Protein AF-A0A4V4LMC8-F1 (afdb_monomer_lite)

Organism: Aureobasidium pullulans (NCBI:txid5580)

InterPro domains:
  IPR003660 HAMP domain [PF00672] (297-346)
  IPR003660 HAMP domain [PF00672] (480-530)
  IPR003660 HAMP domain [PF18947] (374-438)
  IPR003660 HAMP domain [PS50885] (203-258)
  IPR003660 HAMP domain [PS50885] (298-350)
  IPR003660 HAMP domain [PS50885] (390-442)
  IPR003660 HAMP domain [PS50885] (482-534)
  IPR003660 HAMP domain [SM00304] (203-258)
  IPR003660 HAMP domain [SM00304] (298-350)
  IPR003660 HAMP domain [SM00304] (390-442)
  IPR003660 HAMP domain [SM00304] (482-534)

Sequence (591 aa):
MAEADSFHALAGIISNLAKQYTPTDDDFGSRVATNSIDLNRIPLPGPDSDAKQKLEREVAALASRVQYLENRVASSASTVFPITPNEPLQSAFSPESSPTAARVLASRPRSASLVNSLLAKSESPKGTAVPRQLTEEELGVLRDHVDRQSEQIKAQKEYIDSINDTLQQQRQATEQALGGIESSMDDVETLKRELSKNQQINATYQKVLREIGSIVTAVANGDLSKKVLISAKERDPEIATFKRTINKMVDQLQDFASQVTHLAREVGTEGRLGGQAVLPGVSGIWAELTQNVNIMAENLTNQVREIAVVTTAVAQGDLSRKIQRPARGEILQLQQTINGMVDQLRTFATEVTRVSRDVGTEGVLGGQAQIEGVQGMWNDLTVNVNAMANNLTTQVRDIAEVTTAVARGDLTQKVKAECKGEILELKSTINSMVDQLRQFAHEVTKIAREVGTEGRLGGQATVHGVEGTWKDLTENVNGMANNLTTQVREIAHVTKAVARGDLSKKVGAEVKGEILELKVTINTMVDRLSTFAFEVSKVAREVGTEGVLGGQAEVENVEGKWKDLTDNVNTMANNLTNQVRNISDVTQAIA

Secondary structure (DSSP, 8-state):
-HHHHHHHHHHHHHHHHHTT----S---------S---TT--PPSS---HHHHHHHHHHHHHHHHHHHHHHHHHHHT--PPPP----------------------------------------------------TTHHHHHHHHHHHHHHHHHHHHHHHHHHHHHHHHHHHHHHHHHHHHHHHHHHHHHHHHHHHHHHHHHHHHHHHHHHHHHHHHHHHTT-TT------TT---HHHHHHHHHHHHHHHHHHHHHHHHHHHHHHHHTS--TT-----TT--THHHHHHHHHHHHHHHHHHHHHHHHHHHHHHHTT-TT----S---THHHHHHHHHHHHHHHHHHHHHHHHHHHHHHHTS--TT-----TT--THHHHHHHHHHHHHHHHHHHHHHHHHHHHHHHTT-TT----S---THHHHHHHHHHHHHHHHHHHHHHHHHHHHHHHTS--TT-----SS--THHHHHHHHHHHHHHHHHHHHHHHHHHHHHHTTT-TT--------THHHHHHHHHHHHHHHHHHHHHHHHHHHHHHHTS--TT-----TT--THHHHHHHHHHHHHHHHHHHHHHHHHHHHTT-

Radius of gyration: 82.88 Å; chains: 1; bounding box: 179×67×278 Å

Foldseek 3Di:
DVVLVVLQVLLVVLCVVLVVDDDDDDDDDDDDDDDDDPLPFDDDDDDDDPSRVSSRVSVSSNVVVVVVVVVVVVVVVDDDDDDDDDDDDDDDDDDDDDDDDDDDDDDDDDDDDDDDDDDDDDDDDDDDDDDDDDDDPVVVVVVVVVVVVVVVVVVVVVVVVVVVVVVVVVVVVVVVVVVVVVVVVVVVVVVVVVVVVVVVVVVVVVVLCVQVVVVVVCVVVVNLVDARDQDPPPPDPVSNVVSVVVRVVSVLVVLLVVQLVVLCCCVVPVVNQDDARDDPPDDDPSVVVSVVSRVVSNVSSVLVVQVVVLVVCVVVVNLVDADDDDDDDPSVVVSVVSNVVSVQSVLLVVQLVVLCCCVVPVVVQPRARDGPPDDDPSVVVSVVSRVVSNLSSLLVVLVVVLVVCVVVVNLVRARDRDDDDPSVVVSVVSNVVSVLVVLLVVLLVVLCCCVVPVVVQPRARDRPPDDDPSVVVRVVSRVVSNLSSLLVVLVVVLVVCVVVVNLVGARDDDDDDPSVVVSVVSNVVSVQVVLLVVQLVVLCCCQVPVVNQQRARDRPPDDDPSVVVRVVSNVVSNVSSVVVVVVVVVVVVVD

pLDDT: mean 76.11, std 19.65, range [24.67, 97.25]

Structure (mmCIF, N/CA/C/O backbone):
data_AF-A0A4V4LMC8-F1
#
_entry.id   AF-A0A4V4LMC8-F1
#
loop_
_atom_site.group_PDB
_atom_site.id
_atom_site.type_symbol
_atom_site.label_atom_id
_atom_site.label_alt_id
_atom_site.label_comp_id
_atom_site.label_asym_id
_atom_site.label_entity_id
_atom_site.label_seq_id
_atom_site.pdbx_PDB_ins_code
_atom_site.Cartn_x
_atom_site.Cartn_y
_atom_site.Cartn_z
_atom_site.occupancy
_atom_site.B_iso_or_equiv
_atom_site.auth_seq_id
_atom_site.auth_comp_id
_atom_site.auth_asym_id
_atom_site.auth_atom_id
_atom_site.pdbx_PDB_model_num
ATOM 1 N N . MET A 1 1 ? -13.352 30.713 44.145 1.00 49.97 1 MET A N 1
ATOM 2 C CA . MET A 1 1 ? -13.924 29.360 43.963 1.00 49.97 1 MET A CA 1
ATOM 3 C C . MET A 1 1 ? -14.413 28.819 45.297 1.00 49.97 1 MET A C 1
ATOM 5 O O . MET A 1 1 ? -15.602 28.962 45.510 1.00 49.97 1 MET A O 1
ATOM 9 N N . ALA A 1 2 ? -13.545 28.394 46.227 1.00 54.78 2 ALA A N 1
ATOM 10 C CA . ALA A 1 2 ? -13.928 27.749 47.500 1.00 54.78 2 ALA A CA 1
ATOM 11 C C . ALA A 1 2 ? -15.160 28.319 48.255 1.00 54.78 2 ALA A C 1
ATOM 13 O O . ALA A 1 2 ? -15.993 27.547 48.727 1.00 54.78 2 ALA A O 1
ATOM 14 N N . GLU A 1 3 ? -15.324 29.644 48.354 1.00 57.03 3 GLU A N 1
ATOM 15 C CA . GLU A 1 3 ? -16.514 30.259 48.975 1.00 57.03 3 GLU A CA 1
ATOM 16 C C . GLU A 1 3 ? -17.811 29.988 48.193 1.00 57.03 3 GLU A C 1
ATOM 18 O O . GLU A 1 3 ? -18.838 29.684 48.791 1.00 57.03 3 GLU A O 1
ATOM 23 N N . ALA A 1 4 ? -17.774 30.039 46.858 1.00 59.25 4 ALA A N 1
ATOM 24 C CA . ALA A 1 4 ? -18.932 29.769 46.004 1.00 59.25 4 ALA A CA 1
ATOM 25 C C . ALA A 1 4 ? -19.380 28.304 46.107 1.00 59.25 4 ALA A C 1
ATOM 27 O O . ALA A 1 4 ? -20.578 28.042 46.206 1.00 59.25 4 ALA A O 1
ATOM 28 N N . ASP A 1 5 ? -18.425 27.372 46.161 1.00 61.69 5 ASP A N 1
ATOM 29 C CA . ASP A 1 5 ? -18.686 25.945 46.386 1.00 61.69 5 ASP A CA 1
ATOM 30 C C . ASP A 1 5 ? -19.285 25.712 47.788 1.00 61.69 5 ASP A C 1
ATOM 32 O O . ASP A 1 5 ? -20.248 24.959 47.947 1.00 61.69 5 ASP A O 1
ATOM 36 N N . SER A 1 6 ? -18.791 26.439 48.799 1.00 66.62 6 SER A N 1
ATOM 37 C CA . SER A 1 6 ? -19.316 26.404 50.174 1.00 66.62 6 SER A CA 1
ATOM 38 C C . SER A 1 6 ? -20.749 26.943 50.267 1.00 66.62 6 SER A C 1
ATOM 40 O O . SER A 1 6 ? -21.606 26.310 50.887 1.00 66.62 6 SER A O 1
ATOM 42 N N . PHE A 1 7 ? -21.052 28.069 49.610 1.00 67.88 7 PHE A N 1
ATOM 43 C CA . PHE A 1 7 ? -22.419 28.592 49.527 1.00 67.88 7 PHE A CA 1
ATOM 44 C C . PHE A 1 7 ? -23.350 27.631 48.774 1.00 67.88 7 PHE A C 1
ATOM 46 O O . PHE A 1 7 ? -24.498 27.458 49.181 1.00 67.88 7 PHE A O 1
ATOM 53 N N . HIS A 1 8 ? -22.862 26.950 47.730 1.00 65.56 8 HIS A N 1
ATOM 54 C CA . HIS A 1 8 ? -23.643 25.941 47.012 1.00 65.56 8 HIS A CA 1
ATOM 55 C C . HIS A 1 8 ? -23.938 24.695 47.865 1.00 65.56 8 HIS A C 1
ATOM 57 O O . HIS A 1 8 ? -25.062 24.190 47.828 1.00 65.56 8 HIS A O 1
ATOM 63 N N . ALA A 1 9 ? -22.977 24.230 48.671 1.00 67.25 9 ALA A N 1
ATOM 64 C CA . ALA A 1 9 ? -23.180 23.133 49.618 1.00 67.25 9 ALA A CA 1
ATOM 65 C C . ALA A 1 9 ? -24.191 23.502 50.722 1.00 67.25 9 ALA A C 1
ATOM 67 O O . ALA A 1 9 ? -25.122 22.740 50.990 1.00 67.25 9 ALA A O 1
ATOM 68 N N . LEU A 1 10 ? -24.067 24.699 51.310 1.00 66.00 10 LEU A N 1
ATOM 69 C CA . LEU A 1 10 ? -25.015 25.215 52.305 1.00 66.00 10 LEU A CA 1
ATOM 70 C C . LEU A 1 10 ? -26.427 25.379 51.727 1.00 66.00 10 LEU A C 1
ATOM 72 O O . LEU A 1 10 ? -27.394 24.969 52.367 1.00 66.00 10 LEU A O 1
ATOM 76 N N . ALA A 1 11 ? -26.556 25.894 50.500 1.00 65.06 11 ALA A N 1
ATOM 77 C CA . ALA A 1 11 ? -27.842 25.989 49.812 1.00 65.06 11 ALA A CA 1
ATOM 78 C C . ALA A 1 11 ? -28.464 24.600 49.575 1.00 65.06 11 ALA A C 1
ATOM 80 O O . ALA A 1 11 ? -29.662 24.431 49.772 1.00 65.06 11 ALA A O 1
ATOM 81 N N . GLY A 1 12 ? -27.664 23.581 49.238 1.00 65.25 12 GLY A N 1
ATOM 82 C CA . GLY A 1 12 ? -28.140 22.198 49.109 1.00 65.25 12 GLY A CA 1
ATOM 83 C C . GLY A 1 12 ? -28.695 21.612 50.416 1.00 65.25 12 GLY A C 1
ATOM 84 O O . GLY A 1 12 ? -29.731 20.943 50.401 1.00 65.25 12 GLY A O 1
ATOM 85 N N . ILE A 1 13 ? -28.047 21.901 51.550 1.00 67.38 13 ILE A N 1
ATOM 86 C CA . ILE A 1 13 ? -28.494 21.476 52.888 1.00 67.38 13 ILE A CA 1
ATOM 87 C C . ILE A 1 13 ? -29.783 22.208 53.290 1.00 67.38 13 ILE A C 1
ATOM 89 O O . ILE A 1 13 ? -30.754 21.568 53.691 1.00 67.38 13 ILE A O 1
ATOM 93 N N . ILE A 1 14 ? -29.822 23.536 53.140 1.00 66.00 14 ILE A N 1
ATOM 94 C CA . ILE A 1 14 ? -30.985 24.364 53.503 1.00 66.00 14 ILE A CA 1
ATOM 95 C C . ILE A 1 14 ? -32.185 24.053 52.602 1.00 66.00 14 ILE A C 1
ATOM 97 O O . ILE A 1 14 ? -33.304 23.936 53.098 1.00 66.00 14 ILE A O 1
ATOM 101 N N . SER A 1 15 ? -31.962 23.782 51.316 1.00 64.81 15 SER A N 1
ATOM 102 C CA . SER A 1 15 ? -33.023 23.351 50.405 1.00 64.81 15 SER A CA 1
ATOM 103 C C . SER A 1 15 ? -33.659 22.025 50.838 1.00 64.81 15 SER A C 1
ATOM 105 O O . SER A 1 15 ? -34.870 21.858 50.738 1.00 64.81 15 SER A O 1
ATOM 107 N N . ASN A 1 16 ? -32.898 21.087 51.415 1.00 64.25 16 ASN A N 1
ATOM 108 C CA . ASN A 1 16 ? -33.480 19.864 51.988 1.00 64.25 16 ASN A CA 1
ATOM 109 C C . ASN A 1 16 ? -34.334 20.120 53.247 1.00 64.25 16 ASN A C 1
ATOM 111 O O . ASN A 1 16 ? -35.251 19.344 53.506 1.00 64.25 16 ASN A O 1
ATOM 115 N N . LEU A 1 17 ? -34.090 21.206 53.988 1.00 59.25 17 LEU A N 1
ATOM 116 C CA . LEU A 1 17 ? -34.950 21.659 55.092 1.00 59.25 17 LEU A CA 1
ATOM 117 C C . LEU A 1 17 ? -36.200 22.409 54.585 1.00 59.25 17 LEU A C 1
ATOM 119 O O . LEU A 1 17 ? -37.263 22.303 55.194 1.00 59.25 17 LEU A O 1
ATOM 123 N N . ALA A 1 18 ? -36.105 23.114 53.453 1.00 57.31 18 ALA A N 1
ATOM 124 C CA . ALA A 1 18 ? -37.227 23.819 52.824 1.00 57.31 18 ALA A CA 1
ATOM 125 C C . ALA A 1 18 ? -38.173 22.898 52.015 1.00 57.31 18 ALA A C 1
ATOM 127 O O . ALA A 1 18 ? -39.382 23.125 51.990 1.00 57.31 18 ALA A O 1
ATOM 128 N N . LYS A 1 19 ? -37.654 21.822 51.401 1.00 52.88 19 LYS A N 1
ATOM 129 C CA . LYS A 1 19 ? -38.335 20.938 50.420 1.00 52.88 19 LYS A CA 1
ATOM 130 C C . LYS A 1 19 ? -39.650 20.269 50.838 1.00 52.88 19 LYS A C 1
ATOM 132 O O . LYS A 1 19 ? -40.288 19.649 49.993 1.00 52.88 19 LYS A O 1
ATOM 137 N N . GLN A 1 20 ? -40.088 20.381 52.092 1.00 49.03 20 GLN A N 1
ATOM 138 C CA . GLN A 1 20 ? -41.426 19.933 52.507 1.00 49.03 20 GLN A CA 1
ATOM 139 C C . GLN A 1 20 ? -42.536 20.974 52.271 1.00 49.03 20 GLN A C 1
ATOM 141 O O . GLN A 1 20 ? -43.675 20.754 52.687 1.00 49.03 20 GLN A O 1
ATOM 146 N N . TYR A 1 21 ? -42.245 22.094 51.599 1.00 44.28 21 TYR A N 1
ATOM 147 C CA . TYR A 1 21 ? -43.279 22.956 51.029 1.00 44.28 21 TYR A CA 1
ATOM 148 C C . TYR A 1 21 ? -42.798 23.690 49.771 1.00 44.28 21 TYR A C 1
ATOM 150 O O . TYR A 1 21 ? -41.798 24.401 49.803 1.00 44.28 21 TYR A O 1
ATOM 158 N N . THR A 1 22 ? -43.560 23.576 48.685 1.00 39.78 22 THR A N 1
ATOM 159 C CA . THR A 1 22 ? -43.494 24.482 47.530 1.00 39.78 22 THR A CA 1
ATOM 160 C C . THR A 1 22 ? -44.864 25.142 47.379 1.00 39.78 22 THR A C 1
ATOM 162 O O . THR A 1 22 ? -45.837 24.410 47.184 1.00 39.78 22 THR A O 1
ATOM 165 N N . PRO A 1 23 ? -44.981 26.478 47.475 1.00 41.09 23 PRO A N 1
ATOM 166 C CA . PRO A 1 23 ? -46.241 27.158 47.216 1.00 41.09 23 PRO A CA 1
ATOM 167 C C . PRO A 1 23 ? -46.523 27.165 45.709 1.00 41.09 23 PRO A C 1
ATOM 169 O O . PRO A 1 23 ? -45.831 27.834 44.946 1.00 41.09 23 PRO A O 1
ATOM 172 N N . THR A 1 24 ? -47.536 26.410 45.290 1.00 35.31 24 THR A N 1
ATOM 173 C CA . THR A 1 24 ? -48.287 26.697 44.060 1.00 35.31 24 THR A CA 1
ATOM 174 C C . THR A 1 24 ? -49.310 27.803 44.338 1.00 35.31 24 THR A C 1
ATOM 176 O O . THR A 1 24 ? -49.665 28.022 45.497 1.00 35.31 24 THR A O 1
ATOM 179 N N . ASP A 1 25 ? -49.745 28.502 43.292 1.00 31.77 25 ASP A N 1
ATOM 180 C CA . ASP A 1 25 ? -50.443 29.791 43.387 1.00 31.77 25 ASP A CA 1
ATOM 181 C C . ASP A 1 25 ? -51.816 29.781 44.095 1.00 31.77 25 ASP A C 1
ATOM 183 O O . ASP A 1 25 ? -52.474 28.750 44.224 1.00 31.77 25 ASP A O 1
ATOM 187 N N . ASP A 1 26 ? -52.231 30.988 44.500 1.00 38.28 26 ASP A N 1
ATOM 188 C CA . ASP A 1 26 ? -53.604 31.425 44.793 1.00 38.28 26 ASP A CA 1
ATOM 189 C C . ASP A 1 26 ? -54.481 30.562 45.726 1.00 38.28 26 ASP A C 1
ATOM 191 O O . ASP A 1 26 ? -55.504 30.035 45.296 1.00 38.28 26 ASP A O 1
ATOM 195 N N . ASP A 1 27 ? -54.182 30.571 47.038 1.00 30.80 27 ASP A N 1
ATOM 196 C CA . ASP A 1 27 ? -55.203 30.974 48.037 1.00 30.80 27 ASP A CA 1
ATOM 197 C C . ASP A 1 27 ? -54.618 31.336 49.430 1.00 30.80 27 ASP A C 1
ATOM 199 O O . ASP A 1 27 ? -54.411 30.460 50.270 1.00 30.80 27 ASP A O 1
ATOM 203 N N . PHE A 1 28 ? -54.362 32.629 49.711 1.00 29.34 28 PHE A N 1
ATOM 204 C CA . PHE A 1 28 ? -54.563 33.211 51.061 1.00 29.34 28 PHE A CA 1
ATOM 205 C C . PHE A 1 28 ? -54.549 34.755 51.068 1.00 29.34 28 PHE A C 1
ATOM 207 O O . PHE A 1 28 ? -53.523 35.412 51.266 1.00 29.34 28 PHE A O 1
ATOM 214 N N . GLY A 1 29 ? -55.718 35.369 50.880 1.00 28.84 29 GLY A N 1
ATOM 215 C CA . GLY A 1 29 ? -55.865 36.826 50.883 1.00 28.84 29 GLY A CA 1
ATOM 216 C C . GLY A 1 29 ? -55.853 37.469 52.280 1.00 28.84 29 GLY A C 1
ATOM 217 O O . GLY A 1 29 ? -56.832 37.386 53.011 1.00 28.84 29 GLY A O 1
ATOM 218 N N . SER A 1 30 ? -54.814 38.253 52.587 1.00 34.59 30 SER A N 1
ATOM 219 C CA . SER A 1 30 ? -54.786 39.340 53.593 1.00 34.59 30 SER A CA 1
ATOM 220 C C . SER A 1 30 ? -55.291 39.080 55.034 1.00 34.59 30 SER A C 1
ATOM 222 O O . SER A 1 30 ? -56.482 39.198 55.323 1.00 34.59 30 SER A O 1
ATOM 224 N N . ARG A 1 31 ? -54.359 38.959 55.999 1.00 31.61 31 ARG A N 1
ATOM 225 C CA . ARG A 1 31 ? -54.457 39.584 57.345 1.00 31.61 31 ARG A CA 1
ATOM 226 C C . ARG A 1 31 ? -53.144 39.487 58.139 1.00 31.61 31 ARG A C 1
ATOM 228 O O . ARG A 1 31 ? -52.288 38.675 57.824 1.00 31.61 31 ARG A O 1
ATOM 235 N N . VAL A 1 32 ? -53.047 40.316 59.185 1.00 35.44 32 VAL A N 1
ATOM 236 C CA . VAL A 1 32 ? -51.938 40.432 60.162 1.00 35.44 32 VAL A CA 1
ATOM 237 C C . VAL A 1 32 ? -50.610 40.957 59.593 1.00 35.44 32 VAL A C 1
ATOM 239 O O . VAL A 1 32 ? -49.673 40.213 59.327 1.00 35.44 32 VAL A O 1
ATOM 242 N N . ALA A 1 33 ? -50.498 42.286 59.531 1.00 36.84 33 ALA A N 1
ATOM 243 C CA . ALA A 1 33 ? -49.216 42.988 59.519 1.00 36.84 33 ALA A CA 1
ATOM 244 C C . ALA A 1 33 ? -48.972 43.622 60.903 1.00 36.84 33 ALA A C 1
ATOM 246 O O . ALA A 1 33 ? -49.443 44.726 61.165 1.00 36.84 33 ALA A O 1
ATOM 247 N N . THR A 1 34 ? -48.263 42.920 61.796 1.00 33.88 34 THR A N 1
ATOM 248 C CA . THR A 1 34 ? -47.840 43.432 63.121 1.00 33.88 34 THR A CA 1
ATOM 249 C C . THR A 1 34 ? -46.520 42.798 63.585 1.00 33.88 34 THR A C 1
ATOM 251 O O . THR A 1 34 ? -46.511 42.036 64.549 1.00 33.88 34 THR A O 1
ATOM 254 N N . ASN A 1 35 ? -45.428 43.065 62.858 1.00 36.09 35 ASN A N 1
ATOM 255 C CA . ASN A 1 35 ? -44.038 43.211 63.340 1.00 36.09 35 ASN A CA 1
ATOM 256 C C . ASN A 1 35 ? -43.103 43.255 62.119 1.00 36.09 35 ASN A C 1
ATOM 258 O O . ASN A 1 35 ? -43.015 42.292 61.363 1.00 36.09 35 ASN A O 1
ATOM 262 N N . SER A 1 36 ? -42.450 44.395 61.895 1.00 39.84 36 SER A N 1
ATOM 263 C CA . SER A 1 36 ? -41.846 44.719 60.598 1.00 39.84 36 SER A CA 1
ATOM 264 C C . SER A 1 36 ? -40.456 44.110 60.392 1.00 39.84 36 SER A C 1
ATOM 266 O O . SER A 1 36 ? -39.469 44.639 60.900 1.00 39.84 36 SER A O 1
ATOM 268 N N . ILE A 1 37 ? -40.372 43.064 59.566 1.00 42.50 37 ILE A N 1
ATOM 269 C CA . ILE A 1 37 ? -39.158 42.685 58.827 1.00 42.50 37 ILE A CA 1
ATOM 270 C C . ILE A 1 37 ? -39.583 42.334 57.394 1.00 42.50 37 ILE A C 1
ATOM 272 O O . ILE A 1 37 ? -40.332 41.379 57.192 1.00 42.50 37 ILE A O 1
ATOM 276 N N . ASP A 1 38 ? -39.098 43.078 56.396 1.00 46.97 38 ASP A N 1
ATOM 277 C CA . ASP A 1 38 ? -39.317 42.769 54.975 1.00 46.97 38 ASP A CA 1
ATOM 278 C C . ASP A 1 38 ? -38.445 41.577 54.539 1.00 46.97 38 ASP A C 1
ATOM 280 O O . ASP A 1 38 ? -37.387 41.725 53.929 1.00 46.97 38 ASP A O 1
ATOM 284 N N . LEU A 1 39 ? -38.897 40.361 54.860 1.00 49.50 39 LEU A N 1
ATOM 285 C CA . LEU A 1 39 ? -38.154 39.105 54.660 1.00 49.50 39 LEU A CA 1
ATOM 286 C C . LEU A 1 39 ? -37.883 38.722 53.189 1.00 49.50 39 LEU A C 1
ATOM 288 O O . LEU A 1 39 ? -37.204 37.729 52.936 1.00 49.50 39 LEU A O 1
ATOM 292 N N . ASN A 1 40 ? -38.357 39.501 52.211 1.00 54.19 40 ASN A N 1
ATOM 293 C CA . ASN A 1 40 ? -38.188 39.205 50.782 1.00 54.19 40 ASN A CA 1
ATOM 294 C C . ASN A 1 40 ? -36.730 39.267 50.284 1.00 54.19 40 ASN A C 1
ATOM 296 O O . ASN A 1 40 ? -36.450 38.736 49.209 1.00 54.19 40 ASN A O 1
ATOM 300 N N . ARG A 1 41 ? -35.800 39.879 51.037 1.00 55.62 41 ARG A N 1
ATOM 301 C CA . ARG A 1 41 ? -34.344 39.683 50.882 1.00 55.62 41 ARG A CA 1
ATOM 302 C C . ARG A 1 41 ? -33.649 39.791 52.238 1.00 55.62 41 ARG A C 1
ATOM 304 O O . ARG A 1 41 ? -33.683 40.849 52.855 1.00 55.62 41 ARG A O 1
ATOM 311 N N . ILE A 1 42 ? -32.954 38.733 52.651 1.00 64.69 42 ILE A N 1
ATOM 312 C CA . ILE A 1 42 ? -31.983 38.775 53.754 1.00 64.69 42 ILE A CA 1
ATOM 313 C C . ILE A 1 42 ? -30.594 38.917 53.109 1.00 64.69 42 ILE A C 1
ATOM 315 O O . ILE A 1 42 ? -30.095 37.925 52.579 1.00 64.69 42 ILE A O 1
ATOM 319 N N . PRO A 1 43 ? -29.986 40.119 53.075 1.00 64.12 43 PRO A N 1
ATOM 320 C CA . PRO A 1 43 ? -28.721 40.330 52.378 1.00 64.12 43 PRO A CA 1
ATOM 321 C C . PRO A 1 43 ? -27.550 39.744 53.173 1.00 64.12 43 PRO A C 1
ATOM 323 O O . PRO A 1 43 ? -27.297 40.141 54.312 1.00 64.12 43 PRO A O 1
ATOM 326 N N . LEU A 1 44 ? -26.798 38.833 52.560 1.00 68.81 44 LEU A N 1
ATOM 327 C CA . LEU A 1 44 ? -25.566 38.298 53.134 1.00 68.81 44 LEU A CA 1
ATOM 328 C C . LEU A 1 44 ? -24.371 39.223 52.813 1.00 68.81 44 LEU A C 1
ATOM 330 O O . LEU A 1 44 ? -24.277 39.755 51.701 1.00 68.81 44 LEU A O 1
ATOM 334 N N . PRO A 1 45 ? -23.424 39.425 53.748 1.00 64.25 45 PRO A N 1
ATOM 335 C CA . PRO A 1 45 ? -22.209 40.187 53.476 1.00 64.25 45 PRO A CA 1
ATOM 336 C C . PRO A 1 45 ? -21.268 39.403 52.547 1.00 64.25 45 PRO A C 1
ATOM 338 O O . PRO A 1 45 ? -21.065 38.204 52.723 1.00 64.25 45 PRO A O 1
ATOM 341 N N . GLY A 1 46 ? -20.675 40.092 51.570 1.00 66.75 46 GLY A N 1
ATOM 342 C CA . GLY A 1 46 ? -19.762 39.510 50.577 1.00 66.75 46 GLY A CA 1
ATOM 343 C C . GLY A 1 46 ? -20.132 39.889 49.135 1.00 66.75 46 GLY A C 1
ATOM 344 O O . GLY A 1 46 ? -21.233 40.402 48.908 1.00 66.75 46 GLY A O 1
ATOM 345 N N . PRO A 1 47 ? -19.230 39.663 48.161 1.00 64.19 47 PRO A N 1
ATOM 346 C CA . PRO A 1 47 ? -19.455 40.012 46.758 1.00 64.19 47 PRO A CA 1
ATOM 347 C C . PRO A 1 47 ? -20.624 39.226 46.148 1.00 64.19 47 PRO A C 1
ATOM 349 O O . PRO A 1 47 ? -20.853 38.058 46.475 1.00 64.19 47 PRO A O 1
ATOM 352 N N . ASP A 1 48 ? -21.364 39.866 45.244 1.00 65.56 48 ASP A N 1
ATOM 353 C CA . ASP A 1 48 ? -22.546 39.260 44.636 1.00 65.56 48 ASP A CA 1
ATOM 354 C C . ASP A 1 48 ? -22.179 38.164 43.630 1.00 65.56 48 ASP A C 1
ATOM 356 O O . ASP A 1 48 ? -21.376 38.354 42.717 1.00 65.56 48 ASP A O 1
ATOM 360 N N . SER A 1 49 ? -22.787 36.992 43.813 1.00 75.38 49 SER A N 1
ATOM 361 C CA . SER A 1 49 ? -22.615 35.814 42.964 1.00 75.38 49 SER A CA 1
ATOM 362 C C . SER A 1 49 ? -23.898 34.983 42.937 1.00 75.38 49 SER A C 1
ATOM 364 O O . SER A 1 49 ? -24.687 35.009 43.885 1.00 75.38 49 SER A O 1
ATOM 366 N N . ASP A 1 50 ? -24.099 34.194 41.881 1.00 73.06 50 ASP A N 1
ATOM 367 C CA . ASP A 1 50 ? -25.297 33.354 41.734 1.00 73.06 50 ASP A CA 1
ATOM 368 C C . ASP A 1 50 ? -25.453 32.324 42.864 1.00 73.06 50 ASP A C 1
ATOM 370 O O . ASP A 1 50 ? -26.574 31.973 43.231 1.00 73.06 50 ASP A O 1
ATOM 374 N N . ALA A 1 51 ? -24.343 31.852 43.443 1.00 70.94 51 ALA A N 1
ATOM 375 C CA . ALA A 1 51 ? -24.352 30.948 44.593 1.00 70.94 51 ALA A CA 1
ATOM 376 C C . ALA A 1 51 ? -24.905 31.643 45.852 1.00 70.94 51 ALA A C 1
ATOM 378 O O . ALA A 1 51 ? -25.794 31.104 46.513 1.00 70.94 51 ALA A O 1
ATOM 379 N N . LYS A 1 52 ? -24.449 32.876 46.126 1.00 75.25 52 LYS A N 1
ATOM 380 C CA . LYS A 1 52 ? -24.973 33.735 47.199 1.00 75.25 52 LYS A CA 1
ATOM 381 C C . LYS A 1 52 ? -26.464 34.025 46.989 1.00 75.25 52 LYS A C 1
ATOM 383 O O . LYS A 1 52 ? -27.259 33.769 47.886 1.00 75.25 52 LYS A O 1
ATOM 388 N N . GLN A 1 53 ? -26.868 34.455 45.790 1.00 74.38 53 GLN A N 1
ATOM 389 C CA . GLN A 1 53 ? -28.277 34.754 45.498 1.00 74.38 53 GLN A CA 1
ATOM 390 C C . GLN A 1 53 ? -29.207 33.536 45.601 1.00 74.38 53 GLN A C 1
ATOM 392 O O . GLN A 1 53 ? -30.391 33.703 45.889 1.00 74.38 53 GLN A O 1
ATOM 397 N N . LYS A 1 54 ? -28.719 32.318 45.330 1.00 74.25 54 LYS A N 1
ATOM 398 C CA . LYS A 1 54 ? -29.485 31.082 45.566 1.00 74.25 54 LYS A CA 1
ATOM 399 C C . LYS A 1 54 ? -29.645 30.829 47.064 1.00 74.25 54 LYS A C 1
ATOM 401 O O . LYS A 1 54 ? -30.762 30.605 47.517 1.00 74.25 54 LYS A O 1
ATOM 406 N N . LEU A 1 55 ? -28.559 30.938 47.832 1.00 74.69 55 LEU A N 1
ATOM 407 C CA . LEU A 1 55 ? -28.582 30.766 49.285 1.00 74.69 55 LEU A CA 1
ATOM 408 C C . LEU A 1 55 ? -29.536 31.756 49.977 1.00 74.69 55 LEU A C 1
ATOM 410 O O . LEU A 1 55 ? -30.331 31.340 50.812 1.00 74.69 55 LEU A O 1
ATOM 414 N N . GLU A 1 56 ? -29.524 33.035 49.591 1.00 79.38 56 GLU A N 1
ATOM 415 C CA . GLU A 1 56 ? -30.427 34.061 50.142 1.00 79.38 56 GLU A CA 1
ATOM 416 C C . GLU A 1 56 ? -31.916 33.723 49.925 1.00 79.38 56 GLU A C 1
ATOM 418 O O . GLU A 1 56 ? -32.734 33.950 50.817 1.00 79.38 56 GLU A O 1
ATOM 423 N N . ARG A 1 57 ? -32.273 33.124 48.777 1.00 73.94 57 ARG A N 1
ATOM 424 C CA . ARG A 1 57 ? -33.650 32.680 48.480 1.00 73.94 57 ARG A CA 1
ATOM 425 C C . ARG A 1 57 ? -34.060 31.474 49.325 1.00 73.94 57 ARG A C 1
ATOM 427 O O . ARG A 1 57 ? -35.147 31.483 49.895 1.00 73.94 57 ARG A O 1
ATOM 434 N N . GLU A 1 58 ? -33.198 30.462 49.439 1.00 77.62 58 GLU A N 1
ATOM 435 C CA . GLU A 1 58 ? -33.470 29.265 50.254 1.00 77.62 58 GLU A CA 1
ATOM 436 C C . GLU A 1 58 ? -33.566 29.615 51.755 1.00 77.62 58 GLU A C 1
ATOM 438 O O . GLU A 1 58 ? -34.417 29.082 52.466 1.00 77.62 58 GLU A O 1
ATOM 443 N N . VAL A 1 59 ? -32.757 30.568 52.241 1.00 74.50 59 VAL A N 1
ATOM 444 C CA . VAL A 1 59 ? -32.829 31.081 53.624 1.00 74.50 59 VAL A CA 1
ATOM 445 C C . VAL A 1 59 ? -34.127 31.863 53.869 1.00 74.50 59 VAL A C 1
ATOM 447 O O . VAL A 1 59 ? -34.770 31.651 54.898 1.00 74.50 59 VAL A O 1
ATOM 450 N N . ALA A 1 60 ? -34.561 32.713 52.932 1.00 73.12 60 ALA A N 1
ATOM 451 C CA . ALA A 1 60 ? -35.846 33.412 53.033 1.00 73.12 60 ALA A CA 1
ATOM 452 C C . ALA A 1 60 ? -37.045 32.438 53.009 1.00 73.12 60 ALA A C 1
ATOM 454 O O . ALA A 1 60 ? -37.993 32.595 53.784 1.00 73.12 60 ALA A O 1
ATOM 455 N N . ALA A 1 61 ? -36.983 31.388 52.181 1.00 71.69 61 ALA A N 1
ATOM 456 C CA . ALA A 1 61 ? -37.983 30.320 52.155 1.00 71.69 61 ALA A CA 1
ATOM 457 C C . ALA A 1 61 ? -38.035 29.533 53.480 1.00 71.69 61 ALA A C 1
ATOM 459 O O . ALA A 1 61 ? -39.119 29.256 53.995 1.00 71.69 61 ALA A O 1
ATOM 460 N N . LEU A 1 62 ? -36.881 29.220 54.080 1.00 74.19 62 LEU A N 1
ATOM 461 C CA . LEU A 1 62 ? -36.829 28.573 55.392 1.00 74.19 62 LEU A CA 1
ATOM 462 C C . LEU A 1 62 ? -37.419 29.472 56.495 1.00 74.19 62 LEU A C 1
ATOM 464 O O . LEU A 1 62 ? -38.198 28.991 57.318 1.00 74.19 62 LEU A O 1
ATOM 468 N N . ALA A 1 63 ? -37.103 30.771 56.491 1.00 70.88 63 ALA A N 1
ATOM 469 C CA . ALA A 1 63 ? -37.626 31.728 57.469 1.00 70.88 63 ALA A CA 1
ATOM 470 C C . ALA A 1 63 ? -39.163 31.827 57.424 1.00 70.88 63 ALA A C 1
ATOM 472 O O . ALA A 1 63 ? -39.816 31.735 58.466 1.00 70.88 63 ALA A O 1
ATOM 473 N N . SER A 1 64 ? -39.757 31.922 56.227 1.00 71.25 64 SER A N 1
ATOM 474 C CA . SER A 1 64 ? -41.221 31.951 56.079 1.00 71.25 64 SER A CA 1
ATOM 475 C C . SER A 1 64 ? -41.883 30.651 56.561 1.00 71.25 64 SER A C 1
ATOM 477 O O . SER A 1 64 ? -42.956 30.686 57.169 1.00 71.25 64 SER A O 1
ATOM 479 N N . ARG A 1 65 ? -41.219 29.498 56.383 1.00 71.81 65 ARG A N 1
ATOM 480 C CA . ARG A 1 65 ? -41.699 28.205 56.890 1.00 71.81 65 ARG A CA 1
ATOM 481 C C . ARG A 1 65 ? -41.653 28.106 58.416 1.00 71.81 65 ARG A C 1
ATOM 483 O O . ARG A 1 65 ? -42.590 27.551 58.991 1.00 71.81 65 ARG A O 1
ATOM 490 N N . VAL A 1 66 ? -40.620 28.638 59.073 1.00 72.31 66 VAL A N 1
ATOM 491 C CA . VAL A 1 66 ? -40.557 28.695 60.547 1.00 72.31 66 VAL A CA 1
ATOM 492 C C . VAL A 1 66 ? -41.717 29.533 61.085 1.00 72.31 66 VAL A C 1
ATOM 494 O O . VAL A 1 66 ? -42.500 29.033 61.889 1.00 72.31 66 VAL A O 1
ATOM 497 N N . GLN A 1 67 ? -41.917 30.740 60.551 1.00 68.19 67 GLN A N 1
ATOM 498 C CA . GLN A 1 67 ? -42.981 31.639 61.004 1.00 68.19 67 GLN A CA 1
ATOM 499 C C . GLN A 1 67 ? -44.396 31.084 60.723 1.00 68.19 67 GLN A C 1
ATOM 501 O O . GLN A 1 67 ? -45.313 31.269 61.525 1.00 68.19 67 GLN A O 1
ATOM 506 N N . TYR A 1 68 ? -44.584 30.329 59.631 1.00 68.56 68 TYR A N 1
ATOM 507 C CA . TYR A 1 68 ? -45.810 29.551 59.397 1.00 68.56 68 TYR A CA 1
ATOM 508 C C . TYR A 1 68 ? -46.045 28.497 60.492 1.00 68.56 68 TYR A C 1
ATOM 510 O O . TYR A 1 68 ? -47.168 28.357 60.977 1.00 68.56 68 TYR A O 1
ATOM 518 N N . LEU A 1 69 ? -45.009 27.750 60.893 1.00 67.06 69 LEU A N 1
ATOM 519 C CA . LEU A 1 69 ? -45.131 26.720 61.929 1.00 67.06 69 LEU A CA 1
ATOM 520 C C . LEU A 1 69 ? -45.408 27.330 63.309 1.00 67.06 69 LEU A C 1
ATOM 522 O O . LEU A 1 69 ? -46.269 26.814 64.020 1.00 67.06 69 LEU A O 1
ATOM 526 N N . GLU A 1 70 ? -44.764 28.444 63.656 1.00 66.75 70 GLU A N 1
ATOM 527 C CA . GLU A 1 70 ? -45.026 29.196 64.892 1.00 66.75 70 GLU A CA 1
ATOM 528 C C . GLU A 1 70 ? -46.472 29.707 64.946 1.00 66.75 70 GLU A C 1
ATOM 530 O O . GLU A 1 70 ? -47.181 29.448 65.919 1.00 66.75 70 GLU A O 1
ATOM 535 N N . ASN A 1 71 ? -46.963 30.328 63.866 1.00 60.81 71 ASN A N 1
ATOM 536 C CA . ASN A 1 71 ? -48.363 30.752 63.763 1.00 60.81 71 ASN A CA 1
ATOM 537 C C . ASN A 1 71 ? -49.338 29.562 63.833 1.00 60.81 71 ASN A C 1
ATOM 539 O O . ASN A 1 71 ? -50.397 29.662 64.459 1.00 60.81 71 ASN A O 1
ATOM 543 N N . ARG A 1 72 ? -48.980 28.405 63.257 1.00 61.22 72 ARG A N 1
ATOM 544 C CA . ARG A 1 72 ? -49.802 27.189 63.343 1.00 61.22 72 ARG A CA 1
ATOM 545 C C . ARG A 1 72 ? -49.847 26.626 64.767 1.00 61.22 72 ARG A C 1
ATOM 547 O O . ARG A 1 72 ? -50.914 26.202 65.202 1.00 61.22 72 ARG A O 1
ATOM 554 N N . VAL A 1 73 ? -48.743 26.682 65.515 1.00 54.59 73 VAL A N 1
ATOM 555 C CA . VAL A 1 73 ? -48.712 26.332 66.947 1.00 54.59 73 VAL A CA 1
ATOM 556 C C . VAL A 1 73 ? -49.553 27.319 67.762 1.00 54.59 73 VAL A C 1
ATOM 558 O O . VAL A 1 73 ? -50.421 26.879 68.515 1.00 54.59 73 VAL A O 1
ATOM 561 N N . ALA A 1 74 ? -49.397 28.629 67.550 1.00 51.97 74 ALA A N 1
ATOM 562 C CA . ALA A 1 74 ? -50.176 29.659 68.242 1.00 51.97 74 ALA A CA 1
ATOM 563 C C . ALA A 1 74 ? -51.695 29.501 68.025 1.00 51.97 74 ALA A C 1
ATOM 565 O O . ALA A 1 74 ? -52.466 29.602 68.976 1.00 51.97 74 ALA A O 1
ATOM 566 N N . SER A 1 75 ? -52.127 29.170 66.803 1.00 48.88 75 SER A N 1
ATOM 567 C CA . SER A 1 75 ? -53.542 28.894 66.500 1.00 48.88 75 SER A CA 1
ATOM 568 C C . SER A 1 75 ? -54.065 27.558 67.058 1.00 48.88 75 SER A C 1
ATOM 570 O O . SER A 1 75 ? -55.266 27.410 67.267 1.00 48.88 75 SER A O 1
ATOM 572 N N . SER A 1 76 ? -53.186 26.590 67.350 1.00 40.22 76 SER A N 1
ATOM 573 C CA . SER A 1 76 ? -53.580 25.279 67.897 1.00 40.22 76 SER A CA 1
ATOM 574 C C . SER A 1 76 ? -53.907 25.295 69.397 1.00 40.22 76 SER A C 1
ATOM 576 O O . SER A 1 76 ? -54.487 24.340 69.908 1.00 40.22 76 SER A O 1
ATOM 578 N N . ALA A 1 77 ? -53.587 26.386 70.101 1.00 39.28 77 ALA A N 1
ATOM 579 C CA . ALA A 1 77 ? -53.821 26.535 71.538 1.00 39.28 77 ALA A CA 1
ATOM 580 C C . ALA A 1 77 ? -55.282 26.866 71.922 1.00 39.28 77 ALA A C 1
ATOM 582 O O . ALA A 1 77 ? -55.570 27.060 73.102 1.00 39.28 77 ALA A O 1
ATOM 583 N N . SER A 1 78 ? -56.208 26.950 70.958 1.00 45.06 78 SER A N 1
ATOM 584 C CA . SER A 1 78 ? -57.587 27.397 71.199 1.00 45.06 78 SER A CA 1
ATOM 585 C C . SER A 1 78 ? -58.648 26.582 70.446 1.00 45.06 78 SER A C 1
ATOM 587 O O . SER A 1 78 ? -59.421 27.137 69.665 1.00 45.06 78 SER A O 1
ATOM 589 N N . THR A 1 79 ? -58.738 25.278 70.726 1.00 35.78 79 THR A N 1
ATOM 590 C CA . THR A 1 79 ? -59.906 24.467 70.334 1.00 35.78 79 THR A CA 1
ATOM 591 C C . THR A 1 79 ? -60.316 23.505 71.450 1.00 35.78 79 THR A C 1
ATOM 593 O O . THR A 1 79 ? -59.487 22.790 72.007 1.00 35.78 79 THR A O 1
ATOM 596 N N . VAL A 1 80 ? -61.610 23.481 71.776 1.00 39.06 80 VAL A N 1
ATOM 597 C CA . VAL A 1 80 ? -62.204 22.579 72.778 1.00 39.06 80 VAL A CA 1
ATOM 598 C C . VAL A 1 80 ? -62.323 21.162 72.204 1.00 39.06 80 VAL A C 1
ATO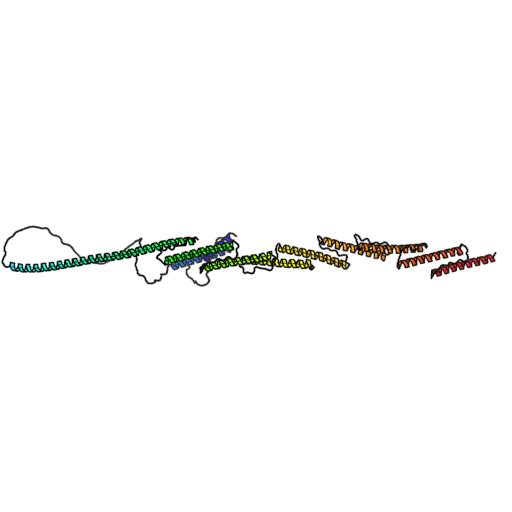M 600 O O . VAL A 1 80 ? -62.801 20.993 71.083 1.00 39.06 80 VAL A O 1
ATOM 603 N N . PHE A 1 81 ? -61.933 20.140 72.973 1.00 34.25 81 PHE A N 1
ATOM 604 C CA . PHE A 1 81 ? -62.145 18.740 72.590 1.00 34.25 81 PHE A CA 1
ATOM 605 C C . PHE A 1 81 ? -63.647 18.389 72.571 1.00 34.25 81 PHE A C 1
ATOM 607 O O . PHE A 1 81 ? -64.343 18.672 73.550 1.00 34.25 81 PHE A O 1
ATOM 614 N N . PRO A 1 82 ? -64.165 17.744 71.507 1.00 36.38 82 PRO A N 1
ATOM 615 C CA . PRO A 1 82 ? -65.531 17.237 71.493 1.00 36.38 82 PRO A CA 1
ATOM 616 C C . PRO A 1 82 ? -65.679 16.024 72.423 1.00 36.38 82 PRO A C 1
ATOM 618 O O . PRO A 1 82 ? -64.801 15.167 72.508 1.00 36.38 82 PRO A O 1
ATOM 621 N N . ILE A 1 83 ? -66.818 15.955 73.110 1.00 37.22 83 ILE A N 1
ATOM 622 C CA . ILE A 1 83 ? -67.155 14.896 74.067 1.00 37.22 83 ILE A CA 1
ATOM 623 C C . ILE A 1 83 ? -67.549 13.618 73.312 1.00 37.22 83 ILE A C 1
ATOM 625 O O . ILE A 1 83 ? -68.370 13.671 72.397 1.00 37.22 83 ILE A O 1
ATOM 629 N N . THR A 1 84 ? -67.046 12.464 73.753 1.00 35.75 84 THR A N 1
ATOM 630 C CA . THR A 1 84 ? -67.582 11.138 73.396 1.00 35.75 84 THR A CA 1
ATOM 631 C C . THR A 1 84 ? -68.274 10.494 74.608 1.00 35.75 84 THR A C 1
ATOM 633 O O . THR A 1 84 ? -67.817 10.701 75.732 1.00 35.75 84 THR A O 1
ATOM 636 N N . PRO A 1 85 ? -69.383 9.753 74.423 1.00 38.12 85 PRO A N 1
ATOM 637 C CA . PRO A 1 85 ? -70.241 9.319 75.528 1.00 38.12 85 PRO A CA 1
ATOM 638 C C . PRO A 1 85 ? -69.799 8.002 76.193 1.00 38.12 85 PRO A C 1
ATOM 640 O O . PRO A 1 85 ? -69.182 7.156 75.553 1.00 38.12 85 PRO A O 1
ATOM 643 N N . ASN A 1 86 ? -70.260 7.817 77.438 1.00 35.00 86 ASN A N 1
ATOM 644 C CA . ASN A 1 86 ? -70.147 6.634 78.310 1.00 35.00 86 ASN A CA 1
ATOM 645 C C . ASN A 1 86 ? -68.770 6.355 78.949 1.00 35.00 86 ASN A C 1
ATOM 647 O O . ASN A 1 86 ? -68.011 5.543 78.440 1.00 35.00 86 ASN A O 1
ATOM 651 N N . GLU A 1 87 ? -68.536 6.911 80.145 1.00 31.73 87 GLU A N 1
ATOM 652 C CA . GLU A 1 87 ? -68.340 6.130 81.389 1.00 31.73 87 GLU A CA 1
ATOM 653 C C . GLU A 1 87 ? -68.500 7.039 82.642 1.00 31.73 87 GLU A C 1
ATOM 655 O O . GLU A 1 87 ? -68.562 8.265 82.490 1.00 31.73 87 GLU A O 1
ATOM 660 N N . PRO A 1 88 ? -68.701 6.489 83.864 1.00 39.31 88 PRO A N 1
ATOM 661 C CA . PRO A 1 88 ? -69.114 7.262 85.044 1.00 39.31 88 PRO A CA 1
ATOM 662 C C . PRO A 1 88 ? -67.964 7.942 85.820 1.00 39.31 88 PRO A C 1
ATOM 664 O O . PRO A 1 88 ? -66.781 7.764 85.550 1.00 39.31 88 PRO A O 1
ATOM 667 N N . LEU A 1 89 ? -68.342 8.769 86.801 1.00 32.69 89 LEU A N 1
ATOM 668 C CA . LEU A 1 89 ? -67.473 9.729 87.493 1.00 32.69 89 LEU A CA 1
ATOM 669 C C . LEU A 1 89 ? -66.734 9.169 88.730 1.00 32.69 89 LEU A C 1
ATOM 671 O O . LEU A 1 89 ? -67.290 8.371 89.476 1.00 32.69 89 LEU A O 1
ATOM 675 N N . GLN A 1 90 ? -65.586 9.807 89.019 1.00 33.19 90 GLN A N 1
ATOM 676 C CA . GLN A 1 90 ? -64.848 9.930 90.300 1.00 33.19 90 GLN A CA 1
ATOM 677 C C . GLN A 1 90 ? -63.599 9.056 90.548 1.00 33.19 90 GLN A C 1
ATOM 679 O O . GLN A 1 90 ? -63.671 7.931 91.025 1.00 33.19 90 GLN A O 1
ATOM 684 N N . SER A 1 91 ? -62.431 9.701 90.428 1.00 32.97 91 SER A N 1
ATOM 685 C CA . SER A 1 91 ? -61.414 9.803 91.495 1.00 32.97 91 SER A CA 1
ATOM 686 C C . SER A 1 91 ? -60.518 11.011 91.148 1.00 32.97 91 SER A C 1
ATOM 688 O O . SER A 1 91 ? -60.033 11.100 90.028 1.00 32.97 91 SER A O 1
ATOM 690 N N . ALA A 1 92 ? -60.416 12.093 91.923 1.00 38.41 92 ALA A N 1
ATOM 691 C CA . ALA A 1 92 ? -59.919 12.184 93.296 1.00 38.41 92 ALA A CA 1
ATOM 692 C C . ALA A 1 92 ? -58.442 11.762 93.458 1.00 38.41 92 ALA A C 1
ATOM 694 O O . ALA A 1 92 ? -58.156 10.823 94.181 1.00 38.41 92 ALA A O 1
ATOM 695 N N . PHE A 1 93 ? -57.504 12.502 92.845 1.00 29.25 93 PHE A N 1
ATOM 696 C CA . PHE A 1 93 ? -56.192 12.820 93.446 1.00 29.25 93 PHE A CA 1
ATOM 697 C C . PHE A 1 93 ? -55.512 13.994 92.717 1.00 29.25 93 PHE A C 1
ATOM 699 O O . PHE A 1 93 ? -55.197 13.917 91.533 1.00 29.25 93 PHE A O 1
ATOM 706 N N . SER A 1 94 ? -55.251 15.088 93.434 1.00 32.94 94 SER A N 1
ATOM 707 C CA . SER A 1 94 ? -54.357 16.180 93.015 1.00 32.94 94 SER A CA 1
ATOM 708 C C . SER A 1 94 ? -53.864 16.903 94.274 1.00 32.94 94 SER A C 1
ATOM 710 O O . SER A 1 94 ? -54.699 17.445 94.997 1.00 32.94 94 SER A O 1
ATOM 712 N N . PRO A 1 95 ? -52.558 16.874 94.599 1.00 37.34 95 PRO A N 1
ATOM 713 C CA . PRO A 1 95 ? -52.022 17.578 95.760 1.00 37.34 95 PRO A CA 1
ATOM 714 C C . PRO A 1 95 ? -51.811 19.070 95.460 1.00 37.34 95 PRO A C 1
ATOM 716 O O . PRO A 1 95 ? -51.366 19.442 94.375 1.00 37.34 95 PRO A O 1
ATOM 719 N N . GLU A 1 96 ? -52.113 19.923 96.435 1.00 28.05 96 GLU A N 1
ATOM 720 C CA . GLU A 1 96 ? -51.915 21.373 96.351 1.00 28.05 96 GLU A CA 1
ATOM 721 C C . GLU A 1 96 ? -50.455 21.787 96.600 1.00 28.05 96 GLU A C 1
ATOM 723 O O . GLU A 1 96 ? -49.754 21.172 97.405 1.00 28.05 96 GLU A O 1
ATOM 728 N N . SER A 1 97 ? -50.056 22.945 96.061 1.00 29.16 97 SER A N 1
ATOM 729 C CA . SER A 1 97 ? -49.161 23.861 96.786 1.00 29.16 97 SER A CA 1
ATOM 730 C C . SER A 1 97 ? -49.399 25.327 96.387 1.00 29.16 97 SER A C 1
ATOM 732 O O . SER A 1 97 ? -48.869 25.823 95.395 1.00 29.16 97 SER A O 1
ATOM 734 N N . SER A 1 98 ? -50.213 26.004 97.196 1.00 28.72 98 SER A N 1
ATOM 735 C CA . SER A 1 98 ? -50.435 27.464 97.271 1.00 28.72 98 SER A CA 1
ATOM 7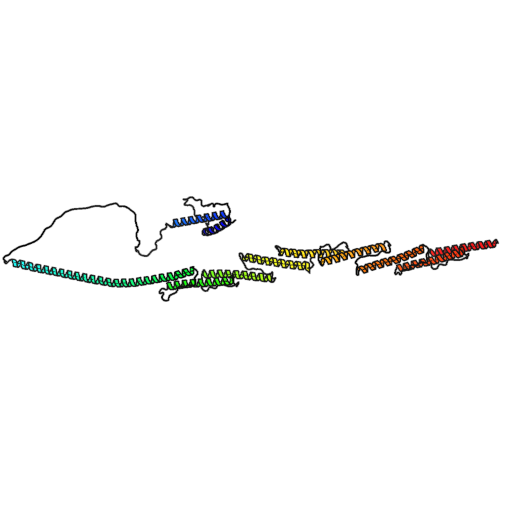36 C C . SER A 1 98 ? -49.140 28.221 97.702 1.00 28.72 98 SER A C 1
ATOM 738 O O . SER A 1 98 ? -48.149 27.535 97.967 1.00 28.72 98 SER A O 1
ATOM 740 N N . PRO A 1 99 ? -49.082 29.575 97.875 1.00 46.62 99 PRO A N 1
ATOM 741 C CA . PRO A 1 99 ? -50.183 30.562 97.882 1.00 46.62 99 PRO A CA 1
ATOM 742 C C . PRO A 1 99 ? -49.905 31.962 97.259 1.00 46.62 99 PRO A C 1
ATOM 744 O O . PRO A 1 99 ? -48.761 32.361 97.062 1.00 46.62 99 PRO A O 1
ATOM 747 N N . THR A 1 100 ? -50.943 32.815 97.164 1.00 27.80 100 THR A N 1
ATOM 748 C CA . THR A 1 100 ? -50.884 34.173 97.775 1.00 27.80 100 THR A CA 1
ATOM 749 C C . THR A 1 100 ? -52.249 34.869 97.979 1.00 27.80 100 THR A C 1
ATOM 751 O O . THR A 1 100 ? -53.037 35.015 97.060 1.00 27.80 100 THR A O 1
ATOM 754 N N . ALA A 1 101 ? -52.449 35.371 99.206 1.00 28.05 101 ALA A N 1
ATOM 755 C CA . ALA A 1 101 ? -53.097 36.640 99.592 1.00 28.05 101 ALA A CA 1
ATOM 756 C C . ALA A 1 101 ? -54.561 37.032 99.199 1.00 28.05 101 ALA A C 1
ATOM 758 O O . ALA A 1 101 ? -54.853 37.457 98.090 1.00 28.05 101 ALA A O 1
ATOM 759 N N . ALA A 1 102 ? -55.371 37.196 100.264 1.00 28.20 102 ALA A N 1
ATOM 760 C CA . ALA A 1 102 ? -56.110 38.432 100.625 1.00 28.20 102 ALA A CA 1
ATOM 761 C C . ALA A 1 102 ? -57.604 38.684 100.235 1.00 28.20 102 ALA A C 1
ATOM 763 O O . ALA A 1 102 ? -57.919 39.386 99.284 1.00 28.20 102 ALA A O 1
ATOM 764 N N . ARG A 1 103 ? -58.471 38.402 101.233 1.00 27.44 103 ARG A N 1
ATOM 765 C CA . ARG A 1 103 ? -59.255 39.412 102.013 1.00 27.44 103 ARG A CA 1
ATOM 766 C C . ARG A 1 103 ? -60.720 39.773 101.630 1.00 27.44 103 ARG A C 1
ATOM 768 O O . ARG A 1 103 ? -60.978 40.807 101.036 1.00 27.44 103 ARG A O 1
ATOM 775 N N . VAL A 1 104 ? -61.655 39.015 102.231 1.00 32.19 104 VAL A N 1
ATOM 776 C CA . VAL A 1 104 ? -62.762 39.450 103.146 1.00 32.19 104 VAL A CA 1
ATOM 777 C C . VAL A 1 104 ? -63.671 40.645 102.769 1.00 32.19 104 VAL A C 1
ATOM 779 O O . VAL A 1 104 ? -63.182 41.768 102.743 1.00 32.19 104 VAL A O 1
ATOM 782 N N . LEU A 1 105 ? -65.012 40.436 102.774 1.00 28.23 105 LEU A N 1
ATOM 783 C CA . LEU A 1 105 ? -66.001 41.206 103.589 1.00 28.23 105 LEU A CA 1
ATOM 784 C C . LEU A 1 105 ? -67.478 40.694 103.522 1.00 28.23 105 LEU A C 1
ATOM 786 O O . LEU A 1 105 ? -68.054 40.648 102.448 1.00 28.23 105 LEU A O 1
ATOM 790 N N . ALA A 1 106 ? -68.073 40.416 104.705 1.00 30.42 106 ALA A N 1
ATOM 791 C CA . ALA A 1 106 ? -69.403 40.855 105.228 1.00 30.42 106 ALA A CA 1
ATOM 792 C C . ALA A 1 106 ? -70.761 40.637 104.468 1.00 30.42 106 ALA A C 1
ATOM 794 O O . ALA A 1 106 ? -70.814 40.714 103.254 1.00 30.42 106 ALA A O 1
ATOM 795 N N . SER A 1 107 ? -71.950 40.495 105.113 1.00 30.44 107 SER A N 1
ATOM 796 C CA . SER A 1 107 ? -72.318 40.232 106.536 1.00 30.44 107 SER A CA 1
ATOM 797 C C . SER A 1 107 ? -73.847 40.063 106.820 1.00 30.44 107 SER A C 1
ATOM 799 O O . SER A 1 107 ? -74.612 40.921 106.392 1.00 30.44 107 SER A O 1
ATOM 801 N N . ARG A 1 108 ? -74.222 39.143 107.749 1.00 31.81 108 ARG A N 1
ATOM 802 C CA . ARG A 1 108 ? -75.333 39.225 108.772 1.00 31.81 108 ARG A CA 1
ATOM 803 C C . ARG A 1 108 ? -76.819 39.338 108.276 1.00 31.81 108 ARG A C 1
ATOM 805 O O . ARG A 1 108 ? -76.968 39.356 107.062 1.00 31.81 108 ARG A O 1
ATOM 812 N N . PRO A 1 109 ? -77.917 39.353 109.117 1.00 42.97 109 PRO A N 1
ATOM 813 C CA . PRO A 1 109 ? -78.059 39.827 110.531 1.00 42.97 109 PRO A CA 1
ATOM 814 C C . PRO A 1 109 ? -79.025 39.108 111.551 1.00 42.97 109 PRO A C 1
ATOM 816 O O . PRO A 1 109 ? -79.936 38.405 111.149 1.00 42.97 109 PRO A O 1
ATOM 819 N N . ARG A 1 110 ? -78.903 39.483 112.860 1.00 31.52 110 ARG A N 1
ATOM 820 C CA . ARG A 1 110 ? -79.938 39.533 113.968 1.00 31.52 110 ARG A CA 1
ATOM 821 C C . ARG A 1 110 ? -80.601 38.200 114.452 1.00 31.52 110 ARG A C 1
ATOM 823 O O . ARG A 1 110 ? -80.604 37.247 113.697 1.00 31.52 110 ARG A O 1
ATOM 830 N N . SER A 1 111 ? -81.183 38.008 115.662 1.00 31.92 111 SER A N 1
ATOM 831 C CA . SER A 1 111 ? -81.283 38.671 117.015 1.00 31.92 111 SER A CA 1
ATOM 832 C C . SER A 1 111 ? -82.182 37.789 117.950 1.00 31.92 111 SER A C 1
ATOM 834 O O . SER A 1 111 ? -82.989 37.070 117.376 1.00 31.92 111 SER A O 1
ATOM 836 N N . ALA A 1 112 ? -82.269 37.794 119.302 1.00 30.84 112 ALA A N 1
ATOM 837 C CA . ALA A 1 112 ? -81.537 38.319 120.490 1.00 30.84 112 ALA A CA 1
ATOM 838 C C . ALA A 1 112 ? -82.181 37.709 121.805 1.00 30.84 112 ALA A C 1
ATOM 840 O O . ALA A 1 112 ? -82.764 36.637 121.701 1.00 30.84 112 ALA A O 1
ATOM 841 N N . SER A 1 113 ? -82.160 38.393 122.980 1.00 29.44 113 SER A N 1
ATOM 842 C CA . SER A 1 113 ? -82.805 38.049 124.303 1.00 29.44 113 SER A CA 1
ATOM 843 C C . SER A 1 113 ? -82.023 37.066 125.230 1.00 29.44 113 SER A C 1
ATOM 845 O O . SER A 1 113 ? -81.710 35.971 124.786 1.00 29.44 113 SER A O 1
ATOM 847 N N . LEU A 1 114 ? -81.459 37.434 126.408 1.00 29.23 114 LEU A N 1
ATOM 848 C CA . LEU A 1 114 ? -82.000 37.746 127.776 1.00 29.23 114 LEU A CA 1
ATOM 849 C C . LEU A 1 114 ? -82.452 36.508 128.616 1.00 29.23 114 LEU A C 1
ATOM 851 O O . LEU A 1 114 ? -83.136 35.659 128.064 1.00 29.23 114 LEU A O 1
ATOM 855 N N . VAL A 1 115 ? -82.223 36.366 129.945 1.00 27.75 115 VAL A N 1
ATOM 856 C CA . VAL A 1 115 ? -81.187 36.900 130.881 1.00 27.75 115 VAL A CA 1
ATOM 857 C C . VAL A 1 115 ? -81.174 36.119 132.238 1.00 27.75 115 VAL A C 1
ATOM 859 O O . VAL A 1 115 ? -82.207 35.614 132.649 1.00 27.75 115 VAL A O 1
ATOM 862 N N . ASN A 1 116 ? -80.014 36.061 132.919 1.00 30.42 116 ASN A N 1
ATOM 863 C CA . ASN A 1 116 ? -79.701 35.758 134.347 1.00 30.42 116 ASN A CA 1
ATOM 864 C C . ASN A 1 116 ? -80.419 34.675 135.218 1.00 30.42 116 ASN A C 1
ATOM 866 O O . ASN A 1 116 ? -81.587 34.788 135.560 1.00 30.42 116 ASN A O 1
ATOM 870 N N . SER A 1 117 ? -79.573 33.802 135.802 1.00 28.98 117 SER A N 1
ATOM 871 C CA . SER A 1 117 ? -79.466 33.388 137.233 1.00 28.98 117 SER A CA 1
ATOM 872 C C . SER A 1 117 ? -80.650 32.832 138.055 1.00 28.98 117 SER A C 1
ATOM 874 O O . SER A 1 117 ? -81.644 33.521 138.259 1.00 28.98 117 SER A O 1
ATOM 876 N N . LEU A 1 118 ? -80.383 31.753 138.813 1.00 30.64 118 LEU A N 1
ATOM 877 C CA . LEU A 1 118 ? -80.270 31.819 140.291 1.00 30.64 118 LEU A CA 1
ATOM 878 C C . LEU A 1 118 ? -79.523 30.593 140.877 1.00 30.64 118 LEU A C 1
ATOM 880 O O . LEU A 1 118 ? -79.015 29.775 140.113 1.00 30.64 118 LEU A O 1
ATOM 884 N N . LEU A 1 119 ? -79.351 30.523 142.208 1.00 29.17 119 LEU A N 1
ATOM 885 C CA . LEU A 1 119 ? -78.302 29.725 142.867 1.00 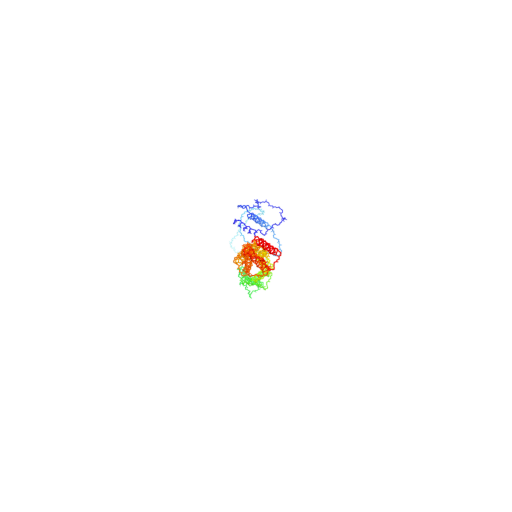29.17 119 LEU A CA 1
ATOM 886 C C . LEU A 1 119 ? -78.782 28.866 144.067 1.00 29.17 119 LEU A C 1
ATOM 888 O O . LEU A 1 119 ? -79.530 29.354 144.907 1.00 29.17 119 LEU A O 1
ATOM 892 N N . ALA A 1 120 ? -78.153 27.687 144.210 1.00 30.72 120 ALA A N 1
ATOM 893 C CA . ALA A 1 120 ? -77.772 27.001 145.464 1.00 30.72 120 ALA A CA 1
ATOM 894 C C . ALA A 1 120 ? -78.809 26.283 146.374 1.00 30.72 120 ALA A C 1
ATOM 896 O O . ALA A 1 120 ? -80.006 26.550 146.345 1.00 30.72 120 ALA A O 1
ATOM 897 N N . LYS A 1 121 ? -78.217 25.480 147.293 1.00 28.06 121 LYS A N 1
ATOM 898 C CA . LYS A 1 121 ? -78.616 25.188 148.699 1.00 28.06 121 LYS A CA 1
ATOM 899 C C . LYS A 1 121 ? -79.363 23.855 148.976 1.00 28.06 121 LYS A C 1
ATOM 901 O O . LYS A 1 121 ? -80.318 23.558 148.277 1.00 28.06 121 LYS A O 1
ATOM 906 N N . SER A 1 122 ? -79.052 23.046 150.010 1.00 29.12 122 SER A N 1
ATOM 907 C CA . SER A 1 122 ? -77.808 22.804 150.799 1.00 29.12 122 SER A CA 1
ATOM 908 C C . SER A 1 122 ? -77.907 21.494 151.629 1.00 29.12 122 SER A C 1
ATOM 910 O O . SER A 1 122 ? -78.901 20.784 151.562 1.00 29.12 122 SER A O 1
ATOM 912 N N . GLU A 1 123 ? -76.857 21.232 152.416 1.00 25.05 123 GLU A N 1
ATOM 913 C CA . GLU A 1 123 ? -76.558 20.174 153.405 1.00 25.05 123 GLU A CA 1
ATOM 914 C C . GLU A 1 123 ? -77.678 19.639 154.345 1.00 25.05 123 GLU A C 1
ATOM 916 O O . GLU A 1 123 ? -78.730 20.242 154.539 1.00 25.05 123 GLU A O 1
ATOM 921 N N . SER A 1 124 ? -77.386 18.487 154.974 1.00 31.47 124 SER A N 1
ATOM 922 C CA . SER A 1 124 ? -78.161 17.749 156.010 1.00 31.47 124 SER A CA 1
ATOM 923 C C . SER A 1 124 ? -77.793 18.205 157.459 1.00 31.47 124 SER A C 1
ATOM 925 O O . SER A 1 124 ? -77.089 19.207 157.565 1.00 31.47 124 SER A O 1
ATOM 927 N N . PRO A 1 125 ? -78.074 17.488 158.594 1.00 52.69 125 PRO A N 1
ATOM 928 C CA . PRO A 1 125 ? -79.049 16.413 158.941 1.00 52.69 125 PRO A CA 1
ATOM 929 C C . PRO A 1 125 ? -79.742 16.566 160.357 1.00 52.69 125 PRO A C 1
ATOM 931 O O . PRO A 1 125 ? -79.456 17.510 161.084 1.00 52.69 125 PRO A O 1
ATOM 934 N N . LYS A 1 126 ? -80.507 15.529 160.801 1.00 27.61 126 LYS A N 1
ATOM 935 C CA . LYS A 1 126 ? -80.793 15.037 162.204 1.00 27.61 126 LYS A CA 1
ATOM 936 C C . LYS A 1 126 ? -82.144 15.326 162.933 1.00 27.61 126 LYS A C 1
ATOM 938 O O . LYS A 1 126 ? -82.471 16.470 163.208 1.00 27.61 126 LYS A O 1
ATOM 943 N N . GLY A 1 127 ? -82.748 14.235 163.462 1.00 26.62 127 GLY A N 1
ATOM 944 C CA . GLY A 1 127 ? -83.561 14.133 164.713 1.00 26.62 127 GLY A CA 1
ATOM 945 C C . GLY A 1 127 ? -85.090 14.385 164.642 1.00 26.62 127 GLY A C 1
ATOM 946 O O . GLY A 1 127 ? -85.519 15.109 163.757 1.00 26.62 127 GLY A O 1
ATOM 947 N N . THR A 1 128 ? -85.982 13.886 165.535 1.00 27.77 128 THR A N 1
ATOM 948 C CA . THR A 1 128 ? -86.006 12.696 166.453 1.00 27.77 128 THR A CA 1
ATOM 949 C C . THR A 1 128 ? -87.418 12.497 167.099 1.00 27.77 128 THR A C 1
ATOM 951 O O . THR A 1 128 ? -88.064 13.501 167.358 1.00 27.77 128 THR A O 1
ATOM 954 N N . ALA A 1 129 ? -87.817 11.252 167.466 1.00 24.67 129 ALA A N 1
ATOM 955 C CA . ALA A 1 129 ? -88.975 10.814 168.326 1.00 24.67 129 ALA A CA 1
ATOM 956 C C . ALA A 1 129 ? -90.443 11.050 167.819 1.00 24.67 129 ALA A C 1
ATOM 958 O O . ALA A 1 129 ? -90.773 12.161 167.441 1.00 24.67 129 ALA A O 1
ATOM 959 N N . VAL A 1 130 ? -91.378 10.075 167.673 1.00 28.48 130 VAL A N 1
ATOM 960 C CA . VAL A 1 130 ? -92.005 9.072 168.607 1.00 28.48 130 VAL A CA 1
ATOM 961 C C . VAL A 1 130 ? -92.840 9.739 169.736 1.00 28.48 130 VAL A C 1
ATOM 963 O O . VAL A 1 130 ? -92.254 10.634 170.343 1.00 28.48 130 VAL A O 1
ATOM 966 N N . PRO A 1 131 ? -94.101 9.338 170.122 1.00 44.25 131 PRO A N 1
ATOM 967 C CA . PRO A 1 131 ? -94.936 8.139 169.789 1.00 44.25 131 PRO A CA 1
ATOM 968 C C . PRO A 1 131 ? -96.471 8.351 169.488 1.00 44.25 131 PRO A C 1
ATOM 970 O O . PRO A 1 131 ? -96.991 9.437 169.704 1.00 44.25 131 PRO A O 1
ATOM 973 N N . ARG A 1 132 ? -97.209 7.234 169.225 1.00 28.06 132 ARG A N 1
ATOM 974 C CA . ARG A 1 132 ? -98.680 6.985 169.462 1.00 28.06 132 ARG A CA 1
ATOM 975 C C . ARG A 1 132 ? -99.709 7.745 168.574 1.00 28.06 132 ARG A C 1
ATOM 977 O O . ARG A 1 132 ? -99.427 8.850 168.149 1.00 28.06 132 ARG A O 1
ATOM 984 N N . GLN A 1 133 ? -100.923 7.240 168.272 1.00 30.20 133 GLN A N 1
ATOM 985 C CA . GLN A 1 133 ? -101.604 5.936 168.497 1.00 30.20 133 GLN A CA 1
ATOM 986 C C . GLN A 1 133 ? -102.694 5.726 167.404 1.00 30.20 133 GLN A C 1
ATOM 988 O O . GLN A 1 133 ? -103.249 6.721 166.953 1.00 30.20 133 GLN A O 1
ATOM 993 N N . LEU A 1 134 ? -103.011 4.484 166.997 1.00 41.47 134 LEU A N 1
ATOM 994 C CA . LEU A 1 134 ? -103.958 4.194 165.892 1.00 41.47 134 LEU A CA 1
ATOM 995 C C . LEU A 1 134 ? -105.446 4.279 166.290 1.00 41.47 134 LEU A C 1
ATOM 997 O O . LEU A 1 134 ? -105.788 3.947 167.428 1.00 41.47 134 LEU A O 1
ATOM 1001 N N . THR A 1 135 ? -106.319 4.587 165.319 1.00 52.47 135 THR A N 1
ATOM 1002 C CA . THR A 1 135 ? -107.797 4.455 165.406 1.00 52.47 135 THR A CA 1
ATOM 1003 C C . THR A 1 135 ? -108.440 4.087 164.052 1.00 52.47 135 THR A C 1
ATOM 1005 O O . THR A 1 135 ? -107.821 4.217 163.002 1.00 52.47 135 THR A O 1
ATOM 1008 N N . GLU A 1 136 ? -109.685 3.594 164.073 1.00 50.62 136 GLU A N 1
ATOM 1009 C CA . GLU A 1 136 ? -110.292 2.715 163.045 1.00 50.62 136 GLU A CA 1
ATOM 1010 C C . GLU A 1 136 ? -110.434 3.223 161.591 1.00 50.62 136 GLU A C 1
ATOM 1012 O O . GLU A 1 136 ? -110.729 2.416 160.710 1.00 50.62 136 GLU A O 1
ATOM 1017 N N . GLU A 1 137 ? -110.182 4.497 161.282 1.00 53.19 137 GLU A N 1
ATOM 1018 C CA . GLU A 1 137 ? -110.282 5.015 159.902 1.00 53.19 137 GLU A CA 1
ATOM 1019 C C . GLU A 1 137 ? -109.080 4.621 159.009 1.00 53.19 137 GLU A C 1
ATOM 1021 O O . GLU A 1 137 ? -109.189 4.578 157.781 1.00 53.19 137 GLU A O 1
ATOM 1026 N N . GLU A 1 138 ? -107.936 4.256 159.602 1.00 47.72 138 GLU A N 1
ATOM 1027 C CA . GLU A 1 138 ? -106.682 3.981 158.875 1.00 47.72 138 GLU A CA 1
ATOM 1028 C C . GLU A 1 138 ? -106.734 2.713 157.991 1.00 47.72 138 GLU A C 1
ATOM 1030 O O . GLU A 1 138 ? -105.990 2.595 157.013 1.00 47.72 138 GLU A O 1
ATOM 1035 N N . LEU A 1 139 ? -107.647 1.774 158.276 1.00 50.19 139 LEU A N 1
ATOM 1036 C CA . LEU A 1 139 ? -107.799 0.522 157.517 1.00 50.19 139 LEU A CA 1
ATOM 1037 C C . LEU A 1 139 ? -108.387 0.714 156.108 1.00 50.19 139 LEU A C 1
ATOM 1039 O O . LEU A 1 139 ? -108.132 -0.113 155.231 1.00 50.19 139 LEU A O 1
ATOM 1043 N N . GLY A 1 140 ? -109.130 1.799 155.863 1.00 56.97 140 GLY A N 1
ATOM 1044 C CA . GLY A 1 140 ? -109.608 2.139 154.519 1.00 56.97 140 GLY A CA 1
ATOM 1045 C C . GLY A 1 140 ? -108.464 2.597 153.610 1.00 56.97 140 GLY A C 1
ATOM 1046 O O . GLY A 1 140 ? -108.285 2.079 152.507 1.00 56.97 140 GLY A O 1
ATOM 1047 N N . VAL A 1 141 ? -107.636 3.516 154.117 1.00 57.44 141 VAL A N 1
ATOM 1048 C CA . VAL A 1 141 ? -106.492 4.095 153.391 1.00 57.44 141 VAL A CA 1
ATOM 1049 C C . VAL A 1 141 ? -105.427 3.037 153.087 1.00 57.44 141 VAL A C 1
ATOM 1051 O O . VAL A 1 141 ? -104.844 3.045 152.006 1.00 57.44 141 VAL A O 1
ATOM 1054 N N . LEU A 1 142 ? -105.206 2.083 153.998 1.00 52.94 142 LEU A N 1
ATOM 1055 C CA . LEU A 1 142 ? -104.270 0.973 153.784 1.00 52.94 142 LEU A CA 1
ATOM 1056 C C . LEU A 1 142 ? -104.650 0.083 152.592 1.00 52.94 142 LEU A C 1
ATOM 1058 O O . LEU A 1 142 ? -103.766 -0.331 151.843 1.00 52.94 142 LEU A O 1
ATOM 1062 N N . ARG A 1 143 ? -105.944 -0.182 152.370 1.00 60.38 143 ARG A N 1
ATOM 1063 C CA . ARG A 1 143 ? -106.394 -0.975 151.215 1.00 60.38 143 ARG A CA 1
ATOM 1064 C C . ARG A 1 143 ? -106.192 -0.219 149.902 1.00 60.38 143 ARG A C 1
ATOM 1066 O O . ARG A 1 143 ? -105.577 -0.742 148.979 1.00 60.38 143 ARG A O 1
ATOM 1073 N N . ASP A 1 144 ? -106.595 1.048 149.890 1.00 59.34 144 ASP A N 1
ATOM 1074 C CA . ASP A 1 144 ? -106.426 1.975 148.766 1.00 59.34 144 ASP A CA 1
ATOM 1075 C C . ASP A 1 144 ? -104.930 2.249 148.447 1.00 59.34 144 ASP A C 1
ATOM 1077 O O . ASP A 1 144 ? -104.569 2.636 147.334 1.00 59.34 144 ASP A O 1
ATOM 1081 N N . HIS A 1 145 ? -104.020 2.018 149.403 1.00 65.25 145 HIS A N 1
ATOM 1082 C CA . HIS A 1 145 ? -102.569 2.037 149.184 1.00 65.25 145 HIS A CA 1
ATOM 1083 C C . HIS A 1 145 ? -102.041 0.725 148.576 1.00 65.25 145 HIS A C 1
ATOM 1085 O O . HIS A 1 145 ? -101.254 0.770 147.631 1.00 65.25 145 HIS A O 1
ATOM 1091 N N . VAL A 1 146 ? -102.488 -0.435 149.073 1.00 68.94 146 VAL A N 1
ATOM 1092 C CA . VAL A 1 146 ? -102.082 -1.758 148.557 1.00 68.94 146 VAL A CA 1
ATOM 1093 C C . VAL A 1 146 ? -102.509 -1.951 147.100 1.00 68.94 146 VAL A C 1
ATOM 1095 O O . VAL A 1 146 ? -101.706 -2.420 146.292 1.00 68.94 146 VAL A O 1
ATOM 1098 N N . ASP A 1 147 ? -103.720 -1.526 146.733 1.00 66.50 147 ASP A N 1
ATOM 1099 C CA . ASP A 1 147 ? -104.196 -1.629 145.349 1.00 66.50 147 ASP A CA 1
ATOM 1100 C C . ASP A 1 147 ? -103.361 -0.733 144.400 1.00 66.50 147 ASP A C 1
ATOM 1102 O O . ASP A 1 147 ? -102.951 -1.183 143.328 1.00 66.50 147 ASP A O 1
ATOM 1106 N N . ARG A 1 148 ? -102.945 0.472 144.832 1.00 67.44 148 ARG A N 1
ATOM 1107 C CA . ARG A 1 148 ? -101.989 1.310 144.069 1.00 67.44 148 ARG A CA 1
ATOM 1108 C C . ARG A 1 148 ? -100.583 0.710 143.979 1.00 67.44 148 ARG A C 1
ATOM 1110 O O . ARG A 1 148 ? -99.929 0.856 142.946 1.00 67.44 148 ARG A O 1
ATOM 1117 N N . GLN A 1 149 ? -100.098 0.030 145.021 1.00 66.19 149 GLN A N 1
ATOM 1118 C CA . GLN A 1 149 ? -98.820 -0.690 144.947 1.00 66.19 149 GLN A CA 1
ATOM 1119 C C . GLN A 1 149 ? -98.888 -1.870 143.965 1.00 66.19 149 GLN A C 1
ATOM 1121 O O . GLN A 1 149 ? -97.907 -2.130 143.268 1.00 66.19 149 GLN A O 1
ATOM 1126 N N . SER A 1 150 ? -100.038 -2.545 143.854 1.00 65.69 150 SER A N 1
ATOM 1127 C CA . SER A 1 150 ? -100.267 -3.596 142.854 1.00 65.69 150 SER A CA 1
ATOM 1128 C C . SER A 1 150 ? -100.096 -3.064 141.425 1.00 65.69 150 SER A C 1
ATOM 1130 O O . SER A 1 150 ? -99.335 -3.633 140.638 1.00 65.69 150 SER A O 1
ATOM 1132 N N . GLU A 1 151 ? -100.717 -1.923 141.109 1.00 69.75 151 GLU A N 1
ATOM 1133 C CA . GLU A 1 151 ? -100.576 -1.274 139.799 1.00 69.75 151 GLU A CA 1
ATOM 1134 C C . GLU A 1 151 ? -99.137 -0.808 139.526 1.00 69.75 151 GLU A C 1
ATOM 1136 O O . GLU A 1 151 ? -98.620 -1.030 138.429 1.00 69.75 151 GLU A O 1
ATOM 1141 N N . GLN A 1 152 ? -98.445 -0.240 140.523 1.00 68.44 152 GLN A N 1
ATOM 1142 C CA . GLN A 1 152 ? -97.035 0.148 140.382 1.00 68.44 152 GLN A CA 1
ATOM 1143 C C . GLN A 1 152 ? -96.115 -1.047 140.104 1.00 68.44 152 GLN A C 1
ATOM 1145 O O . GLN A 1 152 ? -95.256 -0.956 139.227 1.00 68.44 152 GLN A O 1
ATOM 1150 N N . ILE A 1 153 ? -96.299 -2.175 140.797 1.00 69.88 153 ILE A N 1
ATOM 1151 C CA . ILE A 1 153 ? -95.516 -3.400 140.563 1.00 69.88 153 ILE A CA 1
ATOM 1152 C C . ILE A 1 153 ? -95.804 -3.965 139.166 1.00 69.88 153 ILE A C 1
ATOM 1154 O O . ILE A 1 153 ? -94.884 -4.417 138.482 1.00 69.88 153 ILE A O 1
ATOM 1158 N N . LYS A 1 154 ? -97.058 -3.900 138.703 1.00 73.00 154 LYS A N 1
ATOM 1159 C CA . LYS A 1 154 ? -97.431 -4.346 137.357 1.00 73.00 154 LYS A CA 1
ATOM 1160 C C . LYS A 1 154 ? -96.777 -3.484 136.268 1.00 73.00 154 LYS A C 1
ATOM 1162 O O . LYS A 1 154 ? -96.144 -4.034 135.371 1.00 73.00 154 LYS A O 1
ATOM 1167 N N . ALA A 1 155 ? -96.834 -2.158 136.401 1.00 74.62 155 ALA A N 1
ATOM 1168 C CA . ALA A 1 155 ? -96.173 -1.226 135.486 1.00 74.62 155 ALA A CA 1
ATOM 1169 C C . ALA A 1 155 ? -94.637 -1.368 135.506 1.00 74.62 155 ALA A C 1
ATOM 1171 O O . ALA A 1 155 ? -93.994 -1.314 134.458 1.00 74.62 155 ALA A O 1
ATOM 1172 N N . GLN A 1 156 ? -94.032 -1.610 136.676 1.00 70.50 156 GLN A N 1
ATOM 1173 C CA . GLN A 1 156 ? -92.600 -1.915 136.779 1.00 70.50 156 GLN A CA 1
ATOM 1174 C C . GLN A 1 156 ? -92.234 -3.227 136.081 1.00 70.50 156 GLN A C 1
ATOM 1176 O O . GLN A 1 156 ? -91.180 -3.295 135.450 1.00 70.50 156 GLN A O 1
ATOM 1181 N N . LYS A 1 157 ? -93.093 -4.253 136.145 1.00 76.75 157 LYS A N 1
ATOM 1182 C CA . LYS A 1 157 ? -92.869 -5.498 135.407 1.00 76.75 157 LYS A CA 1
ATOM 1183 C C . LYS A 1 157 ? -92.940 -5.272 133.895 1.00 76.75 157 LYS A C 1
ATOM 1185 O O . LYS A 1 157 ? -92.012 -5.657 133.199 1.00 76.75 157 LYS A O 1
ATOM 1190 N N . GLU A 1 158 ? -93.980 -4.599 133.404 1.00 75.25 158 GLU A N 1
ATOM 1191 C CA . GLU A 1 158 ? -94.137 -4.281 131.975 1.00 75.25 158 GLU A CA 1
ATOM 1192 C C . GLU A 1 158 ? -92.955 -3.430 131.450 1.00 75.25 158 GLU A C 1
ATOM 1194 O O . GLU A 1 158 ? -92.472 -3.648 130.338 1.00 75.25 158 GLU A O 1
ATOM 1199 N N . TYR A 1 159 ? -92.393 -2.543 132.281 1.00 77.19 159 TYR A N 1
ATOM 1200 C CA . TYR A 1 159 ? -91.160 -1.809 131.972 1.00 77.19 159 TYR A CA 1
ATOM 1201 C C . TYR A 1 159 ? -89.911 -2.711 131.923 1.00 77.19 159 TYR A C 1
ATOM 1203 O O . TYR A 1 159 ? -89.117 -2.594 130.989 1.00 77.19 159 TYR A O 1
ATOM 1211 N N . ILE A 1 160 ? -89.740 -3.638 132.874 1.00 72.75 160 ILE A N 1
ATOM 1212 C CA . ILE A 1 160 ? -88.629 -4.611 132.882 1.00 72.75 160 ILE A CA 1
ATOM 1213 C C . ILE A 1 160 ? -88.711 -5.561 131.680 1.00 72.75 160 ILE A C 1
ATOM 1215 O O . ILE A 1 160 ? -87.692 -5.798 131.032 1.00 72.75 160 ILE A O 1
ATOM 1219 N N . ASP A 1 161 ? -89.906 -6.051 131.347 1.00 76.44 161 ASP A N 1
ATOM 1220 C CA . ASP A 1 161 ? -90.135 -6.889 130.169 1.00 76.44 161 ASP A CA 1
ATOM 1221 C C . ASP A 1 161 ? -89.773 -6.097 128.886 1.00 76.44 161 ASP A C 1
ATOM 1223 O O . ASP A 1 161 ? -89.019 -6.601 128.054 1.00 76.44 161 ASP A O 1
ATOM 1227 N N . SER A 1 162 ? -90.139 -4.807 128.786 1.00 78.75 162 SER A N 1
ATOM 1228 C CA . SER A 1 162 ? -89.735 -3.947 127.653 1.00 78.75 162 SER A CA 1
ATOM 1229 C C . SER A 1 162 ? -88.218 -3.700 127.556 1.00 78.75 162 SER A C 1
ATOM 1231 O O . SER A 1 162 ? -87.665 -3.627 126.455 1.00 78.75 162 SER A O 1
ATOM 1233 N N . ILE A 1 163 ? -87.513 -3.615 128.691 1.00 75.56 163 ILE A N 1
ATOM 1234 C CA . ILE A 1 163 ? -86.045 -3.506 128.736 1.00 75.56 163 ILE A CA 1
ATOM 1235 C C . ILE A 1 163 ? -85.394 -4.817 128.287 1.00 75.56 163 ILE A C 1
ATOM 1237 O O . ILE A 1 163 ? -84.383 -4.787 127.586 1.00 75.56 163 ILE A O 1
ATOM 1241 N N . ASN A 1 164 ? -85.970 -5.961 128.660 1.00 75.62 164 ASN A N 1
ATOM 1242 C CA . ASN A 1 164 ? -85.474 -7.277 128.275 1.00 75.62 164 ASN A CA 1
ATOM 1243 C C . ASN A 1 164 ? -85.648 -7.522 126.765 1.00 75.62 164 ASN A C 1
ATOM 1245 O O . ASN A 1 164 ? -84.700 -7.947 126.108 1.00 75.62 164 ASN A O 1
ATOM 1249 N N . ASP A 1 165 ? -86.800 -7.156 126.194 1.00 77.81 165 ASP A N 1
ATOM 1250 C CA . ASP A 1 165 ? -87.029 -7.182 124.741 1.00 77.81 165 ASP A CA 1
ATOM 1251 C C . ASP A 1 165 ? -86.078 -6.228 124.001 1.00 77.81 165 ASP A C 1
ATOM 1253 O O . ASP A 1 165 ? -85.471 -6.608 122.997 1.00 77.81 165 ASP A O 1
ATOM 1257 N N . THR A 1 166 ? -85.868 -5.015 124.528 1.00 75.06 166 THR A N 1
ATOM 1258 C CA . THR A 1 166 ? -84.900 -4.053 123.969 1.00 75.06 166 THR A CA 1
ATOM 1259 C C . THR A 1 166 ? -83.478 -4.625 123.983 1.00 75.06 166 THR A C 1
ATOM 1261 O O . THR A 1 166 ? -82.762 -4.523 122.987 1.00 75.06 166 THR A O 1
ATOM 1264 N N . LEU A 1 167 ? -83.070 -5.287 125.072 1.00 71.81 167 LEU A N 1
ATOM 1265 C CA . LEU A 1 167 ? -81.773 -5.963 125.178 1.00 71.81 167 LEU A CA 1
ATOM 1266 C C . LEU A 1 167 ? -81.650 -7.158 124.225 1.00 71.81 167 LEU A C 1
ATOM 1268 O O . LEU A 1 167 ? -80.586 -7.340 123.635 1.00 71.81 167 LEU A O 1
ATOM 1272 N N . GLN A 1 168 ? -82.709 -7.950 124.023 1.00 74.69 168 GLN A N 1
ATOM 1273 C CA . GLN A 1 168 ? -82.699 -9.044 123.045 1.00 74.69 168 GLN A CA 1
ATOM 1274 C C . GLN A 1 168 ? -82.581 -8.524 121.609 1.00 74.69 168 GLN A C 1
ATOM 1276 O O . GLN A 1 168 ? -81.757 -9.039 120.852 1.00 74.69 168 GLN A O 1
ATOM 1281 N N . GLN A 1 169 ? -83.308 -7.460 121.251 1.00 74.31 169 GLN A N 1
ATOM 1282 C CA . GLN A 1 169 ? -83.155 -6.797 119.951 1.00 74.31 169 GLN A CA 1
ATOM 1283 C C . GLN A 1 169 ? -81.737 -6.238 119.767 1.00 74.31 169 GLN A C 1
ATOM 1285 O O . GLN A 1 169 ? -81.134 -6.427 118.712 1.00 74.31 169 GLN A O 1
ATOM 1290 N N . GLN A 1 170 ? -81.154 -5.623 120.801 1.00 70.19 170 GLN A N 1
ATOM 1291 C CA . GLN A 1 170 ? -79.779 -5.115 120.752 1.00 70.19 170 GLN A CA 1
ATOM 1292 C C . GLN A 1 170 ? -78.740 -6.246 120.607 1.00 70.19 170 GLN A C 1
ATOM 1294 O O . GLN A 1 170 ? -77.708 -6.064 119.953 1.00 70.19 170 GLN A O 1
ATOM 1299 N N . ARG A 1 171 ? -79.024 -7.435 121.157 1.00 71.81 171 ARG A N 1
ATOM 1300 C CA . ARG A 1 171 ? -78.189 -8.637 121.009 1.00 71.81 171 ARG A CA 1
ATOM 1301 C C . ARG A 1 171 ? -78.279 -9.239 119.606 1.00 71.81 171 ARG A C 1
ATOM 1303 O O . ARG A 1 171 ? -77.250 -9.478 118.987 1.00 71.81 171 ARG A O 1
ATOM 1310 N N . GLN A 1 172 ? -79.484 -9.383 119.055 1.00 67.81 172 GLN A N 1
ATOM 1311 C CA . GLN A 1 172 ? -79.667 -9.860 117.678 1.00 67.81 172 GLN A CA 1
ATOM 1312 C C . GLN A 1 172 ? -79.087 -8.881 116.646 1.00 67.81 172 GLN A C 1
ATOM 1314 O O . GLN A 1 172 ? -78.454 -9.309 115.684 1.00 67.81 172 GLN A O 1
ATOM 1319 N N . ALA A 1 173 ? -79.215 -7.569 116.870 1.00 64.31 173 ALA A N 1
ATOM 1320 C CA . ALA A 1 173 ? -78.599 -6.551 116.018 1.00 64.31 173 ALA A CA 1
ATOM 1321 C C . ALA A 1 173 ? -77.058 -6.598 116.050 1.00 64.31 173 ALA A C 1
ATOM 1323 O O . ALA A 1 173 ? -76.414 -6.347 115.031 1.00 64.31 173 ALA A O 1
ATOM 1324 N N . THR A 1 174 ? -76.451 -6.946 117.191 1.00 59.56 174 THR A N 1
ATOM 1325 C CA . THR A 1 174 ? -74.988 -7.104 117.291 1.00 59.56 174 THR A CA 1
ATOM 1326 C C . THR A 1 174 ? -74.496 -8.433 116.709 1.00 59.56 174 THR A C 1
ATOM 1328 O O . THR A 1 174 ? -73.466 -8.438 116.037 1.00 59.56 174 THR A O 1
ATOM 1331 N N . GLU A 1 175 ? -75.246 -9.529 116.850 1.00 60.19 175 GLU A N 1
ATOM 1332 C CA . GLU A 1 175 ? -74.958 -10.802 116.168 1.00 60.19 175 GLU A CA 1
ATOM 1333 C C . GLU A 1 175 ? -75.070 -10.673 114.634 1.00 60.19 175 GLU A C 1
ATOM 1335 O O . GLU A 1 175 ? -74.188 -11.139 113.911 1.00 60.19 175 GLU A O 1
ATOM 1340 N N . GLN A 1 176 ? -76.078 -9.959 114.117 1.00 60.44 176 GLN A N 1
ATOM 1341 C CA . GLN A 1 176 ? -76.206 -9.678 112.678 1.00 60.44 176 GLN A CA 1
ATOM 1342 C C . GLN A 1 176 ? -75.082 -8.775 112.144 1.00 60.44 176 GLN A C 1
ATOM 1344 O O . GLN A 1 176 ? -74.583 -9.010 111.042 1.00 60.44 176 GLN A O 1
ATOM 1349 N N . ALA A 1 177 ? -74.632 -7.784 112.922 1.00 57.88 177 ALA A N 1
ATOM 1350 C CA . ALA A 1 177 ? -73.482 -6.956 112.552 1.00 57.88 177 ALA A CA 1
ATOM 1351 C C . ALA A 1 177 ? -72.174 -7.771 112.463 1.00 57.88 177 ALA A C 1
ATOM 1353 O O . ALA A 1 177 ? -71.361 -7.528 111.573 1.00 57.88 177 ALA A O 1
ATOM 1354 N N . LEU A 1 178 ? -71.989 -8.765 113.340 1.00 56.62 178 LEU A N 1
ATOM 1355 C CA . LEU A 1 178 ? -70.853 -9.693 113.295 1.00 56.62 178 LEU A CA 1
ATOM 1356 C C . LEU A 1 178 ? -70.911 -10.636 112.081 1.00 56.62 178 LEU A C 1
ATOM 1358 O O . LEU A 1 178 ? -69.905 -10.778 111.389 1.00 56.62 178 LEU A O 1
ATOM 1362 N N . GLY A 1 179 ? -72.080 -11.199 111.757 1.00 58.81 179 GLY A N 1
ATOM 1363 C CA . GLY A 1 179 ? -72.250 -12.028 110.553 1.00 58.81 179 GLY A CA 1
ATOM 1364 C C . GLY A 1 179 ? -72.007 -11.261 109.244 1.00 58.81 179 GLY A C 1
ATOM 1365 O O . GLY A 1 179 ? -71.396 -11.790 108.318 1.00 58.81 179 GLY A O 1
ATOM 1366 N N . GLY A 1 180 ? -72.406 -9.984 109.180 1.00 58.31 180 GLY A N 1
ATOM 1367 C CA . GLY A 1 180 ? -72.100 -9.114 108.038 1.00 58.31 180 GLY A CA 1
ATOM 1368 C C . GLY A 1 180 ? -70.601 -8.823 107.878 1.00 58.31 180 GLY A C 1
ATOM 1369 O O . GLY A 1 180 ? -70.098 -8.756 106.754 1.00 58.31 180 GLY A O 1
ATOM 1370 N N . ILE A 1 181 ? -69.866 -8.700 108.991 1.00 54.16 181 ILE A N 1
ATOM 1371 C CA . ILE A 1 181 ? -68.401 -8.577 108.963 1.00 54.16 181 ILE A CA 1
ATOM 1372 C C . ILE A 1 181 ? -67.774 -9.849 108.383 1.00 54.16 181 ILE A C 1
ATOM 1374 O O . ILE A 1 181 ? -66.889 -9.738 107.539 1.00 54.16 181 ILE A O 1
ATOM 1378 N N . GLU A 1 182 ? -68.254 -11.034 108.766 1.00 53.69 182 GLU A N 1
ATOM 1379 C CA . GLU A 1 182 ? -67.730 -12.318 108.281 1.00 53.69 182 GLU A CA 1
ATOM 1380 C C . GLU A 1 182 ? -67.912 -12.482 106.759 1.00 53.69 182 GLU A C 1
ATOM 1382 O O . GLU A 1 182 ? -66.938 -12.769 106.064 1.00 53.69 182 GLU A O 1
ATOM 1387 N N . SER A 1 183 ? -69.085 -12.150 106.198 1.00 57.09 183 SER A N 1
ATOM 1388 C CA . SER A 1 183 ? -69.260 -12.127 104.733 1.00 57.09 183 SER A CA 1
ATOM 1389 C C . SER A 1 183 ? -68.385 -11.073 104.045 1.00 57.09 183 SER A C 1
ATOM 1391 O O . SER A 1 183 ? -67.806 -11.340 102.995 1.00 57.09 183 SER A O 1
ATOM 1393 N N . SER A 1 184 ? -68.217 -9.890 104.652 1.00 56.59 184 SER A N 1
ATOM 1394 C CA . SER A 1 184 ? -67.318 -8.862 104.107 1.00 56.59 184 SER A CA 1
ATOM 1395 C C . SER A 1 184 ? -65.838 -9.267 104.171 1.00 56.59 184 SER A C 1
ATOM 1397 O O . SER A 1 184 ? -65.037 -8.786 103.374 1.00 56.59 184 SER A O 1
ATOM 1399 N N . MET A 1 185 ? -65.470 -10.173 105.083 1.00 58.94 185 MET A N 1
ATOM 1400 C CA . MET A 1 185 ? -64.129 -10.746 105.184 1.00 58.94 185 MET A CA 1
ATOM 1401 C C . MET A 1 185 ? -63.853 -11.685 104.003 1.00 58.94 185 MET A C 1
ATOM 1403 O O . MET A 1 185 ? -62.769 -11.616 103.427 1.00 58.94 185 MET A O 1
ATOM 1407 N N . ASP A 1 186 ? -64.839 -12.493 103.596 1.00 63.12 186 ASP A N 1
ATOM 1408 C CA . ASP A 1 186 ? -64.768 -13.348 102.401 1.00 63.12 186 ASP A CA 1
ATOM 1409 C C . ASP A 1 186 ? -64.795 -12.534 101.091 1.00 63.12 186 ASP A C 1
ATOM 1411 O O . ASP A 1 186 ? -64.028 -12.822 100.166 1.00 63.12 186 ASP A O 1
ATOM 1415 N N . ASP A 1 187 ? -65.587 -11.460 101.010 1.00 65.81 187 ASP A N 1
ATOM 1416 C CA . ASP A 1 187 ? -65.545 -10.527 99.871 1.00 65.81 187 ASP A CA 1
ATOM 1417 C C . ASP A 1 187 ? -64.197 -9.784 99.796 1.00 65.81 187 ASP A C 1
ATOM 1419 O O . ASP A 1 187 ? -63.615 -9.634 98.721 1.00 65.81 187 ASP A O 1
ATOM 1423 N N . VAL A 1 188 ? -63.622 -9.383 100.935 1.00 67.12 188 VAL A N 1
ATOM 1424 C CA . VAL A 1 188 ? -62.265 -8.817 100.987 1.00 67.12 188 VAL A CA 1
ATOM 1425 C C . VAL A 1 188 ? -61.203 -9.871 100.654 1.00 67.12 188 VAL A C 1
ATOM 1427 O O . VAL A 1 188 ? -60.237 -9.542 99.970 1.00 67.12 188 VAL A O 1
ATOM 1430 N N . GLU A 1 189 ? -61.355 -11.134 101.058 1.00 70.81 189 GLU A N 1
ATOM 1431 C CA . GLU A 1 189 ? -60.482 -12.246 100.653 1.00 70.81 189 GLU A CA 1
ATOM 1432 C C . GLU A 1 189 ? -60.551 -12.496 99.141 1.00 70.81 189 GLU A C 1
ATOM 1434 O O . GLU A 1 189 ? -59.505 -12.621 98.500 1.00 70.81 189 GLU A O 1
ATOM 1439 N N . THR A 1 190 ? -61.741 -12.531 98.537 1.00 74.31 190 THR A N 1
ATOM 1440 C CA . THR A 1 190 ? -61.896 -12.724 97.086 1.00 74.31 190 THR A CA 1
ATOM 1441 C C . THR A 1 190 ? -61.360 -11.528 96.305 1.00 74.31 190 THR A C 1
ATOM 1443 O O . THR A 1 190 ? -60.505 -11.729 95.442 1.00 74.31 190 THR A O 1
ATOM 1446 N N . LEU A 1 191 ? -61.706 -10.289 96.673 1.00 75.62 191 LEU A N 1
ATOM 1447 C CA . LEU A 1 191 ? -61.129 -9.076 96.079 1.00 75.62 191 LEU A CA 1
ATOM 1448 C C . LEU A 1 191 ? -59.606 -8.999 96.262 1.00 75.62 191 LEU A C 1
ATOM 1450 O O . LEU A 1 191 ? -58.903 -8.555 95.360 1.00 75.62 191 LEU A O 1
ATOM 1454 N N . LYS A 1 192 ? -59.051 -9.478 97.379 1.00 75.00 192 LYS A N 1
ATOM 1455 C CA . LYS A 1 192 ? -57.597 -9.561 97.618 1.00 75.00 192 LYS A CA 1
ATOM 1456 C C . LYS A 1 192 ? -56.936 -10.662 96.784 1.00 75.00 192 LYS A C 1
ATOM 1458 O O . LYS A 1 192 ? -55.812 -10.471 96.310 1.00 75.00 192 LYS A O 1
ATOM 1463 N N . ARG A 1 193 ? -57.618 -11.787 96.539 1.00 74.62 193 ARG A N 1
ATOM 1464 C CA . ARG A 1 193 ? -57.193 -12.836 95.590 1.00 74.62 193 ARG A CA 1
ATOM 1465 C C . ARG A 1 193 ? -57.249 -12.327 94.143 1.00 74.62 193 ARG A C 1
ATOM 1467 O O . ARG A 1 193 ? -56.329 -12.601 93.379 1.00 74.62 193 ARG A O 1
ATOM 1474 N N . GLU A 1 194 ? -58.249 -11.530 93.770 1.00 75.31 194 GLU A N 1
ATOM 1475 C CA . GLU A 1 194 ? -58.339 -10.908 92.441 1.00 75.31 194 GLU A CA 1
ATOM 1476 C C . GLU A 1 194 ? -57.329 -9.772 92.250 1.00 75.31 194 GLU A C 1
ATOM 1478 O O . GLU A 1 194 ? -56.639 -9.731 91.234 1.00 75.31 194 GLU A O 1
ATOM 1483 N N . LEU A 1 195 ? -57.153 -8.899 93.244 1.00 75.50 195 LEU A N 1
ATOM 1484 C CA . LEU A 1 195 ? -56.161 -7.825 93.224 1.00 75.50 195 LEU A CA 1
ATOM 1485 C C . LEU A 1 195 ? -54.739 -8.387 93.134 1.00 75.50 195 LEU A C 1
ATOM 1487 O O . LEU A 1 195 ? -53.955 -7.907 92.322 1.00 75.50 195 LEU A O 1
ATOM 1491 N N . SER A 1 196 ? -54.405 -9.427 93.905 1.00 75.31 196 SER A N 1
ATOM 1492 C CA . SER A 1 196 ? -53.087 -10.078 93.824 1.00 75.31 196 SER A CA 1
ATOM 1493 C C . SER A 1 196 ? -52.885 -10.836 92.505 1.00 75.31 196 SER A C 1
ATOM 1495 O O . SER A 1 196 ? -51.806 -10.755 91.917 1.00 75.31 196 SER A O 1
ATOM 1497 N N . LYS A 1 197 ? -53.926 -11.484 91.965 1.00 75.38 197 LYS A N 1
ATOM 1498 C CA . LYS A 1 197 ? -53.932 -12.083 90.617 1.00 75.38 197 LYS A CA 1
ATOM 1499 C C . LYS A 1 197 ? -53.702 -11.024 89.529 1.00 75.38 197 LYS A C 1
ATOM 1501 O O . LYS A 1 197 ? -52.844 -11.226 88.673 1.00 75.38 197 LYS A O 1
ATOM 1506 N N . ASN A 1 198 ? -54.367 -9.871 89.605 1.00 72.69 198 ASN A N 1
ATOM 1507 C CA . ASN A 1 198 ? -54.191 -8.747 88.679 1.00 72.69 198 ASN A CA 1
ATOM 1508 C C . ASN A 1 198 ? -52.824 -8.060 88.841 1.00 72.69 198 ASN A C 1
ATOM 1510 O O . ASN A 1 198 ? -52.180 -7.738 87.846 1.00 72.69 198 ASN A O 1
ATOM 1514 N N . GLN A 1 199 ? -52.311 -7.912 90.066 1.00 76.31 199 GLN A N 1
ATOM 1515 C CA . GLN A 1 199 ? -50.937 -7.461 90.319 1.00 76.31 199 GLN A CA 1
ATOM 1516 C C . GLN A 1 199 ? -49.905 -8.431 89.725 1.00 76.31 199 GLN A C 1
ATOM 1518 O O . GLN A 1 199 ? -48.930 -7.986 89.122 1.00 76.31 199 GLN A O 1
ATOM 1523 N N . GLN A 1 200 ? -50.121 -9.745 89.833 1.00 74.38 200 GLN A N 1
ATOM 1524 C CA . GLN A 1 200 ? -49.225 -10.755 89.266 1.00 74.38 200 GLN A CA 1
ATOM 1525 C C . GLN A 1 200 ? -49.299 -10.811 87.729 1.00 74.38 200 GLN A C 1
ATOM 1527 O O . GLN A 1 200 ? -48.271 -10.999 87.073 1.00 74.38 200 GLN A O 1
ATOM 1532 N N . ILE A 1 201 ? -50.478 -10.580 87.144 1.00 68.88 201 ILE A N 1
ATOM 1533 C CA . ILE A 1 201 ? -50.670 -10.373 85.701 1.00 68.88 201 ILE A CA 1
ATOM 1534 C C . ILE A 1 201 ? -49.918 -9.111 85.244 1.00 68.88 201 ILE A C 1
ATOM 1536 O O . ILE A 1 201 ? -49.069 -9.197 84.358 1.00 68.88 201 ILE A O 1
ATOM 1540 N N . ASN A 1 202 ? -50.104 -7.972 85.916 1.00 75.31 202 ASN A N 1
ATOM 1541 C CA . ASN A 1 202 ? -49.416 -6.714 85.601 1.00 75.31 202 ASN A CA 1
ATOM 1542 C C . ASN A 1 202 ? -47.890 -6.809 85.759 1.00 75.31 202 ASN A C 1
ATOM 1544 O O . ASN A 1 202 ? -47.149 -6.318 84.906 1.00 75.31 202 ASN A O 1
ATOM 1548 N N . ALA A 1 203 ? -47.394 -7.500 86.788 1.00 78.31 203 ALA A N 1
ATOM 1549 C CA . ALA A 1 203 ? -45.969 -7.796 86.940 1.00 78.31 203 ALA A CA 1
ATOM 1550 C C . ALA A 1 203 ? -45.436 -8.695 85.805 1.00 78.31 203 ALA A C 1
ATOM 1552 O O . ALA A 1 203 ? -44.292 -8.535 85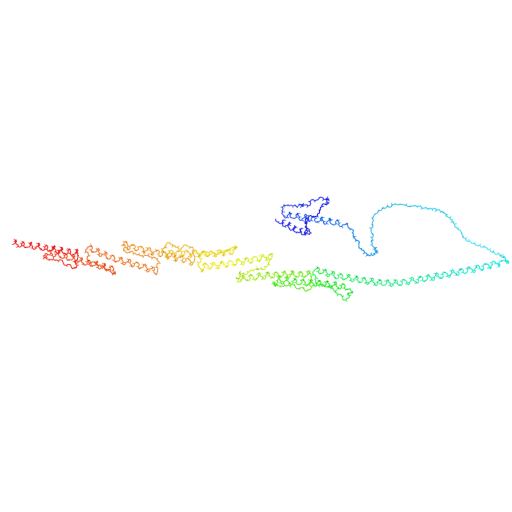.372 1.00 78.31 203 ALA A O 1
ATOM 1553 N N . THR A 1 204 ? -46.268 -9.603 85.283 1.00 73.56 204 THR A N 1
ATOM 1554 C CA . THR A 1 204 ? -45.931 -10.443 84.124 1.00 73.56 204 THR A CA 1
ATOM 1555 C C . THR A 1 204 ? -45.879 -9.612 82.839 1.00 73.56 204 THR A C 1
ATOM 1557 O O . THR A 1 204 ? -44.867 -9.678 82.140 1.00 73.56 204 THR A O 1
ATOM 1560 N N . TYR A 1 205 ? -46.867 -8.745 82.575 1.00 76.19 205 TYR A N 1
ATOM 1561 C CA . TYR A 1 205 ? -46.820 -7.784 81.462 1.00 76.19 205 TYR A CA 1
ATOM 1562 C C . TYR A 1 205 ? -45.577 -6.885 81.539 1.00 76.19 205 TYR A C 1
ATOM 1564 O O . TYR A 1 205 ? -44.834 -6.786 80.568 1.00 76.19 205 TYR A O 1
ATOM 1572 N N . GLN A 1 206 ? -45.265 -6.292 82.698 1.00 80.44 206 GLN A N 1
ATOM 1573 C CA . GLN A 1 206 ? -44.065 -5.457 82.873 1.00 80.44 206 GLN A CA 1
ATOM 1574 C C . GLN A 1 206 ? -42.740 -6.213 82.679 1.00 80.44 206 GLN A C 1
ATOM 1576 O O . GLN A 1 206 ? -41.716 -5.590 82.372 1.00 80.44 206 GLN A O 1
ATOM 1581 N N . LYS A 1 207 ? -42.722 -7.534 82.894 1.00 81.19 207 LYS A N 1
ATOM 1582 C CA . LYS A 1 207 ? -41.559 -8.383 82.608 1.00 81.19 207 LYS A CA 1
ATOM 1583 C C . LYS A 1 207 ? -41.448 -8.664 81.108 1.00 81.19 207 LYS A C 1
ATOM 1585 O O . LYS A 1 207 ? -40.371 -8.481 80.549 1.00 81.19 207 LYS A O 1
ATOM 1590 N N . VAL A 1 208 ? -42.555 -9.031 80.462 1.00 77.81 208 VAL A N 1
ATOM 1591 C CA . VAL A 1 208 ? -42.639 -9.275 79.012 1.00 77.81 208 VAL A CA 1
ATOM 1592 C C . VAL A 1 208 ? -42.313 -8.013 78.209 1.00 77.81 208 VAL A C 1
ATOM 1594 O O . VAL A 1 208 ? -41.543 -8.084 77.259 1.00 77.81 208 VAL A O 1
ATOM 1597 N N . LEU A 1 209 ? -42.810 -6.843 78.618 1.00 81.56 209 LEU A N 1
ATOM 1598 C CA . LEU A 1 209 ? -42.501 -5.561 77.975 1.00 81.56 209 LEU A CA 1
ATOM 1599 C C . LEU A 1 209 ? -41.018 -5.183 78.102 1.00 81.56 209 LEU A C 1
ATOM 1601 O O . LEU A 1 209 ? -40.455 -4.629 77.163 1.00 81.56 209 LEU A O 1
ATOM 1605 N N . ARG A 1 210 ? -40.352 -5.526 79.215 1.00 83.31 210 ARG A N 1
ATOM 1606 C CA . ARG A 1 210 ? -38.893 -5.358 79.359 1.00 83.31 210 ARG A CA 1
ATOM 1607 C C . ARG A 1 210 ? -38.099 -6.353 78.511 1.00 83.31 210 ARG A C 1
ATOM 1609 O O . ARG A 1 210 ? -37.123 -5.954 77.884 1.00 83.31 210 ARG A O 1
ATOM 1616 N N . GLU A 1 211 ? -38.525 -7.614 78.457 1.00 82.31 211 GLU A N 1
ATOM 1617 C CA . GLU A 1 211 ? -37.932 -8.644 77.592 1.00 82.31 211 GLU A CA 1
ATOM 1618 C C . GLU A 1 211 ? -38.011 -8.217 76.116 1.00 82.31 211 GLU A C 1
ATOM 1620 O O . GLU A 1 211 ? -36.983 -8.066 75.456 1.00 82.31 211 GLU A O 1
ATOM 1625 N N . ILE A 1 212 ? -39.221 -7.918 75.635 1.00 83.88 212 ILE A N 1
ATOM 1626 C CA . ILE A 1 212 ? -39.486 -7.465 74.266 1.00 83.88 212 ILE A CA 1
ATOM 1627 C C . ILE A 1 212 ? -38.773 -6.143 73.975 1.00 83.88 212 ILE A C 1
ATOM 1629 O O . ILE A 1 212 ? -38.096 -6.041 72.957 1.00 83.88 212 ILE A O 1
ATOM 1633 N N . GLY A 1 213 ? -38.852 -5.156 74.871 1.00 84.25 213 GLY A N 1
ATOM 1634 C CA . GLY A 1 213 ? -38.170 -3.870 74.709 1.00 84.25 213 GLY A CA 1
ATOM 1635 C C . GLY A 1 213 ? -36.653 -4.020 74.559 1.00 84.25 213 GLY A C 1
ATOM 1636 O O . GLY A 1 213 ? -36.056 -3.361 73.709 1.00 84.25 213 GLY A O 1
ATOM 1637 N N . SER A 1 214 ? -36.030 -4.947 75.297 1.00 85.94 214 SER A N 1
ATOM 1638 C CA . SER A 1 214 ? -34.594 -5.231 75.157 1.00 85.94 214 SER A CA 1
ATOM 1639 C C . SER A 1 214 ? -34.231 -5.838 73.796 1.00 85.94 214 SER A C 1
ATOM 1641 O O . SER A 1 214 ? -33.169 -5.533 73.254 1.00 85.94 214 SER A O 1
ATOM 1643 N N . ILE A 1 215 ? -35.124 -6.641 73.207 1.00 86.31 215 ILE A N 1
ATOM 1644 C CA . ILE A 1 215 ? -34.913 -7.281 71.903 1.00 86.31 215 ILE A CA 1
ATOM 1645 C C . ILE A 1 215 ? -35.227 -6.320 70.756 1.00 86.31 215 ILE A C 1
ATOM 1647 O O . ILE A 1 215 ? -34.435 -6.231 69.830 1.00 86.31 215 ILE A O 1
ATOM 1651 N N . VAL A 1 216 ? -36.285 -5.510 70.846 1.00 85.12 216 VAL A N 1
ATOM 1652 C CA . VAL A 1 216 ? -36.535 -4.416 69.889 1.00 85.12 216 VAL A CA 1
ATOM 1653 C C . VAL A 1 216 ? -35.370 -3.416 69.892 1.00 85.12 216 VAL A C 1
ATOM 1655 O O . VAL A 1 216 ? -34.936 -2.987 68.828 1.00 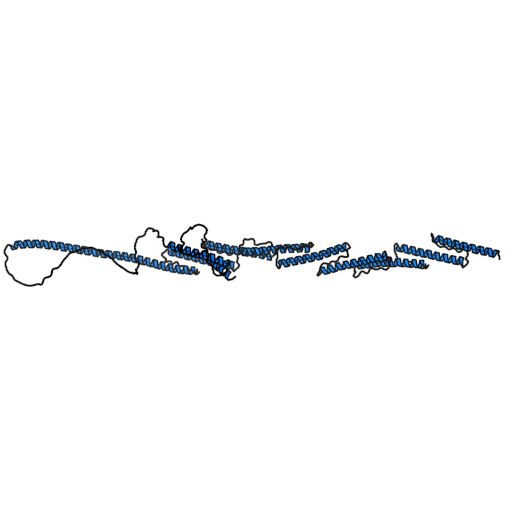85.12 216 VAL A O 1
ATOM 1658 N N . THR A 1 217 ? -34.790 -3.119 71.062 1.00 86.94 217 THR A N 1
ATOM 1659 C CA . THR A 1 217 ? -33.569 -2.296 71.172 1.00 86.94 217 THR A CA 1
ATOM 1660 C C . THR A 1 217 ? -32.353 -2.986 70.539 1.00 86.94 217 THR A C 1
ATOM 1662 O O . THR A 1 217 ? -31.578 -2.337 69.844 1.00 86.94 217 THR A O 1
ATOM 1665 N N . ALA A 1 218 ? -32.175 -4.299 70.730 1.00 86.62 218 ALA A N 1
ATOM 1666 C CA . ALA A 1 218 ? -31.089 -5.053 70.097 1.00 86.62 218 ALA A CA 1
ATOM 1667 C C . ALA A 1 218 ? -31.216 -5.066 68.562 1.00 86.62 218 ALA A C 1
ATOM 1669 O O . ALA A 1 218 ? -30.253 -4.753 67.869 1.00 86.62 218 ALA A O 1
ATOM 1670 N N . VAL A 1 219 ? -32.420 -5.323 68.049 1.00 88.38 219 VAL A N 1
ATOM 1671 C CA . VAL A 1 219 ? -32.765 -5.316 66.620 1.00 88.38 219 VAL A CA 1
ATOM 1672 C C . VAL A 1 219 ? -32.558 -3.931 66.001 1.00 88.38 219 VAL A C 1
ATOM 1674 O O . VAL A 1 219 ? -31.969 -3.833 64.928 1.00 88.38 219 VAL A O 1
ATOM 1677 N N . ALA A 1 220 ? -32.953 -2.856 66.693 1.00 84.38 220 ALA A N 1
ATOM 1678 C CA . ALA A 1 220 ? -32.679 -1.479 66.268 1.00 84.38 220 ALA A CA 1
ATOM 1679 C C . ALA A 1 220 ? -31.171 -1.154 66.221 1.00 84.38 220 ALA A C 1
ATOM 1681 O O . ALA A 1 220 ? -30.741 -0.356 65.392 1.00 84.38 220 ALA A O 1
ATOM 1682 N N . ASN A 1 221 ? -30.366 -1.818 67.057 1.00 88.94 221 ASN A N 1
ATOM 1683 C CA . ASN A 1 221 ? -28.902 -1.750 67.047 1.00 88.94 221 ASN A CA 1
ATOM 1684 C C . ASN A 1 221 ? -28.244 -2.776 66.090 1.00 88.94 221 ASN A C 1
ATOM 1686 O O . ASN A 1 221 ? -27.025 -2.939 66.122 1.00 88.94 221 ASN A O 1
ATOM 1690 N N . GLY A 1 222 ? -29.020 -3.487 65.261 1.00 84.25 222 GLY A N 1
ATOM 1691 C CA . GLY A 1 222 ? -28.530 -4.470 64.283 1.00 84.25 222 GLY A CA 1
ATOM 1692 C C . GLY A 1 222 ? -28.261 -5.882 64.825 1.00 84.25 222 GLY A C 1
ATOM 1693 O O . GLY A 1 222 ? -27.877 -6.766 64.060 1.00 84.25 222 GLY A O 1
ATOM 1694 N N . ASP A 1 223 ? -28.486 -6.140 66.115 1.00 87.06 223 ASP A N 1
ATOM 1695 C CA . ASP A 1 223 ? -28.346 -7.470 66.714 1.00 87.06 223 ASP A CA 1
ATOM 1696 C C . ASP A 1 223 ? -29.621 -8.305 66.517 1.00 87.06 223 ASP A C 1
ATOM 1698 O O . ASP A 1 223 ? -30.506 -8.383 67.373 1.00 87.06 223 ASP A O 1
ATOM 1702 N N . LEU A 1 224 ? -29.678 -8.955 65.355 1.00 85.75 224 LEU A N 1
ATOM 1703 C CA . LEU A 1 224 ? -30.745 -9.868 64.940 1.00 85.75 224 LEU A CA 1
ATOM 1704 C C . LEU A 1 224 ? -30.613 -11.283 65.545 1.00 85.75 224 LEU A C 1
ATOM 1706 O O . LEU A 1 224 ? -31.411 -12.161 65.228 1.00 85.75 224 LEU A O 1
ATOM 1710 N N . SER A 1 225 ? -29.620 -11.539 66.409 1.00 84.38 225 SER A N 1
ATOM 1711 C CA . SER A 1 225 ? -29.403 -12.874 66.994 1.00 84.38 225 SER A CA 1
ATOM 1712 C C . SER A 1 225 ? -30.383 -13.215 68.126 1.00 84.38 225 SER A C 1
ATOM 1714 O O . SER A 1 225 ? -30.593 -14.388 68.446 1.00 84.38 225 SER A O 1
ATOM 1716 N N . LYS A 1 226 ? -30.994 -12.195 68.742 1.00 82.75 226 LYS A N 1
ATOM 1717 C CA . LYS A 1 226 ? -31.855 -12.334 69.922 1.00 82.75 226 LYS A CA 1
ATOM 1718 C C . LYS A 1 226 ? -33.315 -12.555 69.533 1.00 82.75 226 LYS A C 1
ATOM 1720 O O . LYS A 1 226 ? -33.911 -11.742 68.835 1.00 82.75 226 LYS A O 1
ATOM 1725 N N . LYS A 1 227 ? -33.912 -13.626 70.065 1.00 81.75 227 LYS A N 1
ATOM 1726 C CA . LYS A 1 227 ? -35.327 -13.987 69.870 1.00 81.75 227 LYS A CA 1
ATOM 1727 C C . LYS A 1 227 ? -36.056 -13.999 71.210 1.00 81.75 227 LYS A C 1
ATOM 1729 O O . LYS A 1 227 ? -35.480 -14.384 72.227 1.00 81.75 227 LYS A O 1
ATOM 1734 N N . VAL A 1 228 ? -37.311 -13.555 71.219 1.00 79.94 228 VAL A N 1
ATOM 1735 C CA . VAL A 1 228 ? -38.138 -13.476 72.429 1.00 79.94 228 VAL A CA 1
ATOM 1736 C C . VAL A 1 228 ? -38.528 -14.887 72.864 1.00 79.94 228 VAL A C 1
ATOM 1738 O O . VAL A 1 228 ? -39.014 -15.678 72.048 1.00 79.94 228 VAL A O 1
ATOM 1741 N N . LEU A 1 229 ? -38.337 -15.219 74.142 1.00 76.56 229 LEU A N 1
ATOM 1742 C CA . LEU A 1 229 ? -38.573 -16.570 74.642 1.00 76.56 229 LEU A CA 1
ATOM 1743 C C . LEU A 1 229 ? -40.065 -16.767 74.924 1.00 76.56 229 LEU A C 1
ATOM 1745 O O . LEU A 1 229 ? -40.616 -16.243 75.894 1.00 76.56 229 LEU A O 1
ATOM 1749 N N . ILE A 1 230 ? -40.727 -17.550 74.073 1.00 73.25 230 ILE A N 1
ATOM 1750 C CA . ILE A 1 230 ? -42.107 -17.995 74.295 1.00 73.25 230 ILE A CA 1
ATOM 1751 C C . ILE A 1 230 ? -42.074 -19.041 75.412 1.00 73.25 230 ILE A C 1
ATOM 1753 O O . ILE A 1 230 ? -41.476 -20.106 75.267 1.00 73.25 230 ILE A O 1
ATOM 1757 N N . SER A 1 231 ? -42.684 -18.726 76.549 1.00 66.75 231 SER A N 1
ATOM 1758 C CA . SER A 1 231 ? -42.626 -19.559 77.749 1.00 66.75 231 SER A CA 1
ATOM 1759 C C . SER A 1 231 ? -43.882 -20.416 77.861 1.00 66.75 231 SER A C 1
ATOM 1761 O O . SER A 1 231 ? -44.983 -19.891 77.961 1.00 66.75 231 SER A O 1
ATOM 1763 N N . ALA A 1 232 ? -43.737 -21.739 77.972 1.00 55.94 232 ALA A N 1
ATOM 1764 C CA . ALA A 1 232 ? -44.858 -22.694 78.051 1.00 55.94 232 ALA A CA 1
ATOM 1765 C C . ALA A 1 232 ? -45.776 -22.563 79.300 1.00 55.94 232 ALA A C 1
ATOM 1767 O O . ALA A 1 232 ? -46.647 -23.400 79.523 1.00 55.94 232 ALA A O 1
ATOM 1768 N N . LYS A 1 233 ? -45.582 -21.528 80.130 1.00 58.25 233 LYS A N 1
ATOM 1769 C CA . LYS A 1 233 ? -46.462 -21.122 81.242 1.00 58.25 233 LYS A CA 1
ATOM 1770 C C . LYS A 1 233 ? -47.173 -19.778 81.000 1.00 58.25 233 LYS A C 1
ATOM 1772 O O . LYS A 1 233 ? -47.853 -19.293 81.903 1.00 58.25 233 LYS A O 1
ATOM 1777 N N . GLU A 1 234 ? -47.020 -19.162 79.828 1.00 61.38 234 GLU A N 1
ATOM 1778 C CA . GLU A 1 234 ? -47.746 -17.944 79.453 1.00 61.38 234 GLU A CA 1
ATOM 1779 C C . GLU A 1 234 ? -49.241 -18.265 79.310 1.00 61.38 234 GLU A C 1
ATOM 1781 O O . GLU A 1 234 ? -49.655 -19.026 78.441 1.00 61.38 234 GLU A O 1
ATOM 1786 N N . ARG A 1 235 ? -50.047 -17.715 80.228 1.00 58.06 235 ARG A N 1
ATOM 1787 C CA . ARG A 1 235 ? -51.505 -17.928 80.311 1.00 58.06 235 ARG A CA 1
ATOM 1788 C C . ARG A 1 235 ? -52.313 -17.049 79.352 1.00 58.06 235 ARG A C 1
ATOM 1790 O O . ARG A 1 235 ? -53.532 -17.166 79.316 1.00 58.06 235 ARG A O 1
ATOM 1797 N N . ASP A 1 236 ? -51.639 -16.167 78.626 1.00 68.19 236 ASP A N 1
ATOM 1798 C CA . ASP A 1 236 ? -52.235 -15.151 77.769 1.00 68.19 236 ASP A CA 1
ATOM 1799 C C . ASP A 1 236 ? -51.916 -15.455 76.287 1.00 68.19 236 ASP A C 1
ATOM 1801 O O . ASP A 1 236 ? -50.736 -15.485 75.904 1.00 68.19 236 ASP A O 1
ATOM 1805 N N . PRO A 1 237 ? -52.938 -15.705 75.442 1.00 75.88 237 PRO A N 1
ATOM 1806 C CA . PRO A 1 237 ? -52.744 -15.978 74.023 1.00 75.88 237 PRO A CA 1
ATOM 1807 C C . PRO A 1 237 ? -52.296 -14.745 73.221 1.00 75.88 237 PRO A C 1
ATOM 1809 O O . PRO A 1 237 ? -51.672 -14.921 72.169 1.00 75.88 237 PRO A O 1
ATOM 1812 N N . GLU A 1 238 ? -52.564 -13.523 73.690 1.00 78.81 238 GLU A N 1
ATOM 1813 C CA . GLU A 1 238 ? -52.164 -12.280 73.028 1.00 78.81 238 GLU A CA 1
ATOM 1814 C C . GLU A 1 238 ? -50.661 -12.050 73.183 1.00 78.81 238 GLU A C 1
ATOM 1816 O O . GLU A 1 238 ? -49.976 -11.906 72.168 1.00 78.81 238 GLU A O 1
ATOM 1821 N N . ILE A 1 239 ? -50.112 -12.162 74.405 1.00 77.88 239 ILE A N 1
ATOM 1822 C CA . ILE A 1 239 ? -48.652 -12.143 74.644 1.00 77.88 239 ILE A CA 1
ATOM 1823 C C . ILE A 1 239 ? -47.946 -13.149 73.734 1.00 77.88 239 ILE A C 1
ATOM 1825 O O . ILE A 1 239 ? -47.003 -12.796 73.024 1.00 77.88 239 ILE A O 1
ATOM 1829 N N . ALA A 1 240 ? -48.403 -14.405 73.726 1.00 80.62 240 ALA A N 1
ATOM 1830 C CA . ALA A 1 240 ? -47.765 -15.456 72.940 1.00 80.62 240 ALA A CA 1
ATOM 1831 C C . ALA A 1 240 ? -47.841 -15.180 71.425 1.00 80.62 240 ALA A C 1
ATOM 1833 O O . ALA A 1 240 ? -46.950 -15.577 70.671 1.00 80.62 240 ALA A O 1
ATOM 1834 N N . THR A 1 241 ? -48.880 -14.477 70.968 1.00 83.94 241 THR A N 1
ATOM 1835 C CA . THR A 1 241 ? -49.050 -14.085 69.562 1.00 83.94 241 THR A CA 1
ATOM 1836 C C . THR A 1 241 ? -48.205 -12.867 69.203 1.00 83.94 241 THR A C 1
ATOM 1838 O O . THR A 1 241 ? -47.547 -12.887 68.168 1.00 83.94 241 THR A O 1
ATOM 1841 N N . PHE A 1 242 ? -48.090 -11.876 70.087 1.00 83.06 242 PHE A N 1
ATOM 1842 C CA . PHE A 1 242 ? -47.174 -10.747 69.931 1.00 83.06 242 PHE A CA 1
ATOM 1843 C C . PHE A 1 242 ? -45.704 -11.202 69.912 1.00 83.06 242 PHE A C 1
ATOM 1845 O O . PHE A 1 242 ? -44.955 -10.822 69.011 1.00 83.06 242 PHE A O 1
ATOM 1852 N N . LYS A 1 243 ? -45.308 -12.116 70.816 1.00 84.75 243 LYS A N 1
ATOM 1853 C CA . LYS A 1 243 ? -43.978 -12.754 70.809 1.00 84.75 243 LYS A CA 1
ATOM 1854 C C . LYS A 1 243 ? -43.695 -13.504 69.501 1.00 84.75 243 LYS A C 1
ATOM 1856 O O . LYS A 1 243 ? -42.616 -13.343 68.936 1.00 84.75 243 LYS A O 1
ATOM 1861 N N . ARG A 1 244 ? -44.661 -14.276 68.979 1.00 86.19 244 ARG A N 1
ATOM 1862 C CA . ARG A 1 244 ? -44.546 -14.934 67.659 1.00 86.19 244 ARG A CA 1
ATOM 1863 C C . ARG A 1 244 ? -44.389 -13.925 66.516 1.00 86.19 244 ARG A C 1
ATOM 1865 O O . ARG A 1 244 ? -43.560 -14.150 65.641 1.00 86.19 244 ARG A O 1
ATOM 1872 N N . THR A 1 245 ? -45.135 -12.821 66.532 1.00 86.56 245 THR A N 1
ATOM 1873 C CA . THR A 1 245 ? -45.055 -11.773 65.501 1.00 86.56 245 THR A CA 1
ATOM 1874 C C . THR A 1 245 ? -43.701 -11.064 65.506 1.00 86.56 245 THR A C 1
ATOM 1876 O O . THR A 1 245 ? -43.114 -10.886 64.441 1.00 86.56 245 THR A O 1
ATOM 1879 N N . ILE A 1 246 ? -43.160 -10.723 66.682 1.00 86.56 246 ILE A N 1
ATOM 1880 C CA . ILE A 1 246 ? -41.821 -10.123 66.788 1.00 86.56 246 ILE A CA 1
ATOM 1881 C C . ILE A 1 246 ? -40.739 -11.114 66.357 1.00 86.56 246 ILE A C 1
ATOM 1883 O O . ILE A 1 246 ? -39.879 -10.736 65.570 1.00 86.56 246 ILE A O 1
ATOM 1887 N N . ASN A 1 247 ? -40.804 -12.381 66.779 1.00 87.12 247 ASN A N 1
ATOM 1888 C CA . ASN A 1 247 ? -39.843 -13.385 66.314 1.00 87.12 247 ASN A CA 1
ATOM 1889 C C . ASN A 1 247 ? -39.888 -13.536 64.786 1.00 87.12 247 ASN A C 1
ATOM 1891 O O . ASN A 1 247 ? -38.840 -13.447 64.160 1.00 87.12 247 ASN A O 1
ATOM 1895 N N . LYS A 1 248 ? -41.078 -13.611 64.170 1.00 87.88 248 LYS A N 1
ATOM 1896 C CA . LYS A 1 248 ? -41.213 -13.641 62.702 1.00 87.88 248 LYS A CA 1
ATOM 1897 C C . LYS A 1 248 ? -40.614 -12.398 62.025 1.00 87.88 248 LYS A C 1
ATOM 1899 O O . LYS A 1 248 ? -40.015 -12.522 60.963 1.00 87.88 248 LYS A O 1
ATOM 1904 N N . MET A 1 249 ? -40.766 -11.213 62.618 1.00 87.38 249 MET A N 1
ATOM 1905 C CA . MET A 1 249 ? -40.154 -9.980 62.106 1.00 87.38 249 MET A CA 1
ATOM 1906 C C . MET A 1 249 ? -38.620 -10.038 62.180 1.00 87.38 249 MET A C 1
ATOM 1908 O O . MET A 1 249 ? -37.955 -9.647 61.224 1.00 87.38 249 MET A O 1
ATOM 1912 N N . VAL A 1 250 ? -38.057 -10.546 63.283 1.00 88.38 250 VAL A N 1
ATOM 1913 C CA . VAL A 1 250 ? -36.604 -10.742 63.441 1.00 88.38 250 VAL A CA 1
ATOM 1914 C C . VAL A 1 250 ? -36.080 -11.801 62.472 1.00 88.38 250 VAL A C 1
ATOM 1916 O O . VAL A 1 250 ? -35.050 -11.572 61.850 1.00 88.38 250 VAL A O 1
ATOM 1919 N N . ASP A 1 251 ? -36.810 -12.901 62.276 1.00 87.31 251 ASP A N 1
ATOM 1920 C CA . ASP A 1 251 ? -36.482 -13.942 61.296 1.00 87.31 251 ASP A CA 1
ATOM 1921 C C . ASP A 1 251 ? -36.435 -13.354 59.872 1.00 87.31 251 ASP A C 1
ATOM 1923 O O . ASP A 1 251 ? -35.428 -13.483 59.181 1.00 87.31 251 ASP A O 1
ATOM 1927 N N . GLN A 1 252 ? -37.471 -12.609 59.462 1.00 87.38 252 GLN A N 1
ATOM 1928 C CA . GLN A 1 252 ? -37.522 -11.949 58.149 1.00 87.38 252 GLN A CA 1
ATOM 1929 C C . GLN A 1 252 ? -36.406 -10.906 57.958 1.00 87.38 252 GLN A C 1
ATOM 1931 O O . GLN A 1 252 ? -35.849 -10.807 56.865 1.00 87.38 252 GLN A O 1
ATOM 1936 N N . LEU A 1 253 ? -36.048 -10.156 59.008 1.00 87.62 253 LEU A N 1
ATOM 1937 C CA . LEU A 1 253 ? -34.905 -9.234 58.999 1.00 87.62 253 LEU A CA 1
ATOM 1938 C C . LEU A 1 253 ? -33.567 -9.976 58.865 1.00 87.62 253 LEU A C 1
ATOM 1940 O O . LEU A 1 253 ? -32.707 -9.551 58.093 1.00 87.62 253 LEU A O 1
ATOM 1944 N N . GLN A 1 254 ? -33.389 -11.075 59.605 1.00 87.94 254 GLN A N 1
ATOM 1945 C CA . GLN A 1 254 ? -32.170 -11.887 59.609 1.00 87.94 254 GLN A CA 1
ATOM 1946 C C . GLN A 1 254 ? -31.944 -12.542 58.241 1.00 87.94 254 GLN A C 1
ATOM 1948 O O . GLN A 1 254 ? -30.842 -12.456 57.691 1.00 87.94 254 GLN A O 1
ATOM 1953 N N . ASP A 1 255 ? -32.992 -13.129 57.664 1.00 88.31 255 ASP A N 1
ATOM 1954 C CA . ASP A 1 255 ? -32.945 -13.745 56.341 1.00 88.31 255 ASP A CA 1
ATOM 1955 C C . ASP A 1 255 ? -32.695 -12.695 55.248 1.00 88.31 255 ASP A C 1
ATOM 1957 O O . ASP A 1 255 ? -31.834 -12.903 54.391 1.00 88.31 255 ASP A O 1
ATOM 1961 N N . PHE A 1 256 ? -33.371 -11.536 55.292 1.00 87.44 256 PHE A N 1
ATOM 1962 C CA . PHE A 1 256 ? -33.149 -10.448 54.328 1.00 87.44 256 PHE A CA 1
ATOM 1963 C C . PHE A 1 256 ? -31.713 -9.916 54.388 1.00 87.44 256 PHE A C 1
ATOM 1965 O O . PHE A 1 256 ? -31.056 -9.804 53.352 1.00 87.44 256 PHE A O 1
ATOM 1972 N N . ALA A 1 257 ? -31.189 -9.648 55.588 1.00 87.75 257 ALA A N 1
ATOM 1973 C CA . ALA A 1 257 ? -29.811 -9.197 55.767 1.00 87.75 257 ALA A CA 1
ATOM 1974 C C . ALA A 1 257 ? -28.798 -10.231 55.243 1.00 87.75 257 ALA A C 1
ATOM 1976 O O . ALA A 1 257 ? -27.833 -9.860 54.571 1.00 87.75 257 ALA A O 1
ATOM 1977 N N . SER A 1 258 ? -29.037 -11.524 55.488 1.00 89.38 258 SER A N 1
ATOM 1978 C CA . SER A 1 258 ? -28.205 -12.621 54.979 1.00 89.38 258 SER A CA 1
ATOM 1979 C C . SER A 1 258 ? -28.222 -12.695 53.445 1.00 89.38 258 SER A C 1
ATOM 1981 O O . SER A 1 258 ? -27.165 -12.690 52.813 1.00 89.38 258 SER A O 1
ATOM 1983 N N . GLN A 1 259 ? -29.411 -12.677 52.832 1.00 89.00 259 GLN A N 1
ATOM 1984 C CA . GLN A 1 259 ? -29.595 -12.750 51.377 1.00 89.00 259 GLN A CA 1
ATOM 1985 C C . GLN A 1 259 ? -28.982 -11.545 50.650 1.00 89.00 259 GLN A C 1
ATOM 1987 O O . GLN A 1 259 ? -28.251 -11.724 49.675 1.00 89.00 259 GLN A O 1
ATOM 1992 N N . VAL A 1 260 ? -29.200 -10.321 51.146 1.00 88.25 260 VAL A N 1
ATOM 1993 C CA . VAL A 1 260 ? -28.590 -9.108 50.572 1.00 88.25 260 VAL A CA 1
ATOM 1994 C C . VAL A 1 260 ? -27.067 -9.128 50.729 1.00 88.25 260 VAL A C 1
ATOM 1996 O O . VAL A 1 260 ? -26.361 -8.785 49.784 1.00 88.25 260 VAL A O 1
ATOM 1999 N N . THR A 1 261 ? -26.541 -9.591 51.869 1.00 87.62 261 THR A N 1
ATOM 2000 C CA . THR A 1 261 ? -25.086 -9.721 52.079 1.00 87.62 261 THR A CA 1
ATOM 2001 C C . THR A 1 261 ? -24.467 -10.759 51.139 1.00 87.62 261 THR A C 1
ATOM 2003 O O . THR A 1 261 ? -23.410 -10.504 50.560 1.00 87.62 261 THR A O 1
ATOM 2006 N N . HIS A 1 262 ? -25.125 -11.908 50.937 1.00 87.94 262 HIS A N 1
ATOM 2007 C CA . HIS A 1 262 ? -24.673 -12.926 49.985 1.00 87.94 262 HIS A CA 1
ATOM 2008 C C . HIS A 1 262 ? -24.652 -12.376 48.557 1.00 87.94 262 HIS A C 1
ATOM 2010 O O . HIS A 1 262 ? -23.623 -12.444 47.889 1.00 87.94 262 HIS A O 1
ATOM 2016 N N . LEU A 1 263 ? -25.756 -11.772 48.112 1.00 88.81 263 LEU A N 1
ATOM 2017 C CA . LEU A 1 263 ? -25.895 -11.233 46.761 1.00 88.81 263 LEU A CA 1
ATOM 2018 C C . LEU A 1 263 ? -24.906 -10.091 46.477 1.00 88.81 263 LEU A C 1
ATOM 2020 O O . LEU A 1 263 ? -24.300 -10.051 45.406 1.00 88.81 263 LEU A O 1
ATOM 2024 N N . ALA A 1 264 ? -24.695 -9.196 47.447 1.00 86.56 264 ALA A N 1
ATOM 2025 C CA . ALA A 1 264 ? -23.699 -8.131 47.353 1.00 86.56 264 ALA A CA 1
ATOM 2026 C C . ALA A 1 264 ? -22.271 -8.689 47.243 1.00 86.56 264 ALA A C 1
ATOM 2028 O O . ALA A 1 264 ? -21.462 -8.152 46.486 1.00 86.56 264 ALA A O 1
ATOM 2029 N N . ARG A 1 265 ? -21.960 -9.797 47.934 1.00 87.38 265 ARG A N 1
ATOM 2030 C CA . ARG A 1 265 ? -20.671 -10.485 47.786 1.00 87.38 265 ARG A CA 1
ATOM 2031 C C . ARG A 1 265 ? -20.553 -11.155 46.417 1.00 87.38 265 ARG A C 1
ATOM 2033 O O . ARG A 1 265 ? -19.555 -10.949 45.730 1.00 87.38 265 ARG A O 1
ATOM 2040 N N . GLU A 1 266 ? -21.569 -11.905 46.007 1.00 86.88 266 GLU A N 1
ATOM 2041 C CA . GLU A 1 266 ? -21.583 -12.710 44.784 1.00 86.88 266 GLU A CA 1
ATOM 2042 C C . GLU A 1 266 ? -21.475 -11.844 43.516 1.00 86.88 266 GLU A C 1
ATOM 2044 O O . GLU A 1 266 ? -20.554 -12.018 42.715 1.00 86.88 266 GLU A O 1
ATOM 2049 N N . VAL A 1 267 ? -22.356 -10.849 43.369 1.00 85.06 267 VAL A N 1
ATOM 2050 C CA . VAL A 1 267 ? -22.386 -9.958 42.196 1.00 85.06 267 VAL A CA 1
ATOM 2051 C C . VAL A 1 267 ? -21.351 -8.833 42.311 1.00 85.06 267 VAL A C 1
ATOM 2053 O O . VAL A 1 267 ? -20.746 -8.466 41.306 1.00 85.06 267 VAL A O 1
ATOM 2056 N N . GLY A 1 268 ? -21.121 -8.297 43.516 1.00 79.12 268 GLY A N 1
ATOM 2057 C CA . GLY A 1 268 ? -20.274 -7.118 43.732 1.00 79.12 268 GLY A CA 1
ATOM 2058 C C . GLY A 1 268 ? -18.789 -7.391 43.995 1.00 79.12 268 GLY A C 1
ATOM 2059 O O . GLY A 1 268 ? -17.976 -6.507 43.739 1.00 79.12 268 GLY A O 1
ATOM 2060 N N . THR A 1 269 ? -18.407 -8.580 44.486 1.00 80.75 269 THR A N 1
ATOM 2061 C CA . THR A 1 269 ? -16.994 -8.893 44.816 1.00 80.75 269 THR A CA 1
ATOM 2062 C C . THR A 1 269 ? -16.461 -10.189 44.202 1.00 80.75 269 THR A C 1
ATOM 2064 O O . THR A 1 269 ? -15.285 -10.245 43.857 1.00 80.75 269 THR A O 1
ATOM 2067 N N . GLU A 1 270 ? -17.295 -11.217 44.007 1.00 84.25 270 GLU A N 1
ATOM 2068 C CA . GLU A 1 270 ? -16.884 -12.477 43.363 1.00 84.25 270 GLU A CA 1
ATOM 2069 C C . GLU A 1 270 ? -17.030 -12.448 41.832 1.00 84.25 270 GLU A C 1
ATOM 2071 O O . GLU A 1 270 ? -16.563 -13.361 41.152 1.00 84.25 270 GLU A O 1
ATOM 2076 N N . GLY A 1 271 ? -17.694 -11.428 41.274 1.00 78.50 271 GLY A N 1
ATOM 2077 C CA . GLY A 1 271 ? -17.957 -11.315 39.834 1.00 78.50 271 GLY A CA 1
ATOM 2078 C C . GLY A 1 271 ? -18.912 -12.386 39.286 1.00 78.50 271 GLY A C 1
ATOM 2079 O O . GLY A 1 271 ? -18.983 -12.602 38.075 1.00 78.50 271 GLY A O 1
ATOM 2080 N N . ARG A 1 272 ? -19.658 -13.073 40.159 1.00 82.19 272 ARG A N 1
ATOM 2081 C CA . ARG A 1 272 ? -20.618 -14.126 39.807 1.00 82.19 272 ARG A CA 1
ATOM 2082 C C . ARG A 1 272 ? -21.948 -13.501 39.388 1.00 82.19 272 ARG A C 1
ATOM 2084 O O . ARG A 1 272 ? -22.911 -13.404 40.141 1.00 82.19 272 ARG A O 1
ATOM 2091 N N . LEU A 1 273 ? -21.976 -13.038 38.142 1.00 81.12 273 LEU A N 1
ATOM 2092 C CA . LEU A 1 273 ? -23.129 -12.356 37.556 1.00 81.12 273 LEU A CA 1
ATOM 2093 C C . LEU A 1 273 ? -24.322 -13.324 37.394 1.00 81.12 273 LEU A C 1
ATOM 2095 O O . LEU A 1 273 ? -24.235 -14.293 36.632 1.00 81.12 273 LEU A O 1
ATOM 2099 N N . GLY A 1 274 ? -25.447 -13.039 38.054 1.00 78.00 274 GLY A N 1
ATOM 2100 C CA . GLY A 1 274 ? -26.686 -13.828 37.967 1.00 78.00 274 GLY A CA 1
ATOM 2101 C C . GLY A 1 274 ? -27.301 -14.275 39.295 1.00 78.00 274 GLY A C 1
ATOM 2102 O O . GLY A 1 274 ? -28.361 -14.893 39.257 1.00 78.00 274 GLY A O 1
ATOM 2103 N N . GLY A 1 275 ? -26.681 -13.970 40.440 1.00 81.88 275 GLY A N 1
ATOM 2104 C CA . GLY A 1 275 ? -27.293 -14.211 41.750 1.00 81.88 275 GLY A CA 1
ATOM 2105 C C . GLY A 1 275 ? -28.629 -13.469 41.926 1.00 81.88 275 GLY A C 1
ATOM 2106 O O . GLY A 1 275 ? -28.841 -12.399 41.351 1.00 81.88 275 GLY A O 1
ATOM 2107 N N . GLN A 1 276 ? -29.521 -14.032 42.744 1.00 83.94 276 GLN A N 1
ATOM 2108 C CA . GLN A 1 276 ? -30.794 -13.426 43.153 1.00 83.94 276 GLN A CA 1
ATOM 2109 C C . GLN A 1 276 ? -31.057 -13.724 44.634 1.00 83.94 276 GLN A C 1
ATOM 2111 O O . GLN A 1 276 ? -30.841 -14.844 45.093 1.00 83.94 276 GLN A O 1
ATOM 2116 N N . ALA A 1 277 ? -31.558 -12.735 45.373 1.00 84.81 277 ALA A N 1
ATOM 2117 C CA . ALA A 1 277 ? -32.042 -12.902 46.735 1.00 84.81 277 ALA A CA 1
ATOM 2118 C C . ALA A 1 277 ? -33.408 -13.605 46.712 1.00 84.81 277 ALA A C 1
ATOM 2120 O O . ALA A 1 277 ? -34.364 -13.102 46.112 1.00 84.81 277 ALA A O 1
ATOM 2121 N N . VAL A 1 278 ? -33.513 -14.758 47.379 1.00 83.62 278 VAL A N 1
ATOM 2122 C CA . VAL A 1 278 ? -34.754 -15.547 47.451 1.00 83.62 278 VAL A CA 1
ATOM 2123 C C . VAL A 1 278 ? -35.230 -15.616 48.897 1.00 83.62 278 VAL A C 1
ATOM 2125 O O . VAL A 1 278 ? -34.588 -16.224 49.749 1.00 83.62 278 VAL A O 1
ATOM 2128 N N . LEU A 1 279 ? -36.378 -14.992 49.165 1.00 82.19 279 LEU A N 1
ATOM 2129 C CA . LEU A 1 279 ? -36.962 -14.870 50.500 1.00 82.19 279 LEU A CA 1
ATOM 2130 C C . LEU A 1 279 ? -38.388 -15.445 50.501 1.00 82.19 279 LEU A C 1
ATOM 2132 O O . LEU A 1 279 ? -39.314 -14.801 50.002 1.00 82.19 279 LEU A O 1
ATOM 2136 N N . PRO A 1 280 ? -38.602 -16.667 51.020 1.00 77.62 280 PRO A N 1
ATOM 2137 C CA . PRO A 1 280 ? -39.932 -17.259 51.089 1.00 77.62 280 PRO A CA 1
ATOM 2138 C C . PRO A 1 280 ? -40.774 -16.614 52.203 1.00 77.62 280 PRO A C 1
ATOM 2140 O O . PRO A 1 280 ? -40.320 -16.429 53.328 1.00 77.62 280 PRO A O 1
ATOM 2143 N N . GLY A 1 281 ? -42.042 -16.307 51.915 1.00 77.38 281 GLY A N 1
ATOM 2144 C CA . GLY A 1 281 ? -43.012 -15.882 52.937 1.00 77.38 281 GLY A CA 1
ATOM 2145 C C . GLY A 1 281 ? -42.915 -14.424 53.413 1.00 77.38 281 GLY A C 1
ATOM 2146 O O . GLY A 1 281 ? -43.556 -14.075 54.411 1.00 77.38 281 GLY A O 1
ATOM 2147 N N . VAL A 1 282 ? -42.161 -13.566 52.717 1.00 80.62 282 VAL A N 1
ATOM 2148 C CA . VAL A 1 282 ? -42.254 -12.099 52.845 1.00 80.62 282 VAL A CA 1
ATOM 2149 C C . VAL A 1 282 ? -43.367 -11.520 51.965 1.00 80.62 282 VAL A C 1
ATOM 2151 O O . VAL A 1 282 ? -43.730 -12.088 50.937 1.00 80.62 282 VAL A O 1
ATOM 2154 N N . SER A 1 283 ? -43.928 -10.385 52.381 1.00 79.94 283 SER A N 1
ATOM 2155 C CA . SER A 1 283 ? -45.028 -9.693 51.700 1.00 79.94 283 SER A CA 1
ATOM 2156 C C . SER A 1 283 ? -44.970 -8.181 51.951 1.00 79.94 283 SER A C 1
ATOM 2158 O O . SER A 1 283 ? -44.296 -7.721 52.875 1.00 79.94 283 SER A O 1
ATOM 2160 N N . GLY A 1 284 ? -45.653 -7.396 51.111 1.00 88.31 284 GLY A N 1
ATOM 2161 C CA . GLY A 1 284 ? -45.586 -5.931 51.157 1.00 88.31 284 GLY A CA 1
ATOM 2162 C C . GLY A 1 284 ? -44.175 -5.414 50.853 1.00 88.31 284 GLY A C 1
ATOM 2163 O O . GLY A 1 284 ? -43.490 -5.964 49.991 1.00 88.31 284 GLY A O 1
ATOM 2164 N N . ILE A 1 285 ? -43.733 -4.396 51.600 1.00 87.06 285 ILE A N 1
ATOM 2165 C CA . ILE A 1 285 ? -42.442 -3.705 51.409 1.00 87.06 285 ILE A CA 1
ATOM 2166 C C . ILE A 1 285 ? -41.257 -4.686 51.349 1.00 87.06 285 ILE A C 1
ATOM 2168 O O . ILE A 1 285 ? -40.343 -4.488 50.557 1.00 87.06 285 ILE A O 1
ATOM 2172 N N . TRP A 1 286 ? -41.271 -5.785 52.112 1.00 85.50 286 TRP A N 1
ATOM 2173 C CA . TRP A 1 286 ? -40.194 -6.782 52.059 1.00 85.50 286 TRP A CA 1
ATOM 2174 C C . TRP A 1 286 ? -40.078 -7.487 50.702 1.00 85.50 286 TRP A C 1
ATOM 2176 O O . TRP A 1 286 ? -38.969 -7.701 50.212 1.00 85.50 286 TRP A O 1
ATOM 2186 N N . ALA A 1 287 ? -41.208 -7.820 50.073 1.00 87.25 287 ALA A N 1
ATOM 2187 C CA . ALA A 1 287 ? -41.215 -8.407 48.735 1.00 87.25 287 ALA A CA 1
ATOM 2188 C C . ALA A 1 287 ? -40.789 -7.374 47.677 1.00 87.25 287 ALA A C 1
ATOM 2190 O O . ALA A 1 287 ? -40.024 -7.703 46.774 1.00 87.25 287 ALA A O 1
ATOM 2191 N N . GLU A 1 288 ? -41.210 -6.116 47.832 1.00 89.06 288 GLU A N 1
ATOM 2192 C CA . GLU A 1 288 ? -40.812 -5.008 46.956 1.00 89.06 288 GLU A CA 1
ATOM 2193 C C . GLU A 1 288 ? -39.301 -4.722 47.030 1.00 89.06 288 GLU A C 1
ATOM 2195 O O . GLU A 1 288 ? -38.637 -4.650 46.000 1.00 89.06 288 GLU A O 1
ATOM 2200 N N . LEU A 1 289 ? -38.725 -4.641 48.236 1.00 89.25 289 LEU A N 1
ATOM 2201 C CA . LEU A 1 289 ? -37.284 -4.463 48.440 1.00 89.25 289 LEU A CA 1
ATOM 2202 C C . LEU A 1 289 ? -36.480 -5.624 47.845 1.00 89.25 289 LEU A C 1
ATOM 2204 O O . LEU A 1 289 ? -35.491 -5.386 47.154 1.00 89.25 289 LEU A O 1
ATOM 2208 N N . THR A 1 290 ? -36.928 -6.866 48.054 1.00 88.00 290 THR A N 1
ATOM 2209 C CA . THR A 1 290 ? -36.305 -8.059 47.454 1.00 88.00 290 THR A CA 1
ATOM 2210 C C . THR A 1 290 ? -36.337 -7.982 45.926 1.00 88.00 290 THR A C 1
ATOM 2212 O O . THR A 1 290 ? -35.320 -8.203 45.270 1.00 88.00 290 THR A O 1
ATOM 2215 N N . GLN A 1 291 ? -37.479 -7.600 45.348 1.00 89.31 291 GLN A N 1
ATOM 2216 C CA . GLN A 1 291 ? -37.631 -7.468 43.902 1.00 89.31 291 GLN A CA 1
ATOM 2217 C C . GLN A 1 291 ? -36.780 -6.325 43.330 1.00 89.31 291 GLN A C 1
ATOM 2219 O O . GLN A 1 291 ? -36.140 -6.510 42.299 1.00 89.31 291 GLN A O 1
ATOM 2224 N N . ASN A 1 292 ? -36.707 -5.174 44.001 1.00 89.69 292 ASN A N 1
ATOM 2225 C CA . ASN A 1 292 ? -35.877 -4.040 43.586 1.00 89.69 292 ASN A CA 1
ATOM 2226 C C . ASN A 1 292 ? -34.376 -4.382 43.630 1.00 89.69 292 ASN A C 1
ATOM 2228 O O . ASN A 1 292 ? -33.636 -4.038 42.707 1.00 89.69 292 ASN A O 1
ATOM 2232 N N . VAL A 1 293 ? -33.933 -5.115 44.657 1.00 89.38 293 VAL A N 1
ATOM 2233 C CA . VAL A 1 293 ? -32.565 -5.647 44.759 1.00 89.38 293 VAL A CA 1
ATOM 2234 C C . VAL A 1 293 ? -32.274 -6.653 43.636 1.00 89.38 293 VAL A C 1
ATOM 2236 O O . VAL A 1 293 ? -31.233 -6.551 42.986 1.00 89.38 293 VAL A O 1
ATOM 2239 N N . ASN A 1 294 ? -33.204 -7.563 43.335 1.00 89.25 294 ASN A N 1
ATOM 2240 C CA . ASN A 1 294 ? -33.053 -8.527 42.240 1.00 89.25 294 ASN A CA 1
ATOM 2241 C C . ASN A 1 294 ? -33.019 -7.848 40.863 1.00 89.25 294 ASN A C 1
ATOM 2243 O O . ASN A 1 294 ? -32.152 -8.168 40.055 1.00 89.25 294 ASN A O 1
ATOM 2247 N N . ILE A 1 295 ? -33.881 -6.856 40.614 1.00 89.81 295 ILE A N 1
ATOM 2248 C CA . ILE A 1 295 ? -33.866 -6.040 39.389 1.00 89.81 295 ILE A CA 1
ATOM 2249 C C . ILE A 1 295 ? -32.528 -5.298 39.247 1.00 89.81 295 ILE A C 1
ATOM 2251 O O . ILE A 1 295 ? -31.993 -5.204 38.142 1.00 89.81 295 ILE A O 1
ATOM 2255 N N . MET A 1 296 ? -31.956 -4.782 40.338 1.00 88.25 296 MET A N 1
ATOM 2256 C CA . MET A 1 296 ? -30.646 -4.121 40.313 1.00 88.25 296 MET A CA 1
ATOM 2257 C C . MET A 1 296 ? -29.522 -5.108 39.960 1.00 88.25 296 MET A C 1
ATOM 2259 O O . MET A 1 296 ? -28.749 -4.855 39.033 1.00 88.25 296 MET A O 1
ATOM 2263 N N . ALA A 1 297 ? -29.465 -6.251 40.650 1.00 88.56 297 ALA A N 1
ATOM 2264 C CA . ALA A 1 297 ? -28.471 -7.297 40.417 1.00 88.56 297 ALA A CA 1
ATOM 2265 C C . ALA A 1 297 ? -28.569 -7.896 39.003 1.00 88.56 297 ALA A C 1
ATOM 2267 O O . ALA A 1 297 ? -27.541 -8.119 38.357 1.00 88.56 297 ALA A O 1
ATOM 2268 N N . GLU A 1 298 ? -29.787 -8.097 38.492 1.00 88.94 298 GLU A N 1
ATOM 2269 C CA . GLU A 1 298 ? -30.048 -8.567 37.133 1.00 88.94 298 GLU A CA 1
ATOM 2270 C C . GLU A 1 298 ? -29.610 -7.543 36.078 1.00 88.94 298 GLU A C 1
ATOM 2272 O O . GLU A 1 298 ? -28.932 -7.916 35.120 1.00 88.94 298 GLU A O 1
ATOM 2277 N N . ASN A 1 299 ? -29.949 -6.258 36.234 1.00 87.81 299 ASN A N 1
ATOM 2278 C CA . ASN A 1 299 ? -29.556 -5.227 35.267 1.00 87.81 299 ASN A CA 1
ATOM 2279 C C . ASN A 1 299 ? -28.029 -5.095 35.168 1.00 87.81 299 ASN A C 1
ATOM 2281 O O . ASN A 1 299 ? -27.493 -5.134 34.059 1.00 87.81 299 ASN A O 1
ATOM 2285 N N . LEU A 1 300 ? -27.329 -5.027 36.306 1.00 85.69 300 LEU A N 1
ATOM 2286 C CA . LEU A 1 300 ? -25.863 -4.963 36.345 1.00 85.69 300 LEU A CA 1
ATOM 2287 C C . LEU A 1 300 ? -25.229 -6.230 35.748 1.00 85.69 300 LEU A C 1
ATOM 2289 O O . LEU A 1 300 ? -24.367 -6.139 34.874 1.00 85.69 300 LEU A O 1
ATOM 2293 N N . THR A 1 301 ? -25.722 -7.413 36.138 1.00 87.81 301 THR A N 1
ATOM 2294 C CA . THR A 1 301 ? -25.350 -8.714 35.551 1.00 87.81 301 THR A CA 1
ATOM 2295 C C . THR A 1 301 ? -25.455 -8.702 34.029 1.00 87.81 301 THR A C 1
ATOM 2297 O O . THR A 1 301 ? -24.532 -9.118 33.327 1.00 87.81 301 THR A O 1
ATOM 2300 N N . ASN A 1 302 ? -26.586 -8.227 33.512 1.00 88.50 302 ASN A N 1
ATOM 2301 C CA . ASN A 1 302 ? -26.899 -8.240 32.094 1.00 88.50 302 ASN A CA 1
ATOM 2302 C C . ASN A 1 302 ? -26.043 -7.247 31.299 1.00 88.50 302 ASN A C 1
ATOM 2304 O O . ASN A 1 302 ? -25.524 -7.605 30.240 1.00 88.50 302 ASN A O 1
ATOM 2308 N N . GLN A 1 303 ? -25.856 -6.035 31.820 1.00 89.31 303 GLN A N 1
ATOM 2309 C CA . GLN A 1 303 ? -25.045 -4.991 31.193 1.00 89.31 303 GLN A CA 1
ATOM 2310 C C . GLN A 1 303 ? -23.565 -5.400 31.135 1.00 89.31 303 GLN A C 1
ATOM 2312 O O . GLN A 1 303 ? -22.978 -5.410 30.053 1.00 89.31 303 GLN A O 1
ATOM 2317 N N . VAL A 1 304 ? -22.979 -5.840 32.256 1.00 89.31 304 VAL A N 1
ATOM 2318 C CA . VAL A 1 304 ? -21.566 -6.263 32.313 1.00 89.31 304 VAL A CA 1
ATOM 2319 C C . VAL A 1 304 ? -21.313 -7.507 31.454 1.00 89.31 304 VAL A C 1
ATOM 2321 O O . VAL A 1 304 ? -20.319 -7.557 30.729 1.00 89.31 304 VAL A O 1
ATOM 2324 N N . ARG A 1 305 ? -22.226 -8.491 31.456 1.00 90.31 305 ARG A N 1
ATOM 2325 C CA . ARG A 1 305 ? -22.105 -9.690 30.605 1.00 90.31 305 ARG A CA 1
ATOM 2326 C C . ARG A 1 305 ? -22.137 -9.351 29.112 1.00 90.31 305 ARG A C 1
ATOM 2328 O O . ARG A 1 305 ? -21.412 -9.971 28.343 1.00 90.31 305 ARG A O 1
ATOM 2335 N N . GLU A 1 306 ? -22.942 -8.378 28.692 1.00 90.44 306 GLU A N 1
ATOM 2336 C CA . GLU A 1 306 ? -23.002 -7.954 27.287 1.00 90.44 306 GLU A CA 1
ATOM 2337 C C . GLU A 1 306 ? -21.772 -7.144 26.868 1.00 90.44 306 GLU A C 1
ATOM 2339 O O . GLU A 1 306 ? -21.208 -7.414 25.809 1.00 90.44 306 GLU A O 1
ATOM 2344 N N . ILE A 1 307 ? -21.297 -6.238 27.732 1.00 91.75 307 ILE A N 1
ATOM 2345 C CA . ILE A 1 307 ? -20.019 -5.531 27.558 1.00 91.75 307 ILE A CA 1
ATOM 2346 C C . ILE A 1 307 ? -18.881 -6.535 27.343 1.00 91.75 307 ILE A C 1
ATOM 2348 O O . ILE A 1 307 ? -18.168 -6.432 26.348 1.00 91.75 307 ILE A O 1
ATOM 2352 N N . ALA A 1 308 ? -18.754 -7.539 28.218 1.00 92.00 308 ALA A N 1
ATOM 2353 C CA . ALA A 1 308 ? -17.719 -8.569 28.122 1.00 92.00 308 ALA A CA 1
ATOM 2354 C C . ALA A 1 308 ? -17.820 -9.396 26.828 1.00 92.00 308 ALA A C 1
ATOM 2356 O O . ALA A 1 308 ? -16.806 -9.718 26.211 1.00 92.00 308 ALA A O 1
ATOM 2357 N N . VAL A 1 309 ? -19.036 -9.725 26.383 1.00 93.50 309 VAL A N 1
ATOM 2358 C CA . VAL A 1 309 ? -19.268 -10.470 25.134 1.00 93.50 309 VAL A CA 1
ATOM 2359 C C . VAL A 1 309 ? -18.897 -9.644 23.896 1.00 93.50 309 VAL A C 1
ATOM 2361 O O . VAL A 1 309 ? -18.344 -10.200 22.947 1.00 93.50 309 VAL A O 1
ATOM 2364 N N . VAL A 1 310 ? -19.155 -8.332 23.897 1.00 95.56 310 VAL A N 1
ATOM 2365 C CA . VAL A 1 310 ? -18.786 -7.437 22.788 1.00 95.56 310 VAL A CA 1
ATOM 2366 C C . VAL A 1 310 ? -17.282 -7.165 22.772 1.00 95.56 310 VAL A C 1
ATOM 2368 O O . VAL A 1 310 ? -16.667 -7.293 21.718 1.00 95.56 310 VAL A O 1
ATOM 2371 N N . THR A 1 311 ? -16.645 -6.882 23.912 1.00 94.12 311 THR A N 1
ATOM 2372 C CA . THR A 1 311 ? -15.183 -6.686 23.953 1.00 94.12 311 THR A CA 1
ATOM 2373 C C . THR A 1 311 ? -14.408 -7.968 23.638 1.00 94.12 311 THR A C 1
ATOM 2375 O O . THR A 1 311 ? -13.375 -7.895 22.977 1.00 94.12 311 THR A O 1
ATOM 2378 N N . THR A 1 312 ? -14.932 -9.146 24.000 1.00 95.12 312 THR A N 1
ATOM 2379 C CA . THR A 1 312 ? -14.369 -10.439 23.562 1.00 95.12 312 THR A CA 1
ATOM 2380 C C . THR A 1 312 ? -14.465 -10.613 22.044 1.00 95.12 312 THR A C 1
ATOM 2382 O O . THR A 1 312 ? -13.495 -11.043 21.427 1.00 95.12 312 THR A O 1
ATOM 2385 N N . ALA A 1 313 ? -15.594 -10.245 21.425 1.00 95.50 313 ALA A N 1
ATOM 2386 C CA . ALA A 1 313 ? -15.757 -10.296 19.970 1.00 95.50 313 ALA A CA 1
ATOM 2387 C C . ALA A 1 313 ? -14.770 -9.354 19.253 1.00 95.50 313 ALA A C 1
ATOM 2389 O O . ALA A 1 313 ? -14.068 -9.778 18.338 1.00 95.50 313 ALA A O 1
ATOM 2390 N N . VAL A 1 314 ? -14.621 -8.118 19.743 1.00 95.38 314 VAL A N 1
ATOM 2391 C CA . VAL A 1 314 ? -13.640 -7.140 19.233 1.00 95.38 314 VAL A CA 1
ATOM 2392 C C . VAL A 1 314 ? -12.207 -7.668 19.339 1.00 95.38 314 VAL A C 1
ATOM 2394 O O . VAL A 1 314 ? -11.450 -7.569 18.376 1.00 95.38 314 VAL A O 1
ATOM 2397 N N . ALA A 1 315 ? -11.840 -8.291 20.464 1.00 93.88 315 ALA A N 1
ATOM 2398 C CA . ALA A 1 315 ? -10.526 -8.916 20.648 1.00 93.88 315 ALA A CA 1
ATOM 2399 C C . ALA A 1 315 ? -10.286 -10.132 19.725 1.00 93.88 315 ALA A C 1
ATOM 2401 O O . ALA A 1 315 ? -9.139 -10.498 19.480 1.00 93.88 315 ALA A O 1
ATOM 2402 N N . GLN A 1 316 ? -11.352 -10.737 19.192 1.00 94.88 316 GLN A N 1
ATOM 2403 C CA . GLN A 1 316 ? -11.317 -11.800 18.179 1.00 94.88 316 GLN A CA 1
ATOM 2404 C C . GLN A 1 316 ? -11.417 -11.262 16.735 1.00 94.88 316 GLN A C 1
ATOM 2406 O O . GLN A 1 316 ? -11.422 -12.050 15.793 1.00 94.88 316 GLN A O 1
ATOM 2411 N N . GLY A 1 317 ? -11.492 -9.939 16.543 1.00 91.88 317 GLY A N 1
ATOM 2412 C CA . GLY A 1 317 ? -11.637 -9.290 15.234 1.00 91.88 317 GLY A CA 1
ATOM 2413 C C . GLY A 1 317 ? -13.079 -9.178 14.717 1.00 91.88 317 GLY A C 1
ATOM 2414 O O . GLY A 1 317 ? -13.296 -8.630 13.637 1.00 91.88 317 GLY A O 1
ATOM 2415 N N . ASP A 1 318 ? -14.079 -9.641 15.472 1.00 94.19 318 ASP A N 1
ATOM 2416 C CA . ASP A 1 318 ? -15.494 -9.475 15.128 1.00 94.19 318 ASP A CA 1
ATOM 2417 C C . ASP A 1 318 ? -15.996 -8.078 15.523 1.00 94.19 318 ASP A C 1
ATOM 2419 O O . ASP A 1 318 ? -16.516 -7.831 16.614 1.00 94.19 318 ASP A O 1
ATOM 2423 N N . LEU A 1 319 ? -15.859 -7.156 14.572 1.00 94.19 319 LEU A N 1
ATOM 2424 C CA . LEU A 1 319 ? -16.330 -5.773 14.653 1.00 94.19 319 LEU A CA 1
ATOM 2425 C C . LEU A 1 319 ? -17.792 -5.614 14.180 1.00 94.19 319 LEU A C 1
ATOM 2427 O O . LEU A 1 319 ? -18.255 -4.500 13.920 1.00 94.19 319 LEU A O 1
ATOM 2431 N N . SER A 1 320 ? -18.544 -6.713 14.026 1.00 93.25 320 SER A N 1
ATOM 2432 C CA . SER A 1 320 ? -19.962 -6.653 13.644 1.00 93.25 320 SER A CA 1
ATOM 2433 C C . SER A 1 320 ? -20.891 -6.354 14.826 1.00 93.25 320 SER A C 1
ATOM 2435 O O . SER A 1 320 ? -22.000 -5.848 14.625 1.00 93.25 320 SER A O 1
ATOM 2437 N N . ARG A 1 321 ? -20.442 -6.648 16.053 1.00 92.69 321 ARG A N 1
ATOM 2438 C CA . ARG A 1 321 ? -21.271 -6.698 17.264 1.00 92.69 321 ARG A CA 1
ATOM 2439 C C . ARG A 1 321 ? -21.196 -5.412 18.082 1.00 92.69 321 ARG A C 1
ATOM 2441 O O . ARG A 1 321 ? -20.142 -4.808 18.227 1.00 92.69 321 ARG A O 1
ATOM 2448 N N . LYS A 1 322 ? -22.332 -5.029 18.665 1.00 93.94 322 LYS A N 1
ATOM 2449 C CA . LYS A 1 322 ? -22.499 -3.852 19.531 1.00 93.94 322 LYS A CA 1
ATOM 2450 C C . LYS A 1 322 ? -23.305 -4.213 20.770 1.00 93.94 322 LYS A C 1
ATOM 2452 O O . LYS A 1 322 ? -24.070 -5.175 20.742 1.00 93.94 322 LYS A O 1
ATOM 2457 N N . ILE A 1 323 ? -23.174 -3.403 21.816 1.00 93.06 323 ILE A N 1
ATOM 2458 C CA . ILE A 1 323 ? -24.034 -3.446 23.001 1.00 93.06 323 ILE A CA 1
ATOM 2459 C C . ILE A 1 323 ? -25.374 -2.806 22.612 1.00 93.06 323 ILE A C 1
ATOM 2461 O O . ILE A 1 323 ? -25.421 -1.613 22.294 1.00 93.06 323 ILE A O 1
ATOM 2465 N N . GLN A 1 324 ? -26.448 -3.591 22.615 1.00 90.44 324 GLN A N 1
ATOM 2466 C CA . GLN A 1 324 ? -27.793 -3.206 22.182 1.00 90.44 324 GLN A CA 1
ATOM 2467 C C . GLN A 1 324 ? -28.784 -3.035 23.339 1.00 90.44 324 GLN A C 1
ATOM 2469 O O . GLN A 1 324 ? -29.772 -2.320 23.165 1.00 90.44 324 GLN A O 1
ATOM 2474 N N . ARG A 1 325 ? -28.568 -3.658 24.510 1.00 87.69 325 ARG A N 1
ATOM 2475 C CA . ARG A 1 325 ? -29.515 -3.496 25.630 1.00 87.69 325 ARG A CA 1
ATOM 2476 C C . ARG A 1 325 ? -29.598 -2.045 26.124 1.00 87.69 325 ARG A C 1
ATOM 2478 O O . ARG A 1 325 ? -28.611 -1.315 26.055 1.00 87.69 325 ARG A O 1
ATOM 2485 N N . PRO A 1 326 ? -30.767 -1.611 26.632 1.00 84.69 326 PRO A N 1
ATOM 2486 C CA . PRO A 1 326 ? -30.948 -0.254 27.128 1.00 84.69 326 PRO A CA 1
ATOM 2487 C C . PRO A 1 326 ? -30.192 -0.040 28.445 1.00 84.69 326 PRO A C 1
ATOM 2489 O O . PRO A 1 326 ? -30.453 -0.710 29.446 1.00 84.69 326 PRO A O 1
ATOM 2492 N N . ALA A 1 327 ? -29.296 0.944 28.459 1.00 87.06 327 ALA A N 1
ATOM 2493 C CA . ALA A 1 327 ? -28.657 1.457 29.665 1.00 87.06 327 ALA A CA 1
ATOM 2494 C C . ALA A 1 327 ? -29.103 2.898 29.973 1.00 87.06 327 ALA A C 1
ATOM 2496 O O . ALA A 1 327 ? -29.763 3.560 29.168 1.00 87.06 327 ALA A O 1
ATOM 2497 N N . ARG A 1 328 ? -28.745 3.394 31.163 1.00 86.88 328 ARG A N 1
ATOM 2498 C CA . ARG A 1 328 ? -28.964 4.779 31.616 1.00 86.88 328 ARG A CA 1
ATOM 2499 C C . ARG A 1 328 ? -27.750 5.258 32.417 1.00 86.88 328 ARG A C 1
ATOM 2501 O O . ARG A 1 328 ? -26.997 4.433 32.930 1.00 86.88 328 ARG A O 1
ATOM 2508 N N . GLY A 1 329 ? -27.578 6.576 32.530 1.00 91.38 329 GLY A N 1
ATOM 2509 C CA . GLY A 1 329 ? -26.465 7.182 33.270 1.00 91.38 329 GLY A CA 1
ATOM 2510 C C . GLY A 1 329 ? -25.096 6.743 32.741 1.00 91.38 329 GLY A C 1
ATOM 2511 O O . GLY A 1 329 ? -24.909 6.589 31.535 1.00 91.38 329 GLY A O 1
ATOM 2512 N N . GLU A 1 330 ? -24.156 6.498 33.650 1.00 91.44 330 GLU A N 1
ATOM 2513 C CA . GLU A 1 330 ? -22.770 6.116 33.342 1.00 91.44 330 GLU A CA 1
ATOM 2514 C C . GLU A 1 330 ? -22.664 4.853 32.471 1.00 91.44 330 GLU A C 1
ATOM 2516 O O . GLU A 1 330 ? -21.825 4.792 31.575 1.00 91.44 330 GLU A O 1
ATOM 2521 N N . ILE A 1 331 ? -23.558 3.870 32.645 1.00 89.88 331 ILE A N 1
ATOM 2522 C CA . ILE A 1 331 ? -23.553 2.650 31.820 1.00 89.88 331 ILE A CA 1
ATOM 2523 C C . ILE A 1 331 ? -23.973 2.949 30.370 1.00 89.88 331 ILE A C 1
ATOM 2525 O O . ILE A 1 331 ? -23.475 2.306 29.448 1.00 89.88 331 ILE A O 1
ATOM 2529 N N . LEU A 1 332 ? -24.830 3.955 30.137 1.00 90.94 332 LEU A N 1
ATOM 2530 C CA . LEU A 1 332 ? -25.154 4.413 28.779 1.00 90.94 332 LEU A CA 1
ATOM 2531 C C . LEU A 1 332 ? -23.964 5.130 28.136 1.00 90.94 332 LEU A C 1
ATOM 2533 O O . LEU A 1 332 ? -23.685 4.903 26.962 1.00 90.94 332 LEU A O 1
ATOM 2537 N N . GLN A 1 333 ? -23.233 5.942 28.903 1.00 94.19 333 GLN A N 1
ATOM 2538 C CA . GLN A 1 333 ? -22.003 6.573 28.426 1.00 94.19 333 GLN A CA 1
ATOM 2539 C C . GLN A 1 333 ? -20.945 5.514 28.076 1.00 94.19 333 GLN A C 1
ATOM 2541 O O . GLN A 1 333 ? -20.372 5.566 26.993 1.00 94.19 333 GLN A O 1
ATOM 2546 N N . LEU A 1 334 ? -20.757 4.493 28.921 1.00 93.94 334 LEU A N 1
ATOM 2547 C CA . LEU A 1 334 ? -19.861 3.363 28.650 1.00 93.94 334 LEU A CA 1
ATOM 2548 C C . LEU A 1 334 ? -20.285 2.568 27.401 1.00 93.94 334 LEU A C 1
ATOM 2550 O O . LEU A 1 334 ? -19.449 2.263 26.551 1.00 93.94 334 LEU A O 1
ATOM 2554 N N . GLN A 1 335 ? -21.583 2.280 27.251 1.00 92.38 335 GLN A N 1
ATOM 2555 C CA . GLN A 1 335 ? -22.157 1.654 26.054 1.00 92.38 335 GLN A CA 1
ATOM 2556 C C . GLN A 1 335 ? -21.876 2.480 24.790 1.00 92.38 335 GLN A C 1
ATOM 2558 O O . GLN A 1 335 ? -21.470 1.921 23.771 1.00 92.38 335 GLN A O 1
ATOM 2563 N N . GLN A 1 336 ? -22.066 3.801 24.847 1.00 93.44 336 GLN A N 1
ATOM 2564 C CA . GLN A 1 336 ? -21.782 4.715 23.739 1.00 93.44 336 GLN A CA 1
ATOM 2565 C C . GLN A 1 336 ? -20.285 4.751 23.402 1.00 93.44 336 GLN A C 1
ATOM 2567 O O . GLN A 1 336 ? -19.934 4.643 22.229 1.00 93.44 336 GLN A O 1
ATOM 2572 N N . THR A 1 337 ? -19.402 4.825 24.404 1.00 93.50 337 THR A N 1
ATOM 2573 C CA . THR A 1 337 ? -17.944 4.805 24.211 1.00 93.50 337 THR A CA 1
ATOM 2574 C C . THR A 1 337 ? -17.473 3.502 23.563 1.00 93.50 337 THR A C 1
ATOM 2576 O O . THR A 1 337 ? -16.724 3.544 22.588 1.00 93.50 337 THR A O 1
ATOM 2579 N N . ILE A 1 338 ? -17.940 2.343 24.043 1.00 94.00 338 ILE A N 1
ATOM 2580 C CA . ILE A 1 338 ? -17.562 1.040 23.474 1.00 94.00 338 ILE A CA 1
ATOM 2581 C C . ILE A 1 338 ? -18.126 0.879 22.058 1.00 94.00 338 ILE A C 1
ATOM 2583 O O . ILE A 1 338 ? -17.388 0.493 21.157 1.00 94.00 338 ILE A O 1
ATOM 2587 N N . ASN A 1 339 ? -19.398 1.216 21.822 1.00 94.44 339 ASN A N 1
ATOM 2588 C CA . ASN A 1 339 ? -19.987 1.121 20.484 1.00 94.44 339 ASN A CA 1
ATOM 2589 C C . ASN A 1 339 ? -19.300 2.070 19.482 1.00 94.44 339 ASN A C 1
ATOM 2591 O O . ASN A 1 339 ? -19.046 1.661 18.352 1.00 94.44 339 ASN A O 1
ATOM 2595 N N . GLY A 1 340 ? -18.941 3.291 19.898 1.00 92.56 340 GLY A N 1
ATOM 2596 C CA . GLY A 1 340 ? -18.189 4.241 19.072 1.00 92.56 340 GLY A CA 1
ATOM 2597 C C . GLY A 1 340 ? -16.778 3.752 18.732 1.00 92.56 340 GLY A C 1
ATOM 2598 O O . GLY A 1 340 ? -16.353 3.860 17.584 1.00 92.56 340 GLY A O 1
ATOM 2599 N N . MET A 1 341 ? -16.084 3.127 19.689 1.00 92.44 341 MET A N 1
ATOM 2600 C CA . MET A 1 341 ? -14.809 2.443 19.441 1.00 92.44 341 MET A CA 1
ATOM 2601 C C . MET A 1 341 ? -14.966 1.307 18.416 1.00 92.44 341 MET A C 1
ATOM 2603 O O . MET A 1 341 ? -14.136 1.188 17.517 1.00 92.44 341 MET A O 1
ATOM 2607 N N . VAL A 1 342 ? -16.033 0.499 18.498 1.00 94.25 342 VAL A N 1
ATOM 2608 C CA . VAL A 1 342 ? -16.321 -0.545 17.494 1.00 94.25 342 VAL A CA 1
ATOM 2609 C C . VAL A 1 342 ? -16.559 0.058 16.110 1.00 94.25 342 VAL A C 1
ATOM 2611 O O . VAL A 1 342 ? -16.020 -0.455 15.132 1.00 94.25 342 VAL A O 1
ATOM 2614 N N . ASP A 1 343 ? -17.318 1.151 16.005 1.00 91.94 343 ASP A N 1
ATOM 2615 C CA . ASP A 1 343 ? -17.568 1.828 14.726 1.00 91.94 343 ASP A CA 1
ATOM 2616 C C . ASP A 1 343 ? -16.290 2.415 14.111 1.00 91.94 343 ASP A C 1
ATOM 2618 O O . ASP A 1 343 ? -16.048 2.241 12.913 1.00 91.94 343 ASP A O 1
ATOM 2622 N N . GLN A 1 344 ? -15.431 3.044 14.920 1.00 90.00 344 GLN A N 1
ATOM 2623 C CA . GLN A 1 344 ? -14.126 3.542 14.474 1.00 90.00 344 GLN A CA 1
ATOM 2624 C C . GLN A 1 344 ? -13.223 2.398 13.995 1.00 90.00 344 GLN A C 1
ATOM 2626 O O . GLN A 1 344 ? -12.710 2.457 12.877 1.00 90.00 344 GLN A O 1
ATOM 2631 N N . LEU A 1 345 ? -13.091 1.324 14.784 1.00 91.44 345 LEU A N 1
ATOM 2632 C CA . LEU A 1 345 ? -12.325 0.129 14.411 1.00 91.44 345 LEU A CA 1
ATOM 2633 C C . LEU A 1 345 ? -12.846 -0.500 13.113 1.00 91.44 345 LEU A C 1
ATOM 2635 O O . LEU A 1 345 ? -12.057 -0.848 12.237 1.00 91.44 345 LEU A O 1
ATOM 2639 N N . ARG A 1 346 ? -14.170 -0.632 12.966 1.00 92.38 346 ARG A N 1
ATOM 2640 C CA . ARG A 1 346 ? -14.807 -1.231 11.785 1.00 92.38 346 ARG A CA 1
ATOM 2641 C C . ARG A 1 346 ? -14.575 -0.392 10.534 1.00 92.38 346 ARG A C 1
ATOM 2643 O O . ARG A 1 346 ? -14.272 -0.948 9.478 1.00 92.38 346 ARG A O 1
ATOM 2650 N N . THR A 1 347 ? -14.705 0.926 10.651 1.00 91.31 347 THR A N 1
ATOM 2651 C CA . THR A 1 347 ? -14.476 1.860 9.541 1.00 91.31 347 THR A CA 1
ATOM 2652 C C . THR A 1 347 ? -13.005 1.841 9.131 1.00 91.31 347 THR A C 1
ATOM 2654 O O . THR A 1 347 ? -12.708 1.654 7.955 1.00 91.31 347 THR A O 1
ATOM 2657 N N . PHE A 1 348 ? -12.083 1.899 10.099 1.00 90.44 348 PHE A N 1
ATOM 2658 C CA . PHE A 1 348 ? -10.642 1.795 9.861 1.00 90.44 348 PHE A CA 1
ATOM 2659 C C . PHE A 1 348 ? -10.250 0.469 9.195 1.00 90.44 348 PHE A C 1
ATOM 2661 O O . PHE A 1 348 ? -9.563 0.476 8.177 1.00 90.44 348 PHE A O 1
ATOM 2668 N N . ALA A 1 349 ? -10.734 -0.668 9.703 1.00 91.50 349 ALA A N 1
ATOM 2669 C CA . ALA A 1 349 ? -10.464 -1.976 9.108 1.00 91.50 349 ALA A CA 1
ATOM 2670 C C . ALA A 1 349 ? -10.999 -2.084 7.668 1.00 91.50 349 ALA A C 1
ATOM 2672 O O . ALA A 1 349 ? -10.325 -2.645 6.803 1.00 91.50 349 ALA A O 1
ATOM 2673 N N . THR A 1 350 ? -12.179 -1.515 7.395 1.00 92.38 350 THR A N 1
ATOM 2674 C CA . THR A 1 350 ? -12.778 -1.493 6.050 1.00 92.38 350 THR A CA 1
ATOM 2675 C C . THR A 1 350 ? -11.944 -0.642 5.090 1.00 92.38 350 THR A C 1
ATOM 2677 O O . THR A 1 350 ? -11.579 -1.113 4.015 1.00 92.38 350 THR A O 1
ATOM 2680 N N . GLU A 1 351 ? -11.582 0.576 5.494 1.00 92.56 351 GLU A N 1
ATOM 2681 C CA . GLU A 1 351 ? -10.830 1.519 4.661 1.00 92.56 351 GLU A CA 1
ATOM 2682 C C . GLU A 1 351 ? -9.385 1.079 4.412 1.00 92.56 351 GLU A C 1
ATOM 2684 O O . GLU A 1 351 ? -8.915 1.157 3.278 1.00 92.56 351 GLU A O 1
ATOM 2689 N N . VAL A 1 352 ? -8.691 0.538 5.420 1.00 92.06 352 VAL A N 1
ATOM 2690 C CA . VAL A 1 352 ? -7.348 -0.034 5.225 1.00 92.06 352 VAL A CA 1
ATOM 2691 C C . VAL A 1 352 ? -7.411 -1.251 4.302 1.00 92.06 352 VAL A C 1
ATOM 2693 O O . VAL A 1 352 ? -6.620 -1.329 3.367 1.00 92.06 352 VAL A O 1
ATOM 2696 N N . THR A 1 353 ? -8.391 -2.150 4.473 1.00 91.69 353 THR A N 1
ATOM 2697 C CA . THR A 1 353 ? -8.583 -3.291 3.555 1.00 91.69 353 THR A CA 1
ATOM 2698 C C . THR A 1 353 ? -8.838 -2.818 2.122 1.00 91.69 353 THR A C 1
ATOM 2700 O O . THR A 1 353 ? -8.261 -3.370 1.183 1.00 91.69 353 THR A O 1
ATOM 2703 N N . ARG A 1 354 ? -9.663 -1.777 1.943 1.00 94.06 354 ARG A N 1
ATOM 2704 C CA . ARG A 1 354 ? -9.949 -1.187 0.633 1.00 94.06 354 ARG A CA 1
ATOM 2705 C C . ARG A 1 354 ? -8.694 -0.585 0.002 1.00 94.06 354 ARG A C 1
ATOM 2707 O O . ARG A 1 354 ? -8.351 -0.977 -1.102 1.00 94.06 354 ARG A O 1
ATOM 2714 N N . VAL A 1 355 ? -7.962 0.290 0.692 1.00 94.44 355 VAL A N 1
ATOM 2715 C CA . VAL A 1 355 ? -6.743 0.922 0.143 1.00 94.44 355 VAL A CA 1
ATOM 2716 C C . VAL A 1 355 ? -5.651 -0.105 -0.161 1.00 94.44 355 VAL A C 1
ATOM 2718 O O . VAL A 1 355 ? -5.004 -0.013 -1.205 1.00 94.44 355 VAL A O 1
ATOM 2721 N N . SER A 1 356 ? -5.470 -1.112 0.702 1.00 90.88 356 SER A N 1
ATOM 2722 C CA . SER A 1 356 ? -4.544 -2.220 0.444 1.00 90.88 356 SER A CA 1
ATOM 2723 C C . SER A 1 356 ? -4.928 -3.017 -0.804 1.00 90.88 356 SER A C 1
ATOM 2725 O O . SER A 1 356 ? -4.038 -3.423 -1.550 1.00 90.88 356 SER A O 1
ATOM 2727 N N . ARG A 1 357 ? -6.227 -3.203 -1.075 1.00 91.88 357 ARG A N 1
ATOM 2728 C CA . ARG A 1 357 ? -6.707 -3.826 -2.314 1.00 91.88 357 ARG A CA 1
ATOM 2729 C C . ARG A 1 357 ? -6.510 -2.907 -3.523 1.00 91.88 357 ARG A C 1
ATOM 2731 O O . ARG A 1 357 ? -5.863 -3.313 -4.488 1.00 91.88 357 ARG A O 1
ATOM 2738 N N . ASP A 1 358 ? -7.034 -1.687 -3.458 1.00 90.88 358 ASP A N 1
ATOM 2739 C CA . ASP A 1 358 ? -7.036 -0.702 -4.542 1.00 90.88 358 ASP A CA 1
ATOM 2740 C C . ASP A 1 358 ? -5.610 -0.444 -5.048 1.00 90.88 358 ASP A C 1
ATOM 2742 O O . ASP A 1 358 ? -5.308 -0.673 -6.218 1.00 90.88 358 ASP A O 1
ATOM 2746 N N . VAL A 1 359 ? -4.707 -0.025 -4.157 1.00 90.25 359 VAL A N 1
ATOM 2747 C CA . VAL A 1 359 ? -3.340 0.383 -4.519 1.00 90.25 359 VAL A CA 1
ATOM 2748 C C . VAL A 1 359 ? -2.382 -0.811 -4.577 1.00 90.25 359 VAL A C 1
ATOM 2750 O O . VAL A 1 359 ? -1.471 -0.815 -5.400 1.00 90.25 359 VAL A O 1
ATOM 2753 N N . GLY A 1 360 ? -2.578 -1.822 -3.724 1.00 86.00 360 GLY A N 1
ATOM 2754 C CA . GLY A 1 360 ? -1.657 -2.956 -3.581 1.00 86.00 360 GLY A CA 1
ATOM 2755 C C . GLY A 1 360 ? -1.947 -4.170 -4.469 1.00 86.00 360 GLY A C 1
ATOM 2756 O O . GLY A 1 360 ? -1.027 -4.949 -4.708 1.00 86.00 360 GLY A O 1
ATOM 2757 N N . THR A 1 361 ? -3.179 -4.352 -4.967 1.00 86.88 361 THR A N 1
ATOM 2758 C CA . THR A 1 361 ? -3.537 -5.520 -5.805 1.00 86.88 361 THR A CA 1
ATOM 2759 C C . THR A 1 361 ? -4.249 -5.182 -7.115 1.00 86.88 361 THR A C 1
ATOM 2761 O O . THR A 1 361 ? -3.982 -5.837 -8.116 1.00 86.88 361 THR A O 1
ATOM 2764 N N . GLU A 1 362 ? -5.116 -4.166 -7.143 1.00 87.94 362 GLU A N 1
ATOM 2765 C CA . GLU A 1 362 ? -5.896 -3.794 -8.342 1.00 87.94 362 GLU A CA 1
ATOM 2766 C C . GLU A 1 362 ? -5.181 -2.735 -9.208 1.00 87.94 362 GLU A C 1
ATOM 2768 O O . GLU A 1 362 ? -5.599 -2.449 -10.328 1.00 87.94 362 GLU A O 1
ATOM 2773 N N . GLY A 1 363 ? -4.104 -2.122 -8.698 1.00 85.88 363 GLY A N 1
ATOM 2774 C CA . GLY A 1 363 ? -3.332 -1.091 -9.404 1.00 85.88 363 GLY A CA 1
ATOM 2775 C C . GLY A 1 363 ? -4.038 0.268 -9.530 1.00 85.88 363 GLY A C 1
ATOM 2776 O O . GLY A 1 363 ? -3.646 1.097 -10.352 1.00 85.88 363 GLY A O 1
ATOM 2777 N N . VAL A 1 364 ? -5.068 0.529 -8.722 1.00 88.12 364 VAL A N 1
ATOM 2778 C CA . VAL A 1 364 ? -5.862 1.769 -8.712 1.00 88.12 364 VAL A CA 1
ATOM 2779 C C . VAL A 1 364 ? -5.095 2.874 -7.969 1.00 88.12 364 VAL A C 1
ATOM 2781 O O . VAL A 1 364 ? -5.365 3.225 -6.819 1.00 88.12 364 VAL A O 1
ATOM 2784 N N . LEU A 1 365 ? -4.078 3.416 -8.644 1.00 88.06 365 LEU A N 1
ATOM 2785 C CA . LEU A 1 365 ? -3.162 4.420 -8.094 1.00 88.06 365 LEU A CA 1
ATOM 2786 C C . LEU A 1 365 ? -3.881 5.745 -7.776 1.00 88.06 365 LEU A C 1
ATOM 2788 O O . LEU A 1 365 ? -4.361 6.443 -8.677 1.00 88.06 365 LEU A O 1
ATOM 2792 N N . GLY A 1 366 ? -3.884 6.128 -6.499 1.00 84.38 366 GLY A N 1
ATOM 2793 C CA . GLY A 1 366 ? -4.579 7.304 -5.963 1.00 84.38 366 GLY A CA 1
ATOM 2794 C C . GLY A 1 366 ? -5.569 6.996 -4.837 1.00 84.38 366 GLY A C 1
ATOM 2795 O O . GLY A 1 366 ? -6.074 7.932 -4.223 1.00 84.38 366 GLY A O 1
ATOM 2796 N N . GLY A 1 367 ? -5.832 5.719 -4.537 1.00 86.25 367 GLY A N 1
ATOM 2797 C CA . GLY A 1 367 ? -6.655 5.326 -3.392 1.00 86.25 367 GLY A CA 1
ATOM 2798 C C . GLY A 1 367 ? -6.075 5.815 -2.057 1.00 86.25 367 GLY A C 1
ATOM 2799 O O . GLY A 1 367 ? -4.913 5.563 -1.747 1.00 86.25 367 GLY A O 1
ATOM 2800 N N . GLN A 1 368 ? -6.899 6.499 -1.261 1.00 88.62 368 GLN A N 1
ATOM 2801 C CA . GLN A 1 368 ? -6.594 6.948 0.103 1.00 88.62 368 GLN A CA 1
ATOM 2802 C C . GLN A 1 368 ? -7.732 6.531 1.042 1.00 88.62 368 GLN A C 1
ATOM 2804 O O . GLN A 1 368 ? -8.876 6.405 0.600 1.00 88.62 368 GLN A O 1
ATOM 2809 N N . ALA A 1 369 ? -7.415 6.294 2.313 1.00 90.00 369 ALA A N 1
ATOM 2810 C CA . ALA A 1 369 ? -8.352 5.958 3.377 1.00 90.00 369 ALA A CA 1
ATOM 2811 C C . ALA A 1 369 ? -8.957 7.249 3.934 1.00 90.00 369 ALA A C 1
ATOM 2813 O O . ALA A 1 369 ? -8.220 8.133 4.379 1.00 90.00 369 ALA A O 1
ATOM 2814 N N . GLN A 1 370 ? -10.285 7.342 3.925 1.00 87.69 370 GLN A N 1
ATOM 2815 C CA . GLN A 1 370 ? -11.031 8.495 4.412 1.00 87.69 370 GLN A CA 1
ATOM 2816 C C . GLN A 1 370 ? -11.878 8.069 5.612 1.00 87.69 370 GLN A C 1
ATOM 2818 O O . GLN A 1 370 ? -12.918 7.431 5.466 1.00 87.69 370 GLN A O 1
ATOM 2823 N N . ILE A 1 371 ? -11.417 8.416 6.814 1.00 87.19 371 ILE A N 1
ATOM 2824 C CA . ILE A 1 371 ? -12.041 7.999 8.072 1.00 87.19 371 ILE A CA 1
ATOM 2825 C C . ILE A 1 371 ? -12.330 9.250 8.898 1.00 87.19 371 ILE A C 1
ATOM 2827 O O . ILE A 1 371 ? -11.418 9.981 9.281 1.00 87.19 371 ILE A O 1
ATOM 2831 N N . GLU A 1 372 ? -13.605 9.517 9.162 1.00 84.06 372 GLU A N 1
ATOM 2832 C CA . GLU A 1 372 ? -14.025 10.700 9.913 1.00 84.06 372 GLU A CA 1
ATOM 2833 C C . GLU A 1 372 ? -13.861 10.505 11.428 1.00 84.06 372 GLU A C 1
ATOM 2835 O O . GLU A 1 372 ? -14.012 9.406 11.962 1.00 84.06 372 GLU A O 1
ATOM 2840 N N . GLY A 1 373 ? -13.551 11.589 12.144 1.00 81.56 373 GLY A N 1
ATOM 2841 C CA . GLY A 1 373 ? -13.509 11.600 13.611 1.00 81.56 373 GLY A CA 1
ATOM 2842 C C . GLY A 1 373 ? -12.360 10.820 14.268 1.00 81.56 373 GLY A C 1
ATOM 2843 O O . GLY A 1 373 ? -12.367 10.678 15.491 1.00 81.56 373 GLY A O 1
ATOM 2844 N N . VAL A 1 374 ? -11.373 10.327 13.510 1.00 84.12 374 VAL A N 1
ATOM 2845 C CA . VAL A 1 374 ? -10.160 9.714 14.082 1.00 84.12 374 VAL A CA 1
ATOM 2846 C C . VAL A 1 374 ? -9.281 10.753 14.779 1.00 84.12 374 VAL A C 1
ATOM 2848 O O . VAL A 1 374 ? -9.123 11.878 14.310 1.00 84.12 374 VAL A O 1
ATOM 2851 N N . GLN A 1 375 ? -8.697 10.372 15.916 1.00 84.75 375 GLN A N 1
ATOM 2852 C CA . GLN A 1 375 ? -7.816 11.221 16.723 1.00 84.75 375 GLN A CA 1
ATOM 2853 C C . GLN A 1 375 ? -6.663 10.395 17.310 1.00 84.75 375 GLN A C 1
ATOM 2855 O O . GLN A 1 375 ? -6.780 9.176 17.470 1.00 84.75 375 GLN A O 1
ATOM 2860 N N . GLY A 1 376 ? -5.546 11.060 17.622 1.00 90.81 376 GLY A N 1
ATOM 2861 C CA . GLY A 1 376 ? -4.323 10.414 18.112 1.00 90.81 376 GLY A CA 1
ATOM 2862 C C . GLY A 1 376 ? -3.843 9.302 17.174 1.00 90.81 376 GLY A C 1
ATOM 2863 O O . GLY A 1 376 ? -3.897 9.450 15.955 1.00 90.81 376 GLY A O 1
ATOM 2864 N N . MET A 1 377 ? -3.472 8.152 17.744 1.00 88.12 377 MET A N 1
ATOM 2865 C CA . MET A 1 377 ? -2.932 6.998 17.012 1.00 88.12 377 MET A CA 1
ATOM 2866 C C . MET A 1 377 ? -3.766 6.578 15.785 1.00 88.12 377 MET A C 1
ATOM 2868 O O . MET A 1 377 ? -3.199 6.172 14.776 1.00 88.12 377 MET A O 1
ATOM 2872 N N . TRP A 1 378 ? -5.099 6.704 15.821 1.00 87.25 378 TRP A N 1
ATOM 2873 C CA . TRP A 1 378 ? -5.950 6.370 14.670 1.00 87.25 378 TRP A CA 1
ATOM 2874 C C . TRP A 1 378 ? -5.783 7.347 13.503 1.00 87.25 378 TRP A C 1
ATOM 2876 O O . TRP A 1 378 ? -5.754 6.924 12.347 1.00 87.25 378 TRP A O 1
ATOM 2886 N N . ASN A 1 379 ? -5.624 8.640 13.795 1.00 89.62 379 ASN A N 1
ATOM 2887 C CA . ASN A 1 379 ? -5.275 9.638 12.789 1.00 89.62 379 ASN A CA 1
ATOM 2888 C C . ASN A 1 379 ? -3.874 9.355 12.234 1.00 89.62 379 ASN A C 1
ATOM 2890 O O . ASN A 1 379 ? -3.695 9.293 11.022 1.00 89.62 379 ASN A O 1
ATOM 2894 N N . ASP A 1 380 ? -2.903 9.105 13.111 1.00 92.12 380 ASP A N 1
ATOM 2895 C CA . ASP A 1 380 ? -1.505 8.915 12.719 1.00 92.12 380 ASP A CA 1
ATOM 2896 C C . ASP A 1 380 ? -1.330 7.662 11.845 1.00 92.12 380 ASP A C 1
ATOM 2898 O O . ASP A 1 380 ? -0.629 7.696 10.833 1.00 92.12 380 ASP A O 1
ATOM 2902 N N . LEU A 1 381 ? -2.026 6.565 12.161 1.00 90.69 381 LEU A N 1
ATOM 2903 C CA . LEU A 1 381 ? -2.088 5.375 11.308 1.00 90.69 381 LEU A CA 1
ATOM 2904 C C . LEU A 1 381 ? -2.746 5.667 9.949 1.00 90.69 381 LEU A C 1
ATOM 2906 O O . LEU A 1 381 ? -2.226 5.233 8.923 1.00 90.69 381 LEU A O 1
ATOM 2910 N N . THR A 1 382 ? -3.839 6.437 9.921 1.00 90.62 382 THR A N 1
ATOM 2911 C CA . THR A 1 382 ? -4.529 6.823 8.673 1.00 90.62 382 THR A CA 1
ATOM 2912 C C . THR A 1 382 ? -3.621 7.673 7.777 1.00 90.62 382 THR A C 1
ATOM 2914 O O . THR A 1 382 ? -3.481 7.396 6.586 1.00 90.62 382 THR A O 1
ATOM 2917 N N . VAL A 1 383 ? -2.920 8.655 8.356 1.00 92.19 383 VAL A N 1
ATOM 2918 C CA . VAL A 1 383 ? -1.927 9.488 7.660 1.00 92.19 383 VAL A CA 1
ATOM 2919 C C . VAL A 1 383 ? -0.768 8.642 7.128 1.00 92.19 383 VAL A C 1
ATOM 2921 O O . VAL A 1 383 ? -0.364 8.829 5.983 1.00 92.19 383 VAL A O 1
ATOM 2924 N N . ASN A 1 384 ? -0.261 7.677 7.901 1.00 92.25 384 ASN A N 1
ATOM 2925 C CA . ASN A 1 384 ? 0.827 6.796 7.463 1.00 92.25 384 ASN A CA 1
ATOM 2926 C C . ASN A 1 384 ? 0.413 5.852 6.316 1.00 92.25 384 ASN A C 1
ATOM 2928 O O . ASN A 1 384 ? 1.179 5.682 5.365 1.00 92.25 384 ASN A O 1
ATOM 2932 N N . VAL A 1 385 ? -0.801 5.285 6.353 1.00 92.94 385 VAL A N 1
ATOM 2933 C CA . VAL A 1 385 ? -1.357 4.487 5.241 1.00 92.94 385 VAL A CA 1
ATOM 2934 C C . VAL A 1 385 ? -1.515 5.351 3.986 1.00 92.94 385 VAL A C 1
ATOM 2936 O O . VAL A 1 385 ? -1.077 4.950 2.908 1.00 92.94 385 VAL A O 1
ATOM 2939 N N . ASN A 1 386 ? -2.045 6.569 4.123 1.00 92.75 386 ASN A N 1
ATOM 2940 C CA . ASN A 1 386 ? -2.214 7.492 3.000 1.00 92.75 386 ASN A CA 1
ATOM 2941 C C . ASN A 1 386 ? -0.873 7.976 2.430 1.00 92.75 386 ASN A C 1
ATOM 2943 O O . ASN A 1 386 ? -0.731 8.073 1.212 1.00 92.75 386 ASN A O 1
ATOM 2947 N N . ALA A 1 387 ? 0.138 8.203 3.271 1.00 92.44 387 ALA A N 1
ATOM 2948 C CA . ALA A 1 387 ? 1.493 8.522 2.829 1.00 92.44 387 ALA A CA 1
ATOM 2949 C C . ALA A 1 387 ? 2.126 7.357 2.047 1.00 92.44 387 ALA A C 1
ATOM 2951 O O . ALA A 1 387 ? 2.702 7.578 0.983 1.00 92.44 387 ALA A O 1
ATOM 2952 N N . MET A 1 388 ? 1.978 6.114 2.521 1.00 92.25 388 MET A N 1
ATOM 2953 C CA . MET A 1 388 ? 2.446 4.918 1.810 1.00 92.25 388 MET A CA 1
ATOM 2954 C C . MET A 1 388 ? 1.766 4.778 0.439 1.00 92.25 388 MET A C 1
ATOM 2956 O O . MET A 1 388 ? 2.449 4.674 -0.582 1.00 92.25 388 MET A O 1
ATOM 2960 N N . ALA A 1 389 ? 0.433 4.849 0.407 1.00 93.12 389 ALA A N 1
ATOM 2961 C CA . ALA A 1 389 ? -0.365 4.743 -0.810 1.00 93.12 389 ALA A CA 1
ATOM 2962 C C . ALA A 1 389 ? -0.046 5.857 -1.825 1.00 93.12 389 ALA A C 1
ATOM 2964 O O . ALA A 1 389 ? 0.094 5.587 -3.021 1.00 93.12 389 ALA A O 1
ATOM 2965 N N . ASN A 1 390 ? 0.129 7.098 -1.358 1.00 92.56 390 ASN A N 1
ATOM 2966 C CA . ASN A 1 390 ? 0.470 8.245 -2.197 1.00 92.56 390 ASN A CA 1
ATOM 2967 C C . ASN A 1 390 ? 1.905 8.176 -2.747 1.00 92.56 390 ASN A C 1
ATOM 2969 O O . ASN A 1 390 ? 2.133 8.513 -3.911 1.00 92.56 390 ASN A O 1
ATOM 2973 N N . ASN A 1 391 ? 2.868 7.707 -1.947 1.00 91.50 391 ASN A N 1
ATOM 2974 C CA . ASN A 1 391 ? 4.252 7.528 -2.391 1.00 91.50 391 ASN A CA 1
ATOM 2975 C C . ASN A 1 391 ? 4.339 6.476 -3.505 1.00 91.50 391 ASN A C 1
ATOM 2977 O O . ASN A 1 391 ? 4.862 6.779 -4.576 1.00 91.50 391 ASN A O 1
ATOM 2981 N N . LEU A 1 392 ? 3.745 5.293 -3.300 1.00 89.69 392 LEU A N 1
ATOM 2982 C CA . LEU A 1 392 ? 3.683 4.238 -4.320 1.00 89.69 392 LEU A CA 1
ATOM 2983 C C . LEU A 1 392 ? 2.941 4.715 -5.579 1.00 89.69 392 LEU A C 1
ATOM 2985 O O . LEU A 1 392 ? 3.446 4.561 -6.688 1.00 89.69 392 LEU A O 1
ATOM 2989 N N . THR A 1 393 ? 1.793 5.382 -5.408 1.00 91.44 393 THR A N 1
ATOM 2990 C CA . THR A 1 393 ? 1.029 6.017 -6.498 1.00 91.44 393 THR A CA 1
ATOM 2991 C C . THR A 1 393 ? 1.892 6.955 -7.339 1.00 91.44 393 THR A C 1
ATOM 2993 O O . THR A 1 393 ? 1.881 6.864 -8.564 1.00 91.44 393 THR A O 1
ATOM 2996 N N . THR A 1 394 ? 2.649 7.845 -6.694 1.00 93.38 394 THR A N 1
ATOM 2997 C CA . THR A 1 394 ? 3.471 8.855 -7.375 1.00 93.38 394 THR A CA 1
ATOM 2998 C C . THR A 1 394 ? 4.653 8.212 -8.098 1.00 93.38 394 THR A C 1
ATOM 3000 O O . THR A 1 394 ? 4.908 8.520 -9.259 1.00 93.38 394 THR A O 1
ATOM 3003 N N . GLN A 1 395 ? 5.345 7.282 -7.435 1.00 94.19 395 GLN A N 1
ATOM 3004 C CA . GLN A 1 395 ? 6.520 6.594 -7.975 1.00 94.19 395 GLN A CA 1
ATOM 3005 C C . GLN A 1 395 ? 6.162 5.713 -9.180 1.00 94.19 395 GLN A C 1
ATOM 3007 O O . GLN A 1 395 ? 6.805 5.812 -10.224 1.00 94.19 395 GLN A O 1
ATOM 3012 N N . VAL A 1 396 ? 5.114 4.889 -9.070 1.00 93.31 396 VAL A N 1
ATOM 3013 C CA . VAL A 1 396 ? 4.688 3.992 -10.157 1.00 93.31 396 VAL A CA 1
ATOM 3014 C C . VAL A 1 396 ? 4.093 4.780 -11.329 1.00 93.31 396 VAL A C 1
ATOM 3016 O O . VAL A 1 396 ? 4.347 4.424 -12.479 1.00 93.31 396 VAL A O 1
ATOM 3019 N N . ARG A 1 397 ? 3.362 5.879 -11.080 1.00 94.44 397 ARG A N 1
ATOM 3020 C CA . ARG A 1 397 ? 2.813 6.726 -12.153 1.00 94.44 397 ARG A CA 1
ATOM 3021 C C . ARG A 1 397 ? 3.907 7.448 -12.950 1.00 94.44 397 ARG A C 1
ATOM 3023 O O . ARG A 1 397 ? 3.878 7.374 -14.171 1.00 94.44 397 ARG A O 1
ATOM 3030 N N . ASP A 1 398 ? 4.900 8.050 -12.294 1.00 95.25 398 ASP A N 1
ATOM 3031 C CA . ASP A 1 398 ? 6.051 8.687 -12.966 1.00 95.25 398 ASP A CA 1
ATOM 3032 C C . ASP A 1 398 ? 6.875 7.665 -13.782 1.00 95.25 398 ASP A C 1
ATOM 3034 O O . ASP A 1 398 ? 7.245 7.916 -14.929 1.00 95.25 398 ASP A O 1
ATOM 3038 N N . ILE A 1 399 ? 7.068 6.450 -13.253 1.00 94.81 399 ILE A N 1
ATOM 3039 C CA . ILE A 1 399 ? 7.673 5.327 -13.993 1.00 94.81 399 ILE A CA 1
ATOM 3040 C C . ILE A 1 399 ? 6.837 4.938 -15.228 1.00 94.81 399 ILE A C 1
ATOM 3042 O O . ILE A 1 399 ? 7.397 4.737 -16.311 1.00 94.81 399 ILE A O 1
ATOM 3046 N N . ALA A 1 400 ? 5.510 4.852 -15.102 1.00 94.44 400 ALA A N 1
ATOM 3047 C CA . ALA A 1 400 ? 4.609 4.523 -16.208 1.00 94.44 400 ALA A CA 1
ATOM 3048 C C . ALA A 1 400 ? 4.569 5.624 -17.286 1.00 94.44 400 ALA A C 1
ATOM 3050 O O . ALA A 1 400 ? 4.554 5.322 -18.481 1.00 94.44 400 ALA A O 1
ATOM 3051 N N . GLU A 1 401 ? 4.602 6.898 -16.892 1.00 95.50 401 GLU A N 1
ATOM 3052 C CA . GLU A 1 401 ? 4.658 8.040 -17.812 1.00 95.50 401 GLU A CA 1
ATOM 3053 C C . GLU A 1 401 ? 5.973 8.056 -18.602 1.00 95.50 401 GLU A C 1
ATOM 3055 O O . GLU A 1 401 ? 5.953 8.163 -19.830 1.00 95.50 401 GLU A O 1
ATOM 3060 N N . VAL A 1 402 ? 7.115 7.859 -17.934 1.00 97.25 402 VAL A N 1
ATOM 3061 C CA . VAL A 1 402 ? 8.440 7.836 -18.577 1.00 97.25 402 VAL A CA 1
ATOM 3062 C C . VAL A 1 402 ? 8.602 6.628 -19.499 1.00 97.25 402 VAL A C 1
ATOM 3064 O O . VAL A 1 402 ? 9.053 6.783 -20.631 1.00 97.25 402 VAL A O 1
ATOM 3067 N N . THR A 1 403 ? 8.186 5.431 -19.080 1.00 95.12 403 THR A N 1
ATOM 3068 C CA . THR A 1 403 ? 8.233 4.242 -19.955 1.00 95.12 403 THR A CA 1
ATOM 3069 C C . THR A 1 403 ? 7.277 4.363 -21.149 1.00 95.12 403 THR A C 1
ATOM 3071 O O . THR A 1 403 ? 7.635 3.961 -22.257 1.00 95.12 403 THR A O 1
ATOM 3074 N N . THR A 1 404 ? 6.121 5.017 -20.983 1.00 96.25 404 THR A N 1
ATOM 3075 C CA . THR A 1 404 ? 5.215 5.363 -22.095 1.00 96.25 404 THR A CA 1
ATOM 3076 C C . THR A 1 404 ? 5.829 6.398 -23.045 1.00 96.25 404 THR A C 1
ATOM 3078 O O . THR A 1 404 ? 5.652 6.291 -24.258 1.00 96.25 404 THR A O 1
ATOM 3081 N N . ALA A 1 405 ? 6.565 7.388 -22.530 1.00 96.00 405 ALA A N 1
ATOM 3082 C CA . ALA A 1 405 ? 7.279 8.374 -23.343 1.00 96.00 405 ALA A CA 1
ATOM 3083 C C . ALA A 1 405 ? 8.382 7.711 -24.188 1.00 96.00 405 ALA A C 1
ATOM 3085 O O . ALA A 1 405 ? 8.428 7.905 -25.404 1.00 96.00 405 ALA A O 1
ATOM 3086 N N . VAL A 1 406 ? 9.180 6.829 -23.577 1.00 95.88 406 VAL A N 1
ATOM 3087 C CA . VAL A 1 406 ? 10.210 6.022 -24.254 1.00 95.88 406 VAL A CA 1
ATOM 3088 C C . VAL A 1 406 ? 9.606 5.134 -25.344 1.00 95.88 406 VAL A C 1
ATOM 3090 O O . VAL A 1 406 ? 10.114 5.115 -26.462 1.00 95.88 406 VAL A O 1
ATOM 3093 N N . ALA A 1 407 ? 8.476 4.471 -25.073 1.00 94.69 407 ALA A N 1
ATOM 3094 C CA . ALA A 1 407 ? 7.753 3.667 -26.064 1.00 94.69 407 ALA A CA 1
ATOM 3095 C C . ALA A 1 407 ? 7.190 4.492 -27.245 1.00 94.69 407 ALA A C 1
ATOM 3097 O O . ALA A 1 407 ? 6.881 3.933 -28.296 1.00 94.69 407 ALA A O 1
ATOM 3098 N N . ARG A 1 408 ? 7.078 5.820 -27.094 1.00 94.94 408 ARG A N 1
ATOM 3099 C CA . ARG A 1 408 ? 6.716 6.780 -28.155 1.00 94.94 408 ARG A CA 1
ATOM 3100 C C . ARG A 1 408 ? 7.932 7.470 -28.793 1.00 94.94 408 ARG A C 1
ATOM 3102 O O . ARG A 1 408 ? 7.748 8.314 -29.665 1.00 94.94 408 ARG A O 1
ATOM 3109 N N . GLY A 1 409 ? 9.153 7.132 -28.374 1.00 92.00 409 GLY A N 1
ATOM 3110 C CA . GLY A 1 409 ? 10.401 7.726 -28.863 1.00 92.00 409 GLY A CA 1
ATOM 3111 C C . GLY A 1 409 ? 10.834 9.027 -28.170 1.00 92.00 409 GLY A C 1
ATOM 3112 O O . GLY A 1 409 ? 11.856 9.593 -28.556 1.00 92.00 409 GLY A O 1
ATOM 3113 N N . ASP A 1 410 ? 10.123 9.502 -27.141 1.00 94.25 410 ASP A N 1
ATOM 3114 C CA . ASP A 1 410 ? 10.571 10.643 -26.333 1.00 94.25 410 ASP A CA 1
ATOM 3115 C C . ASP A 1 410 ? 11.596 10.190 -25.281 1.00 94.25 410 ASP A C 1
ATOM 3117 O O . ASP A 1 410 ? 11.269 9.819 -24.153 1.00 94.25 410 ASP A O 1
ATOM 3121 N N . LEU A 1 411 ? 12.869 10.263 -25.673 1.00 94.50 411 LEU A N 1
ATOM 3122 C CA . LEU A 1 411 ? 14.036 9.985 -24.831 1.00 94.50 411 LEU A CA 1
ATOM 3123 C C . LEU A 1 411 ? 14.511 11.224 -24.037 1.00 94.50 411 LEU A C 1
ATOM 3125 O O . LEU A 1 411 ? 15.666 11.298 -23.604 1.00 94.50 411 LEU A O 1
ATOM 3129 N N . THR A 1 412 ? 13.658 12.243 -23.874 1.00 93.19 412 THR A N 1
ATOM 3130 C CA . THR A 1 412 ? 13.949 13.415 -23.030 1.00 93.19 412 THR A CA 1
ATOM 3131 C C . THR A 1 412 ? 13.401 13.283 -21.611 1.00 93.19 412 THR A C 1
ATOM 3133 O O . THR A 1 412 ? 13.942 13.917 -20.701 1.00 93.19 412 THR A O 1
ATOM 3136 N N . GLN A 1 413 ? 12.388 12.435 -21.397 1.00 93.94 413 GLN A N 1
ATOM 3137 C CA . GLN A 1 413 ? 11.831 12.184 -20.068 1.00 93.94 413 GLN A CA 1
ATOM 3138 C C . GLN A 1 413 ? 12.737 11.294 -19.218 1.00 93.94 413 GLN A C 1
ATOM 3140 O O . GLN A 1 413 ? 13.427 10.408 -19.713 1.00 93.94 413 GLN A O 1
ATOM 3145 N N . LYS A 1 414 ? 12.689 11.519 -17.906 1.00 95.50 414 LYS A N 1
ATOM 3146 C CA . LYS A 1 414 ? 13.318 10.694 -16.873 1.00 95.50 414 LYS A CA 1
ATOM 3147 C C . LYS A 1 414 ? 12.414 10.650 -15.656 1.00 95.50 414 LYS A C 1
ATOM 3149 O O . LYS A 1 414 ? 11.736 11.642 -15.379 1.00 95.50 414 LYS A O 1
ATOM 3154 N N . VAL A 1 415 ? 12.476 9.542 -14.926 1.00 95.75 415 VAL A N 1
ATOM 3155 C CA . VAL A 1 415 ? 11.802 9.346 -13.640 1.00 95.75 415 VAL A CA 1
ATOM 3156 C C . VAL A 1 415 ? 12.380 10.369 -12.663 1.00 95.75 415 VAL A C 1
ATOM 3158 O O . VAL A 1 415 ? 13.592 10.387 -12.414 1.00 95.75 415 VAL A O 1
ATOM 3161 N N . LYS A 1 416 ? 11.524 11.252 -12.151 1.00 94.31 416 LYS A N 1
ATOM 3162 C CA . LYS A 1 416 ? 11.854 12.384 -11.272 1.00 94.31 416 LYS A CA 1
ATOM 3163 C C . LYS A 1 416 ? 11.471 12.114 -9.820 1.00 94.31 416 LYS A C 1
ATOM 3165 O O . LYS A 1 416 ? 12.223 12.545 -8.947 1.00 94.31 416 LYS A O 1
ATOM 3170 N N . ALA A 1 417 ? 10.396 11.362 -9.568 1.00 93.31 417 ALA A N 1
ATOM 3171 C CA . ALA A 1 417 ? 9.811 11.089 -8.253 1.00 93.31 417 ALA A CA 1
ATOM 3172 C C . ALA A 1 417 ? 10.851 10.694 -7.192 1.00 93.31 417 ALA A C 1
ATOM 3174 O O . ALA A 1 417 ? 11.841 10.018 -7.492 1.00 93.31 417 ALA A O 1
ATOM 3175 N N . GLU A 1 418 ? 10.654 11.114 -5.942 1.00 91.88 418 GLU A N 1
ATOM 3176 C CA . GLU A 1 418 ? 11.550 10.718 -4.856 1.00 91.88 418 GLU A CA 1
ATOM 3177 C C . GLU A 1 418 ? 11.356 9.238 -4.516 1.00 91.88 418 GLU A C 1
ATOM 3179 O O . GLU A 1 418 ? 10.287 8.814 -4.077 1.00 91.88 418 GLU A O 1
ATOM 3184 N N . CYS A 1 419 ? 12.413 8.453 -4.716 1.00 91.00 419 CYS A N 1
ATOM 3185 C CA . CYS A 1 419 ? 12.422 7.005 -4.546 1.00 91.00 419 CYS A CA 1
ATOM 3186 C C . CYS A 1 419 ? 13.475 6.604 -3.508 1.00 91.00 419 CYS A C 1
ATOM 3188 O O . CYS A 1 419 ? 14.512 7.259 -3.385 1.00 91.00 419 CYS A O 1
ATOM 3190 N N . LYS A 1 420 ? 13.224 5.515 -2.776 1.00 89.56 420 LYS A N 1
ATOM 3191 C CA . LYS A 1 420 ? 14.130 4.932 -1.770 1.00 89.56 420 LYS A CA 1
ATOM 3192 C C . LYS A 1 420 ? 14.068 3.402 -1.873 1.00 89.56 420 LYS A C 1
ATOM 3194 O O . LYS A 1 420 ? 13.065 2.873 -2.346 1.00 89.56 420 LYS A O 1
ATOM 3199 N N . GLY A 1 421 ? 15.123 2.708 -1.441 1.00 93.81 421 GLY A N 1
ATOM 3200 C CA . GLY A 1 421 ? 15.221 1.245 -1.557 1.00 93.81 421 GLY A CA 1
ATOM 3201 C C . GLY A 1 421 ? 15.137 0.761 -3.010 1.00 93.81 421 GLY A C 1
ATOM 3202 O O . GLY A 1 421 ? 15.594 1.449 -3.919 1.00 93.81 421 GLY A O 1
ATOM 3203 N N . GLU A 1 422 ? 14.500 -0.388 -3.227 1.00 93.94 422 GLU A N 1
ATOM 3204 C CA . GLU A 1 422 ? 14.330 -1.039 -4.539 1.00 93.94 422 GLU A CA 1
ATOM 3205 C C . GLU A 1 422 ? 13.714 -0.114 -5.609 1.00 93.94 422 GLU A C 1
ATOM 3207 O O . GLU A 1 422 ? 14.107 -0.145 -6.774 1.00 93.94 422 GLU A O 1
ATOM 3212 N N . ILE A 1 423 ? 12.809 0.796 -5.227 1.00 93.44 423 ILE A N 1
ATOM 3213 C CA . ILE A 1 423 ? 12.200 1.753 -6.168 1.00 93.44 423 ILE A CA 1
ATOM 3214 C C . ILE A 1 423 ? 13.219 2.804 -6.655 1.00 93.44 423 ILE A C 1
ATOM 3216 O O . ILE A 1 423 ? 13.081 3.346 -7.754 1.00 93.44 423 ILE A O 1
ATOM 3220 N N . LEU A 1 424 ? 14.269 3.099 -5.875 1.00 94.56 424 LEU A N 1
ATOM 3221 C CA . LEU A 1 424 ? 15.378 3.954 -6.319 1.00 94.56 424 LEU A CA 1
ATOM 3222 C C . LEU A 1 424 ? 16.288 3.224 -7.312 1.00 94.56 424 LEU A C 1
ATOM 3224 O O . LEU A 1 424 ? 16.741 3.836 -8.277 1.00 94.56 424 LEU A O 1
ATOM 3228 N N . GLU A 1 425 ? 16.514 1.928 -7.107 1.00 96.25 425 GLU A N 1
ATOM 3229 C CA . GLU A 1 425 ? 17.247 1.078 -8.046 1.00 96.25 425 GLU A CA 1
ATOM 3230 C C . GLU A 1 425 ? 16.484 0.948 -9.372 1.00 96.25 425 GLU A C 1
ATOM 3232 O O . GLU A 1 425 ? 17.054 1.206 -10.430 1.00 96.25 425 GLU A O 1
ATOM 3237 N N . LEU A 1 426 ? 15.168 0.712 -9.329 1.00 96.12 426 LEU A N 1
ATOM 3238 C CA . LEU A 1 426 ? 14.295 0.723 -10.508 1.00 96.12 426 LEU A CA 1
ATOM 3239 C C . LEU A 1 426 ? 14.333 2.074 -11.249 1.00 96.12 426 LEU A C 1
ATOM 3241 O O . LEU A 1 426 ? 14.528 2.107 -12.465 1.00 96.12 426 LEU A O 1
ATOM 3245 N N . LYS A 1 427 ? 14.222 3.197 -10.522 1.00 95.19 427 LYS A N 1
ATOM 3246 C CA . LYS A 1 427 ? 14.388 4.558 -11.068 1.00 95.19 427 LYS A CA 1
ATOM 3247 C C . LYS A 1 427 ? 15.752 4.743 -11.745 1.00 95.19 427 LYS A C 1
ATOM 3249 O O . LYS A 1 427 ? 15.819 5.329 -12.825 1.00 95.19 427 LYS A O 1
ATOM 3254 N N . SER A 1 428 ? 16.827 4.260 -11.122 1.00 95.75 428 SER A N 1
ATOM 3255 C CA . SER A 1 428 ? 18.191 4.350 -11.652 1.00 95.75 428 SER A CA 1
ATOM 3256 C C . SER A 1 428 ? 18.351 3.536 -12.939 1.00 95.75 428 SER A C 1
ATOM 3258 O O . SER A 1 428 ? 18.833 4.058 -13.945 1.00 95.75 428 SER A O 1
ATOM 3260 N N . THR A 1 429 ? 17.866 2.293 -12.941 1.00 94.38 429 THR A N 1
ATOM 3261 C CA . THR A 1 429 ? 17.900 1.373 -14.086 1.00 94.38 429 THR A CA 1
ATOM 3262 C C . THR A 1 429 ? 17.123 1.929 -15.278 1.00 94.38 429 THR A C 1
ATOM 3264 O O . THR A 1 429 ? 17.661 1.994 -16.383 1.00 94.38 429 THR A O 1
ATOM 3267 N N . ILE A 1 430 ? 15.896 2.420 -15.062 1.00 95.44 430 ILE A N 1
ATOM 3268 C CA . ILE A 1 430 ? 15.082 3.027 -16.127 1.00 95.44 430 ILE A CA 1
ATOM 3269 C C . ILE A 1 430 ? 15.757 4.289 -16.675 1.00 95.44 430 ILE A C 1
ATOM 3271 O O . ILE A 1 430 ? 15.888 4.427 -17.888 1.00 95.44 430 ILE A O 1
ATOM 3275 N N . ASN A 1 431 ? 16.244 5.189 -15.817 1.00 95.69 431 ASN A N 1
ATOM 3276 C CA . ASN A 1 431 ? 16.916 6.407 -16.281 1.00 95.69 431 ASN A CA 1
ATOM 3277 C C . ASN A 1 431 ? 18.215 6.107 -17.054 1.00 95.69 431 ASN A C 1
ATOM 3279 O O . ASN A 1 431 ? 18.485 6.774 -18.052 1.00 95.69 431 ASN A O 1
ATOM 3283 N N . SER A 1 432 ? 18.969 5.081 -16.645 1.00 92.81 432 SER A N 1
ATOM 3284 C CA . SER A 1 432 ? 20.185 4.625 -17.336 1.00 92.81 432 SER A CA 1
ATOM 3285 C C . SER A 1 432 ? 19.871 4.028 -18.712 1.00 92.81 432 SER A C 1
ATOM 3287 O O . SER A 1 432 ? 20.546 4.348 -19.689 1.00 92.81 432 SER A O 1
ATOM 3289 N N . MET A 1 433 ? 18.796 3.238 -18.816 1.00 92.75 433 MET A N 1
ATOM 3290 C CA . MET A 1 433 ? 18.278 2.731 -20.091 1.00 92.75 433 MET A CA 1
ATOM 3291 C C . MET A 1 433 ? 17.892 3.880 -21.039 1.00 92.75 433 MET A C 1
ATOM 3293 O O . MET A 1 433 ? 18.204 3.817 -22.228 1.00 92.75 433 MET A O 1
ATOM 3297 N N . VAL A 1 434 ? 17.257 4.951 -20.540 1.00 94.56 434 VAL A N 1
ATOM 3298 C CA . VAL A 1 434 ? 16.939 6.134 -21.365 1.00 94.56 434 VAL A CA 1
ATOM 3299 C C . VAL A 1 434 ? 18.202 6.844 -21.853 1.00 94.56 434 VAL A C 1
ATOM 3301 O O . VAL A 1 434 ? 18.262 7.229 -23.020 1.00 94.56 434 VAL A O 1
ATOM 3304 N N . ASP A 1 435 ? 19.227 6.990 -21.009 1.00 91.81 435 ASP A N 1
ATOM 3305 C CA . ASP A 1 435 ? 20.503 7.590 -21.419 1.00 91.81 435 ASP A CA 1
ATOM 3306 C C . ASP A 1 435 ? 21.227 6.750 -22.485 1.00 91.81 435 ASP A C 1
ATOM 3308 O O . ASP A 1 435 ? 21.673 7.302 -23.494 1.00 91.81 435 ASP A O 1
ATOM 3312 N N . GLN A 1 436 ? 21.278 5.423 -22.320 1.00 89.12 436 GLN A N 1
ATOM 3313 C CA . GLN A 1 436 ? 21.837 4.492 -23.312 1.00 89.12 436 GLN A CA 1
ATOM 3314 C C . GLN A 1 436 ? 21.086 4.573 -24.651 1.00 89.12 436 GLN A C 1
ATOM 3316 O O . GLN A 1 436 ? 21.712 4.753 -25.698 1.00 89.12 436 GLN A O 1
ATOM 3321 N N . LEU A 1 437 ? 19.747 4.515 -24.622 1.00 90.50 437 LEU A N 1
ATOM 3322 C CA . LEU A 1 437 ? 18.887 4.679 -25.802 1.00 90.50 437 LEU A CA 1
ATOM 3323 C C . LEU A 1 437 ? 19.154 6.011 -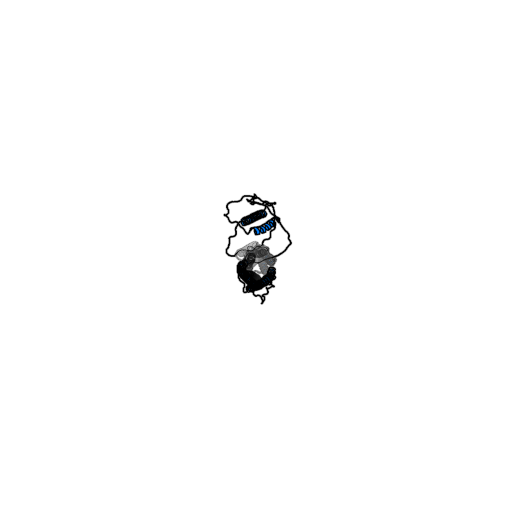26.513 1.00 90.50 437 LEU A C 1
ATOM 3325 O O . LEU A 1 437 ? 19.269 6.056 -27.739 1.00 90.50 437 LEU A O 1
ATOM 3329 N N . ARG A 1 438 ? 19.278 7.101 -25.748 1.00 91.62 438 ARG A N 1
ATOM 3330 C CA . ARG A 1 438 ? 19.505 8.450 -26.276 1.00 91.62 438 ARG A CA 1
ATOM 3331 C C . ARG A 1 438 ? 20.891 8.601 -26.900 1.00 91.62 438 ARG A C 1
ATOM 3333 O O . ARG A 1 438 ? 20.999 9.211 -27.965 1.00 91.62 438 ARG A O 1
ATOM 3340 N N . GLN A 1 439 ? 21.934 8.041 -26.284 1.00 89.94 439 GLN A N 1
ATOM 3341 C CA . GLN A 1 439 ? 23.282 8.034 -26.859 1.00 89.94 439 GLN A CA 1
ATOM 3342 C C . GLN A 1 439 ? 23.330 7.183 -28.137 1.00 89.94 439 GLN A C 1
ATOM 3344 O O . GLN A 1 439 ? 23.873 7.634 -29.144 1.00 89.94 439 GLN A O 1
ATOM 3349 N N . PHE A 1 440 ? 22.712 5.998 -28.137 1.00 88.62 440 PHE A N 1
ATOM 3350 C CA . PHE A 1 440 ? 22.631 5.140 -29.321 1.00 88.62 440 PHE A CA 1
ATOM 3351 C C . PHE A 1 440 ? 21.901 5.836 -30.483 1.00 88.62 440 PHE A C 1
ATOM 3353 O O . PHE A 1 440 ? 22.436 5.914 -31.589 1.00 88.62 440 PHE A O 1
ATOM 3360 N N . ALA A 1 441 ? 20.727 6.426 -30.229 1.00 90.38 441 ALA A N 1
ATOM 3361 C CA . ALA A 1 441 ? 19.970 7.168 -31.238 1.00 90.38 441 ALA A CA 1
ATOM 3362 C C . ALA A 1 441 ? 20.761 8.360 -31.814 1.00 90.38 441 ALA A C 1
ATOM 3364 O O . ALA A 1 441 ? 20.715 8.602 -33.025 1.00 90.38 441 ALA A O 1
ATOM 3365 N N . HIS A 1 442 ? 21.524 9.074 -30.978 1.00 90.81 442 HIS A N 1
ATOM 3366 C CA . HIS A 1 442 ? 22.413 10.149 -31.425 1.00 90.81 442 HIS A CA 1
ATOM 3367 C C . HIS A 1 442 ? 23.521 9.631 -32.351 1.00 90.81 442 HIS A C 1
ATOM 3369 O O . HIS A 1 442 ? 23.679 10.145 -33.459 1.00 90.81 442 HIS A O 1
ATOM 3375 N N . GLU A 1 443 ? 24.262 8.599 -31.940 1.00 90.44 443 GLU A N 1
ATOM 3376 C CA . GLU A 1 443 ? 25.401 8.094 -32.714 1.00 90.44 443 GLU A CA 1
ATOM 3377 C C . GLU A 1 443 ? 24.978 7.441 -34.037 1.00 90.44 443 GLU A C 1
ATOM 3379 O O . GLU A 1 443 ? 25.616 7.678 -35.063 1.00 90.44 443 GLU A O 1
ATOM 3384 N N . VAL A 1 444 ? 23.859 6.708 -34.065 1.00 90.44 444 VAL A N 1
ATOM 3385 C CA . VAL A 1 444 ? 23.295 6.173 -35.318 1.00 90.44 444 VAL A CA 1
ATOM 3386 C C . VAL A 1 444 ? 22.892 7.307 -36.265 1.00 90.44 444 VAL A C 1
ATOM 3388 O O . VAL A 1 444 ? 23.259 7.281 -37.442 1.00 90.44 444 VAL A O 1
ATOM 3391 N N . THR A 1 445 ? 22.212 8.344 -35.759 1.00 90.38 445 THR A N 1
ATOM 3392 C CA . THR A 1 445 ? 21.833 9.526 -36.559 1.00 90.38 445 THR A CA 1
ATOM 3393 C C . THR A 1 445 ? 23.067 10.254 -37.097 1.00 90.38 445 THR A C 1
ATOM 3395 O O . THR A 1 445 ? 23.119 10.619 -38.273 1.00 90.38 445 THR A O 1
ATOM 3398 N N . LYS A 1 446 ? 24.096 10.423 -36.259 1.00 91.12 446 LYS A N 1
ATOM 3399 C CA . LYS A 1 446 ? 25.381 11.020 -36.630 1.00 91.12 446 LYS A CA 1
ATOM 3400 C C . LYS A 1 446 ? 26.052 10.239 -37.761 1.00 91.12 446 LYS A C 1
ATOM 3402 O O . LYS A 1 446 ? 26.451 10.865 -38.731 1.00 91.12 446 LYS A O 1
ATOM 3407 N N . ILE A 1 447 ? 26.139 8.911 -37.697 1.00 91.38 447 ILE A N 1
ATOM 3408 C CA . ILE A 1 447 ? 26.838 8.097 -38.714 1.00 91.38 447 ILE A CA 1
ATOM 3409 C C . ILE A 1 447 ? 26.057 8.014 -40.020 1.00 91.38 447 ILE A C 1
ATOM 3411 O O . ILE A 1 447 ? 26.652 8.145 -41.089 1.00 91.38 447 ILE A O 1
ATOM 3415 N N . ALA A 1 448 ? 24.731 7.858 -39.947 1.00 88.88 448 ALA A N 1
ATOM 3416 C CA . ALA A 1 448 ? 23.865 7.932 -41.120 1.00 88.88 448 ALA A CA 1
ATOM 3417 C C . ALA A 1 448 ? 24.064 9.267 -41.861 1.00 88.88 448 ALA A C 1
ATOM 3419 O O . ALA A 1 448 ? 24.161 9.295 -43.087 1.00 88.88 448 ALA A O 1
ATOM 3420 N N . ARG A 1 449 ? 24.233 10.364 -41.110 1.00 89.94 449 ARG A N 1
ATOM 3421 C CA . ARG A 1 449 ? 24.567 11.682 -41.652 1.00 89.94 449 ARG A CA 1
ATOM 3422 C C . ARG A 1 449 ? 26.002 11.737 -42.197 1.00 89.94 449 ARG A C 1
ATOM 3424 O O . ARG A 1 449 ? 26.175 12.009 -43.382 1.00 89.94 449 ARG A O 1
ATOM 3431 N N . GLU A 1 450 ? 27.019 11.455 -41.382 1.00 89.25 450 GLU A N 1
ATOM 3432 C CA . GLU A 1 450 ? 28.444 11.591 -41.732 1.00 89.25 450 GLU A CA 1
ATOM 3433 C C . GLU A 1 450 ? 28.856 10.675 -42.895 1.00 89.25 450 GLU A C 1
ATOM 3435 O O . GLU A 1 450 ? 29.406 11.149 -43.887 1.00 89.25 450 GLU A O 1
ATOM 3440 N N . VAL A 1 451 ? 28.572 9.373 -42.810 1.00 88.44 451 VAL A N 1
ATOM 3441 C CA . VAL A 1 451 ? 28.987 8.389 -43.825 1.00 88.44 451 VAL A CA 1
ATOM 3442 C C . VAL A 1 451 ? 27.984 8.320 -44.977 1.00 88.44 451 VAL A C 1
ATOM 3444 O O . VAL A 1 451 ? 28.403 8.232 -46.129 1.00 88.44 451 VAL A O 1
ATOM 3447 N N . GLY A 1 452 ? 26.680 8.393 -44.687 1.00 84.12 452 GLY A N 1
ATOM 3448 C CA . GLY A 1 452 ? 25.619 8.230 -45.688 1.00 84.12 452 GLY A CA 1
ATOM 3449 C C . GLY A 1 452 ? 25.270 9.488 -46.492 1.00 84.12 452 GLY A C 1
ATOM 3450 O O . GLY A 1 452 ? 24.905 9.358 -47.657 1.00 84.12 452 GLY A O 1
ATOM 3451 N N . THR A 1 453 ? 25.392 10.695 -45.917 1.00 85.69 453 THR A N 1
ATOM 3452 C CA . THR A 1 453 ? 25.008 11.953 -46.606 1.00 85.69 453 THR A CA 1
ATOM 3453 C C . THR A 1 453 ? 26.145 12.960 -46.794 1.00 85.69 453 THR A C 1
ATOM 3455 O O . THR A 1 453 ? 26.196 13.612 -47.831 1.00 85.69 453 THR A O 1
ATOM 3458 N N . GLU A 1 454 ? 27.090 13.083 -45.851 1.00 87.25 454 GLU A N 1
ATOM 3459 C CA . GLU A 1 454 ? 28.241 13.997 -45.985 1.00 87.25 454 GLU A CA 1
ATOM 3460 C C . GLU A 1 454 ? 29.425 13.369 -46.743 1.00 87.25 454 GLU A C 1
ATOM 3462 O O . GLU A 1 454 ? 30.378 14.069 -47.083 1.00 87.25 454 GLU A O 1
ATOM 3467 N N . GLY A 1 455 ? 29.420 12.048 -46.963 1.00 83.12 455 GLY A N 1
ATOM 3468 C CA . GLY A 1 455 ? 30.551 11.323 -47.554 1.00 83.12 455 GLY A CA 1
ATOM 3469 C C . GLY A 1 455 ? 31.825 11.344 -46.694 1.00 83.12 455 GLY A C 1
ATOM 3470 O O . GLY A 1 455 ? 32.921 11.081 -47.192 1.00 83.12 455 GLY A O 1
ATOM 3471 N N . ARG A 1 456 ? 31.715 11.651 -45.394 1.00 85.19 456 ARG A N 1
ATOM 3472 C CA . ARG A 1 456 ? 32.821 11.681 -44.426 1.00 85.19 456 ARG A CA 1
ATOM 3473 C C . ARG A 1 456 ? 33.145 10.266 -43.940 1.00 85.19 456 ARG A C 1
ATOM 3475 O O . ARG A 1 456 ? 32.867 9.872 -42.811 1.00 85.19 456 ARG A O 1
ATOM 3482 N N . LEU A 1 457 ? 33.745 9.498 -44.849 1.00 86.75 457 LEU A N 1
ATOM 3483 C CA . LEU A 1 457 ? 34.121 8.095 -44.661 1.00 86.75 457 LEU A CA 1
ATOM 3484 C C . LEU A 1 457 ? 35.062 7.905 -43.453 1.00 86.75 457 LEU A C 1
ATOM 3486 O O . LEU A 1 457 ? 36.119 8.537 -43.379 1.00 86.75 457 LEU A O 1
ATOM 3490 N N . GLY A 1 458 ? 34.730 6.968 -42.564 1.00 80.38 458 GLY A N 1
ATOM 3491 C CA . GLY A 1 458 ? 35.476 6.653 -41.338 1.00 80.38 458 GLY A CA 1
ATOM 3492 C C . GLY A 1 458 ? 34.781 7.034 -40.026 1.00 80.38 458 GLY A C 1
ATOM 3493 O O . GLY A 1 458 ? 35.389 6.870 -38.974 1.00 80.38 458 GLY A O 1
ATOM 3494 N N . GLY A 1 459 ? 33.540 7.532 -40.066 1.00 81.94 459 GLY A N 1
ATOM 3495 C CA . GLY A 1 459 ? 32.729 7.740 -38.861 1.00 81.94 459 GLY A CA 1
ATOM 3496 C C . GLY A 1 459 ? 32.402 6.426 -38.136 1.00 81.94 459 GLY A C 1
ATOM 3497 O O . GLY A 1 459 ? 32.150 5.406 -38.779 1.00 81.94 459 GLY A O 1
ATOM 3498 N N . GLN A 1 460 ? 32.400 6.463 -36.800 1.00 82.44 460 GLN A N 1
ATOM 3499 C CA . GLN A 1 460 ? 32.096 5.331 -35.916 1.00 82.44 460 GLN A CA 1
ATOM 3500 C C . GLN A 1 460 ? 31.191 5.763 -34.750 1.00 82.44 460 GLN A C 1
ATOM 3502 O O . GLN A 1 460 ? 31.245 6.913 -34.300 1.00 82.44 460 GLN A O 1
ATOM 3507 N N . ALA A 1 461 ? 30.380 4.821 -34.266 1.00 83.44 461 ALA A N 1
ATOM 3508 C CA . ALA A 1 461 ? 29.558 4.920 -33.068 1.00 83.44 461 ALA A CA 1
ATOM 3509 C C . ALA A 1 461 ? 30.392 4.541 -31.854 1.00 83.44 461 ALA A C 1
ATOM 3511 O O . ALA A 1 461 ? 30.910 3.422 -31.780 1.00 83.44 461 ALA A O 1
ATOM 3512 N N . THR A 1 462 ? 30.413 5.434 -30.870 1.00 81.75 462 THR A N 1
ATOM 3513 C CA . THR A 1 462 ? 30.928 5.137 -29.536 1.00 81.75 462 THR A CA 1
ATOM 3514 C C . THR A 1 462 ? 29.801 5.346 -28.536 1.00 81.75 462 THR A C 1
ATOM 3516 O O . THR A 1 462 ? 29.559 6.461 -28.074 1.00 81.75 462 THR A O 1
ATOM 3519 N N . VAL A 1 463 ? 29.093 4.261 -28.219 1.00 79.25 463 VAL A N 1
ATOM 3520 C CA . VAL A 1 463 ? 28.103 4.220 -27.136 1.00 79.25 463 VAL A CA 1
ATOM 3521 C C . VAL A 1 463 ? 28.782 3.609 -25.911 1.00 79.25 463 VAL A C 1
ATOM 3523 O O . VAL A 1 463 ? 29.484 2.605 -26.034 1.00 79.25 463 VAL A O 1
ATOM 3526 N N . HIS A 1 464 ? 28.653 4.235 -24.741 1.00 79.31 464 HIS A N 1
ATOM 3527 C CA . HIS A 1 464 ? 29.375 3.814 -23.538 1.00 79.31 464 HIS A CA 1
ATOM 3528 C C . HIS A 1 464 ? 28.484 2.972 -22.619 1.00 79.31 464 HIS A C 1
ATOM 3530 O O . HIS A 1 464 ? 27.292 3.235 -22.494 1.00 79.31 464 HIS A O 1
ATOM 3536 N N . GLY A 1 465 ? 29.068 1.961 -21.966 1.00 76.81 465 GLY A N 1
ATOM 3537 C CA . GLY A 1 465 ? 28.343 1.105 -21.019 1.00 76.81 465 GLY A CA 1
ATOM 3538 C C . GLY A 1 465 ? 27.199 0.300 -21.645 1.00 76.81 465 GLY A C 1
ATOM 3539 O O . GLY A 1 465 ? 26.191 0.085 -20.982 1.00 76.81 465 GLY A O 1
ATOM 3540 N N . VAL A 1 466 ? 27.321 -0.097 -22.918 1.00 79.44 466 VAL A N 1
ATOM 3541 C CA . VAL A 1 466 ? 26.350 -0.965 -23.603 1.00 79.44 466 VAL A CA 1
ATOM 3542 C C . VAL A 1 466 ? 26.790 -2.424 -23.586 1.00 79.44 466 VAL A C 1
ATOM 3544 O O . VAL A 1 466 ? 27.945 -2.743 -23.867 1.00 79.44 466 VAL A O 1
ATOM 3547 N N . GLU A 1 467 ? 25.838 -3.310 -23.308 1.00 82.06 467 GLU A N 1
ATOM 3548 C CA . GLU A 1 467 ? 26.020 -4.762 -23.265 1.00 82.06 467 GLU A CA 1
ATOM 3549 C C . GLU A 1 467 ? 24.885 -5.471 -24.023 1.00 82.06 467 GLU A C 1
ATOM 3551 O O . GLU A 1 467 ? 23.859 -4.861 -24.349 1.00 82.06 467 GLU A O 1
ATOM 3556 N N . GLY A 1 468 ? 25.085 -6.756 -24.340 1.00 88.62 468 GLY A N 1
ATOM 3557 C CA . GLY A 1 468 ? 24.150 -7.559 -25.135 1.00 88.62 468 GLY A CA 1
ATOM 3558 C C . GLY A 1 468 ? 23.766 -6.882 -26.455 1.00 88.62 468 GLY A C 1
ATOM 3559 O O . GLY A 1 468 ? 24.600 -6.261 -27.114 1.00 88.62 468 GLY A O 1
ATOM 3560 N N . THR A 1 469 ? 22.475 -6.922 -26.792 1.00 86.12 469 THR A N 1
ATOM 3561 C CA . THR A 1 469 ? 21.911 -6.391 -28.044 1.00 86.12 469 THR A CA 1
ATOM 3562 C C . THR A 1 469 ? 22.334 -4.951 -28.363 1.00 86.12 469 THR A C 1
ATOM 3564 O O . THR A 1 469 ? 22.494 -4.608 -29.531 1.00 86.12 469 THR A O 1
ATOM 3567 N N . TRP A 1 470 ? 22.547 -4.091 -27.359 1.00 85.06 470 TRP A N 1
ATOM 3568 C CA . TRP A 1 470 ? 22.982 -2.704 -27.584 1.00 85.06 470 TRP A CA 1
ATOM 3569 C C . TRP A 1 470 ? 24.421 -2.607 -28.085 1.00 85.06 470 TRP A C 1
ATOM 3571 O O . TRP A 1 470 ? 24.728 -1.776 -28.946 1.00 85.06 470 TRP A O 1
ATOM 3581 N N . LYS A 1 471 ? 25.296 -3.482 -27.583 1.00 87.50 471 LYS A N 1
ATOM 3582 C CA . LYS A 1 471 ? 26.655 -3.636 -28.093 1.00 87.50 471 LYS A CA 1
ATOM 3583 C C . LYS A 1 471 ? 26.613 -4.202 -29.512 1.00 87.50 471 LYS A C 1
ATOM 3585 O O . LYS A 1 471 ? 27.188 -3.596 -30.411 1.00 87.50 471 LYS A O 1
ATOM 3590 N N . ASP A 1 472 ? 25.862 -5.281 -29.727 1.00 88.88 472 ASP A N 1
ATOM 3591 C CA . ASP A 1 472 ? 25.763 -5.953 -31.028 1.00 88.88 472 ASP A CA 1
ATOM 3592 C C . ASP A 1 472 ? 25.249 -5.000 -32.123 1.00 88.88 472 ASP A C 1
ATOM 3594 O O . ASP A 1 472 ? 25.803 -4.941 -33.220 1.00 88.88 472 ASP A O 1
ATOM 3598 N N . LEU A 1 473 ? 24.223 -4.192 -31.833 1.00 87.50 473 LEU A N 1
ATOM 3599 C CA . LEU A 1 473 ? 23.718 -3.169 -32.758 1.00 87.50 473 LEU A CA 1
ATOM 3600 C C . LEU A 1 473 ? 24.762 -2.078 -33.047 1.00 87.50 473 LEU A C 1
ATOM 3602 O O . LEU A 1 473 ? 24.902 -1.653 -34.194 1.00 87.50 473 LEU A O 1
ATOM 3606 N N . THR A 1 474 ? 25.523 -1.652 -32.035 1.00 87.88 474 THR A N 1
ATOM 3607 C CA . THR A 1 474 ? 26.602 -0.660 -32.188 1.00 87.88 474 THR A CA 1
ATOM 3608 C C . THR A 1 474 ? 27.736 -1.205 -33.066 1.00 87.88 474 THR A C 1
ATOM 3610 O O . THR A 1 474 ? 28.210 -0.516 -33.971 1.00 87.88 474 THR A O 1
ATOM 3613 N N . GLU A 1 475 ? 28.138 -2.463 -32.864 1.00 89.19 475 GLU A N 1
ATOM 3614 C CA . GLU A 1 475 ? 29.156 -3.140 -33.675 1.00 89.19 475 GLU A CA 1
ATOM 3615 C C . GLU A 1 475 ? 28.682 -3.377 -35.119 1.00 89.19 475 GLU A C 1
ATOM 3617 O O . GLU A 1 475 ? 29.450 -3.144 -36.053 1.00 89.19 475 GLU A O 1
ATOM 3622 N N . ASN A 1 476 ? 27.408 -3.722 -35.339 1.00 89.75 476 ASN A N 1
ATOM 3623 C CA . ASN A 1 476 ? 26.835 -3.862 -36.684 1.00 89.75 476 ASN A CA 1
ATOM 3624 C C . ASN A 1 476 ? 26.795 -2.531 -37.460 1.00 89.75 476 ASN A C 1
ATOM 3626 O O . ASN A 1 476 ? 27.172 -2.493 -38.635 1.00 89.75 476 ASN A O 1
ATOM 3630 N N . VAL A 1 477 ? 26.403 -1.422 -36.817 1.00 90.69 477 VAL A N 1
ATOM 3631 C CA . VAL A 1 477 ? 26.436 -0.080 -37.437 1.00 90.69 477 VAL A CA 1
ATOM 3632 C C . VAL A 1 477 ? 27.874 0.328 -37.779 1.00 90.69 477 VAL A C 1
ATOM 3634 O O . VAL A 1 477 ? 28.126 0.826 -38.879 1.00 90.69 477 VAL A O 1
ATOM 3637 N N . ASN A 1 478 ? 28.832 0.046 -36.892 1.00 90.38 478 ASN A N 1
ATOM 3638 C CA . ASN A 1 478 ? 30.257 0.270 -37.146 1.00 90.38 478 ASN A CA 1
ATOM 3639 C C . ASN A 1 478 ? 30.800 -0.591 -38.298 1.00 90.38 478 ASN A C 1
ATOM 3641 O O . ASN A 1 478 ? 31.543 -0.084 -39.140 1.00 90.38 478 ASN A O 1
ATOM 3645 N N . GLY A 1 479 ? 30.398 -1.861 -38.388 1.00 90.75 479 GLY A N 1
ATOM 3646 C CA . GLY A 1 479 ? 30.748 -2.752 -39.495 1.00 90.75 479 GLY A CA 1
ATOM 3647 C C . GLY A 1 479 ? 30.232 -2.233 -40.839 1.00 90.75 479 GLY A C 1
ATOM 3648 O O . GLY A 1 479 ? 30.999 -2.123 -41.795 1.00 90.75 479 GLY A O 1
ATOM 3649 N N . MET A 1 480 ? 28.960 -1.827 -40.902 1.00 90.56 480 MET A N 1
ATOM 3650 C CA . MET A 1 480 ? 28.358 -1.214 -42.092 1.00 90.56 480 MET A CA 1
ATOM 3651 C C . MET A 1 480 ? 29.101 0.064 -42.519 1.00 90.56 480 MET A C 1
ATOM 3653 O O . MET A 1 480 ? 29.482 0.200 -43.685 1.00 90.56 480 MET A O 1
ATOM 3657 N N . ALA A 1 481 ? 29.358 0.975 -41.574 1.00 90.88 481 ALA A N 1
ATOM 3658 C CA . ALA A 1 481 ? 30.061 2.231 -41.827 1.00 90.88 481 ALA A CA 1
ATOM 3659 C C . ALA A 1 481 ? 31.507 2.013 -42.309 1.00 90.88 481 ALA A C 1
ATOM 3661 O O . ALA A 1 481 ? 31.956 2.686 -43.243 1.00 90.88 481 ALA A O 1
ATOM 3662 N N . ASN A 1 482 ? 32.227 1.051 -41.723 1.00 90.25 482 ASN A N 1
ATOM 3663 C CA . ASN A 1 482 ? 33.594 0.701 -42.111 1.00 90.25 482 ASN A CA 1
ATOM 3664 C C . ASN A 1 482 ? 33.663 0.016 -43.488 1.00 90.25 482 ASN A C 1
ATOM 3666 O O . ASN A 1 482 ? 34.558 0.315 -44.283 1.00 90.25 482 ASN A O 1
ATOM 3670 N N . ASN A 1 483 ? 32.699 -0.853 -43.804 1.00 88.69 483 ASN A N 1
ATOM 3671 C CA . ASN A 1 483 ? 32.616 -1.514 -45.106 1.00 88.69 483 ASN A CA 1
ATOM 3672 C C . ASN A 1 483 ? 32.392 -0.486 -46.226 1.00 88.69 483 ASN A C 1
ATOM 3674 O O . ASN A 1 483 ? 33.212 -0.404 -47.140 1.00 88.69 483 ASN A O 1
ATOM 3678 N N . LEU A 1 484 ? 31.371 0.373 -46.105 1.00 87.00 484 LEU A N 1
ATOM 3679 C CA . LEU A 1 484 ? 31.124 1.475 -47.049 1.00 87.00 484 LEU A CA 1
ATOM 3680 C C . LEU A 1 484 ? 32.339 2.410 -47.171 1.00 87.00 484 LEU A C 1
ATOM 3682 O O . LEU A 1 484 ? 32.761 2.757 -48.275 1.00 87.00 484 LEU A O 1
ATOM 3686 N N . THR A 1 485 ? 32.953 2.762 -46.037 1.00 88.69 485 THR A N 1
ATOM 3687 C CA . THR A 1 485 ? 34.178 3.574 -45.975 1.00 88.69 485 THR A CA 1
ATOM 3688 C C . THR A 1 485 ? 35.316 2.974 -46.792 1.00 88.69 485 THR A C 1
ATOM 3690 O O . THR A 1 485 ? 35.962 3.692 -47.553 1.00 88.69 485 THR A O 1
ATOM 3693 N N . THR A 1 486 ? 35.567 1.675 -46.646 1.00 89.19 486 THR A N 1
ATOM 3694 C CA . THR A 1 486 ? 36.664 0.975 -47.327 1.00 89.19 486 THR A CA 1
ATOM 3695 C C . THR A 1 486 ? 36.398 0.890 -48.828 1.00 89.19 486 THR A C 1
ATOM 3697 O O . THR A 1 486 ? 37.240 1.285 -49.634 1.00 89.19 486 THR A O 1
ATOM 3700 N N . GLN A 1 487 ? 35.186 0.475 -49.200 1.00 89.44 487 GLN A N 1
ATOM 3701 C CA . GLN A 1 487 ? 34.753 0.285 -50.585 1.00 89.44 487 GLN A CA 1
ATOM 3702 C C . GLN A 1 487 ? 34.836 1.580 -51.404 1.00 89.44 487 GLN A C 1
ATOM 3704 O O . GLN A 1 487 ? 35.493 1.621 -52.447 1.00 89.44 487 GLN A O 1
ATOM 3709 N N . VAL A 1 488 ? 34.240 2.669 -50.906 1.00 89.50 488 VAL A N 1
ATOM 3710 C CA . VAL A 1 488 ? 34.251 3.967 -51.601 1.00 89.50 488 VAL A CA 1
ATOM 3711 C C . VAL A 1 488 ? 35.659 4.578 -51.616 1.00 89.50 488 VAL A C 1
ATOM 3713 O O . VAL A 1 488 ? 36.041 5.216 -52.597 1.00 89.50 488 VAL A O 1
ATOM 3716 N N . ARG A 1 489 ? 36.478 4.356 -50.575 1.00 90.94 489 ARG A N 1
ATOM 3717 C CA . ARG A 1 489 ? 37.860 4.864 -50.517 1.00 90.94 489 ARG A CA 1
ATOM 3718 C C . ARG A 1 489 ? 38.794 4.157 -51.503 1.00 90.94 489 ARG A C 1
ATOM 3720 O O . ARG A 1 489 ? 39.612 4.841 -52.116 1.00 90.94 489 ARG A O 1
ATOM 3727 N N . GLU A 1 490 ? 38.660 2.846 -51.705 1.00 88.75 490 GLU A N 1
ATOM 3728 C CA . GLU A 1 490 ? 39.403 2.125 -52.750 1.00 88.75 490 GLU A CA 1
ATOM 3729 C C . GLU A 1 490 ? 38.990 2.558 -54.160 1.00 88.75 490 GLU A C 1
ATOM 3731 O O . GLU A 1 490 ? 39.851 2.874 -54.982 1.00 88.75 490 GLU A O 1
ATOM 3736 N N . ILE A 1 491 ? 37.682 2.658 -54.418 1.00 89.69 491 ILE A N 1
ATOM 3737 C CA . ILE A 1 491 ? 37.138 3.192 -55.675 1.00 89.69 491 ILE A CA 1
ATOM 3738 C C . ILE A 1 491 ? 37.710 4.591 -55.952 1.00 89.69 491 ILE A C 1
ATOM 3740 O O . ILE A 1 491 ? 38.257 4.844 -57.025 1.00 89.69 491 ILE A O 1
ATOM 3744 N N . ALA A 1 492 ? 37.688 5.485 -54.960 1.00 90.19 492 ALA A N 1
ATOM 3745 C CA . ALA A 1 492 ? 38.253 6.824 -55.086 1.00 90.19 492 ALA A CA 1
ATOM 3746 C C . ALA A 1 492 ? 39.784 6.832 -55.268 1.00 90.19 492 ALA A C 1
ATOM 3748 O O . ALA A 1 492 ? 40.306 7.742 -55.912 1.00 90.19 492 ALA A O 1
ATOM 3749 N N . HIS A 1 493 ? 40.517 5.858 -54.718 1.00 91.31 493 HIS A N 1
ATOM 3750 C CA . HIS A 1 493 ? 41.961 5.724 -54.926 1.00 91.31 493 HIS A CA 1
ATOM 3751 C C . HIS A 1 493 ? 42.283 5.329 -56.373 1.00 91.31 493 HIS A C 1
ATOM 3753 O O . HIS A 1 493 ? 43.109 5.976 -57.015 1.00 91.31 493 HIS A O 1
ATOM 3759 N N . VAL A 1 494 ? 41.590 4.323 -56.912 1.00 93.62 494 VAL A N 1
ATOM 3760 C CA . VAL A 1 494 ? 41.781 3.847 -58.291 1.00 93.62 494 VAL A CA 1
ATOM 3761 C C . VAL A 1 494 ? 41.384 4.918 -59.301 1.00 93.62 494 VAL A C 1
ATOM 3763 O O . VAL A 1 494 ? 42.178 5.244 -60.178 1.00 93.62 494 VAL A O 1
ATOM 3766 N N . THR A 1 495 ? 40.235 5.574 -59.123 1.00 90.44 495 THR A N 1
ATOM 3767 C CA . THR A 1 495 ? 39.819 6.688 -59.992 1.00 90.44 495 THR A CA 1
ATOM 3768 C C . THR A 1 495 ? 40.823 7.851 -59.964 1.00 90.44 495 THR A C 1
ATOM 3770 O O . THR A 1 495 ? 41.069 8.477 -60.994 1.00 90.44 495 THR A O 1
ATOM 3773 N N . LYS A 1 496 ? 41.479 8.118 -58.822 1.00 92.19 496 LYS A N 1
ATOM 3774 C CA . LYS A 1 496 ? 42.566 9.115 -58.720 1.00 92.19 496 LYS A CA 1
ATOM 3775 C C . LYS A 1 496 ? 43.881 8.666 -59.364 1.00 92.19 496 LYS A C 1
ATOM 3777 O O . LYS A 1 496 ? 44.627 9.528 -59.817 1.00 92.19 496 LYS A O 1
ATOM 3782 N N . ALA A 1 497 ? 44.179 7.368 -59.396 1.00 92.81 497 ALA A N 1
ATOM 3783 C CA . ALA A 1 497 ? 45.329 6.823 -60.119 1.00 92.81 497 ALA A CA 1
ATOM 3784 C C . ALA A 1 497 ? 45.116 6.955 -61.637 1.00 92.81 497 ALA A C 1
ATOM 3786 O O . ALA A 1 497 ? 45.934 7.566 -62.323 1.00 92.81 497 ALA A O 1
ATOM 3787 N N . VAL A 1 498 ? 43.944 6.531 -62.122 1.00 92.56 498 VAL A N 1
ATOM 3788 C CA . VAL A 1 498 ? 43.503 6.678 -63.518 1.00 92.56 498 VAL A CA 1
ATOM 3789 C C . VAL A 1 498 ? 43.550 8.139 -63.976 1.00 92.56 498 VAL A C 1
ATOM 3791 O O . VAL A 1 498 ? 44.144 8.439 -65.008 1.00 92.56 498 VAL A O 1
ATOM 3794 N N . ALA A 1 499 ? 43.017 9.071 -63.179 1.00 90.19 499 ALA A N 1
ATOM 3795 C CA . ALA A 1 499 ? 43.046 10.508 -63.479 1.00 90.19 499 ALA A CA 1
ATOM 3796 C C . ALA A 1 499 ? 44.461 11.134 -63.490 1.00 90.19 499 ALA A C 1
ATOM 3798 O O . ALA A 1 499 ? 44.616 12.291 -63.875 1.00 90.19 499 ALA A O 1
ATOM 3799 N N . ARG A 1 500 ? 45.492 10.391 -63.065 1.00 92.00 500 ARG A N 1
ATOM 3800 C CA . ARG A 1 500 ? 46.917 10.762 -63.141 1.00 92.00 500 ARG A CA 1
ATOM 3801 C C . ARG A 1 500 ? 47.689 9.972 -64.209 1.00 92.00 500 ARG A C 1
ATOM 3803 O O . ARG A 1 500 ? 48.898 10.143 -64.310 1.00 92.00 500 ARG A O 1
ATOM 3810 N N . GLY A 1 501 ? 47.020 9.101 -64.967 1.00 86.62 501 GLY A N 1
ATOM 3811 C CA . GLY A 1 501 ? 47.647 8.199 -65.938 1.00 86.62 501 GLY A CA 1
ATOM 3812 C C . GLY A 1 501 ? 48.248 6.915 -65.347 1.00 86.62 501 GLY A C 1
ATOM 3813 O O . GLY A 1 501 ? 48.813 6.125 -66.097 1.00 86.62 501 GLY A O 1
ATOM 3814 N N . ASP A 1 502 ? 48.115 6.654 -64.039 1.00 90.25 502 ASP A N 1
ATOM 3815 C CA . ASP A 1 502 ? 48.510 5.367 -63.448 1.00 90.25 502 ASP A CA 1
ATOM 3816 C C . ASP A 1 502 ? 47.395 4.330 -63.646 1.00 90.25 502 ASP A C 1
ATOM 3818 O O . ASP A 1 502 ? 46.520 4.130 -62.800 1.00 90.25 502 ASP A O 1
ATOM 3822 N N . LEU A 1 503 ? 47.455 3.661 -64.797 1.00 91.31 503 LEU A N 1
ATOM 3823 C CA . LEU A 1 503 ? 46.531 2.607 -65.217 1.00 91.31 503 LEU A CA 1
ATOM 3824 C C . LEU A 1 503 ? 46.932 1.212 -64.691 1.00 91.31 503 LEU A C 1
ATOM 3826 O O . LEU A 1 503 ? 46.320 0.212 -65.052 1.00 91.31 503 LEU A O 1
ATOM 3830 N N . SER A 1 504 ? 47.931 1.121 -63.801 1.00 88.94 504 SER A N 1
ATOM 3831 C CA . SER A 1 504 ? 48.326 -0.151 -63.167 1.00 88.94 504 SER A CA 1
ATOM 3832 C C . SER A 1 504 ? 47.459 -0.535 -61.958 1.00 88.94 504 SER A C 1
ATOM 3834 O O . SER A 1 504 ? 47.626 -1.616 -61.391 1.00 88.94 504 SER A O 1
ATOM 3836 N N . LYS A 1 505 ? 46.556 0.351 -61.516 1.00 91.12 505 LYS A N 1
ATOM 3837 C CA . LYS A 1 505 ? 45.761 0.181 -60.291 1.00 91.12 505 LYS A CA 1
ATOM 3838 C C . LYS A 1 505 ? 44.347 -0.301 -60.607 1.00 91.12 505 LYS A C 1
ATOM 3840 O O . LYS A 1 505 ? 43.651 0.295 -61.419 1.00 91.12 505 LYS A O 1
ATOM 3845 N N . LYS A 1 506 ? 43.901 -1.336 -59.893 1.00 91.19 506 LYS A N 1
ATOM 3846 C CA . LYS A 1 506 ? 42.532 -1.873 -59.925 1.00 91.19 506 LYS A CA 1
ATOM 3847 C C . LYS A 1 506 ? 41.930 -1.864 -58.523 1.00 91.19 506 LYS A C 1
ATOM 3849 O O . LYS A 1 506 ? 42.667 -1.866 -57.539 1.00 91.19 506 LYS A O 1
ATOM 3854 N N . VAL A 1 507 ? 40.601 -1.850 -58.431 1.00 90.31 507 VAL A N 1
ATOM 3855 C CA . VAL A 1 507 ? 39.869 -1.933 -57.157 1.00 90.31 507 VAL A CA 1
ATOM 3856 C C . VAL A 1 507 ? 40.053 -3.344 -56.601 1.00 90.31 507 VAL A C 1
ATOM 3858 O O . VAL A 1 507 ? 39.719 -4.317 -57.284 1.00 90.31 507 VAL A O 1
ATOM 3861 N N . GLY A 1 508 ? 40.607 -3.455 -55.393 1.00 86.00 508 GLY A N 1
ATOM 3862 C CA . GLY A 1 508 ? 40.964 -4.722 -54.756 1.00 86.00 508 GLY A CA 1
ATOM 3863 C C . GLY A 1 508 ? 39.820 -5.306 -53.932 1.00 86.00 508 GLY A C 1
ATOM 3864 O O . GLY A 1 508 ? 39.510 -6.485 -54.100 1.00 86.00 508 GLY A O 1
ATOM 3865 N N . ALA A 1 509 ? 39.162 -4.462 -53.130 1.00 85.94 509 ALA A N 1
ATOM 3866 C CA . ALA A 1 509 ? 38.140 -4.769 -52.126 1.00 85.94 509 ALA A CA 1
ATOM 3867 C C . ALA A 1 509 ? 37.247 -5.979 -52.443 1.00 85.94 509 ALA A C 1
ATOM 3869 O O . ALA A 1 509 ? 36.666 -6.077 -53.531 1.00 85.94 509 ALA A O 1
ATOM 3870 N N . GLU A 1 510 ? 37.064 -6.869 -51.469 1.00 84.69 510 GLU A N 1
ATOM 3871 C CA . GLU A 1 510 ? 36.029 -7.901 -51.535 1.00 84.69 510 GLU A CA 1
ATOM 3872 C C . GLU A 1 510 ? 34.649 -7.267 -51.327 1.00 84.69 510 GLU A C 1
ATOM 3874 O O . GLU A 1 510 ? 34.359 -6.658 -50.296 1.00 84.69 510 GLU A O 1
ATOM 3879 N N . VAL A 1 511 ? 33.802 -7.365 -52.352 1.00 86.62 511 VAL A N 1
ATOM 3880 C CA . VAL A 1 511 ? 32.527 -6.643 -52.455 1.00 86.62 511 VAL A CA 1
ATOM 3881 C C . VAL A 1 511 ? 31.458 -7.522 -53.092 1.00 86.62 511 VAL A C 1
ATOM 3883 O O . VAL A 1 511 ? 31.768 -8.492 -53.784 1.00 86.62 511 VAL A O 1
ATOM 3886 N N . LYS A 1 512 ? 30.190 -7.201 -52.825 1.00 87.19 512 LYS A N 1
ATOM 3887 C CA . LYS A 1 512 ? 29.006 -7.973 -53.231 1.00 87.19 512 LYS A CA 1
ATOM 3888 C C . LYS A 1 512 ? 27.888 -7.009 -53.650 1.00 87.19 512 LYS A C 1
ATOM 3890 O O . LYS A 1 512 ? 27.910 -5.848 -53.245 1.00 87.19 512 LYS A O 1
ATOM 3895 N N . GLY A 1 513 ? 26.922 -7.493 -54.434 1.00 91.19 513 GLY A N 1
ATOM 3896 C CA . GLY A 1 513 ? 25.824 -6.672 -54.965 1.00 91.19 513 GLY A CA 1
ATOM 3897 C C . GLY A 1 513 ? 26.315 -5.549 -55.886 1.00 91.19 513 GLY A C 1
ATOM 3898 O O . GLY A 1 513 ? 27.355 -5.683 -56.525 1.00 91.19 513 GLY A O 1
ATOM 3899 N N . GLU A 1 514 ? 25.605 -4.423 -55.899 1.00 90.38 514 GLU A N 1
ATOM 3900 C CA . GLU A 1 514 ? 25.866 -3.253 -56.759 1.00 90.38 514 GLU A CA 1
ATOM 3901 C C . GLU A 1 514 ? 27.322 -2.743 -56.690 1.00 90.38 514 GLU A C 1
ATOM 3903 O O . GLU A 1 514 ? 27.900 -2.324 -57.692 1.00 90.38 514 GLU A O 1
ATOM 3908 N N . ILE A 1 515 ? 27.976 -2.841 -55.525 1.00 89.56 515 ILE A N 1
ATOM 3909 C CA . ILE A 1 515 ? 29.380 -2.429 -55.356 1.00 89.56 515 ILE A CA 1
ATOM 3910 C C . ILE A 1 515 ? 30.349 -3.364 -56.111 1.00 89.56 515 ILE A C 1
ATOM 3912 O O . ILE A 1 515 ? 31.417 -2.927 -56.545 1.00 89.56 515 ILE A O 1
ATOM 3916 N N . LEU A 1 516 ? 29.987 -4.636 -56.323 1.00 91.44 516 LEU A N 1
ATOM 3917 C CA . LEU A 1 516 ? 30.749 -5.556 -57.177 1.00 91.44 516 LEU A CA 1
ATOM 3918 C C . LEU A 1 516 ? 30.605 -5.201 -58.658 1.00 91.44 516 LEU A C 1
ATOM 3920 O O . LEU A 1 516 ? 31.604 -5.195 -59.373 1.00 91.44 516 LEU A O 1
ATOM 3924 N N . GLU A 1 517 ? 29.403 -4.846 -59.103 1.00 92.50 517 GLU A N 1
ATOM 3925 C CA . GLU A 1 517 ? 29.156 -4.386 -60.475 1.00 92.50 517 GLU A CA 1
ATOM 3926 C C . GLU A 1 517 ? 29.917 -3.082 -60.760 1.00 92.50 517 GLU A C 1
ATOM 3928 O O . GLU A 1 517 ? 30.578 -2.954 -61.794 1.00 92.50 517 GLU A O 1
ATOM 3933 N N . LEU A 1 518 ? 29.943 -2.159 -59.793 1.00 92.56 518 LEU A N 1
ATOM 3934 C CA . LEU A 1 518 ? 30.749 -0.939 -59.845 1.00 92.56 518 LEU A CA 1
ATOM 3935 C C . LEU A 1 518 ? 32.261 -1.236 -59.878 1.00 92.56 518 LEU A C 1
ATOM 3937 O O . LEU A 1 518 ? 32.976 -0.666 -60.703 1.00 92.56 518 LEU A O 1
ATOM 3941 N N . LYS A 1 519 ? 32.757 -2.167 -59.047 1.00 91.56 519 LYS A N 1
ATOM 3942 C CA . LYS A 1 519 ? 34.157 -2.646 -59.076 1.00 91.56 519 LYS A CA 1
ATOM 3943 C C . LYS A 1 519 ? 34.534 -3.219 -60.445 1.00 91.56 519 LYS A C 1
ATOM 3945 O O . LYS A 1 519 ? 35.596 -2.879 -60.967 1.00 91.56 519 LYS A O 1
ATOM 3950 N N . VAL A 1 520 ? 33.691 -4.080 -61.017 1.00 92.50 520 VAL A N 1
ATOM 3951 C CA . VAL A 1 520 ? 33.922 -4.686 -62.338 1.00 92.50 520 VAL A CA 1
ATOM 3952 C C . VAL A 1 520 ? 33.932 -3.604 -63.416 1.00 92.50 520 VAL A C 1
ATOM 3954 O O . VAL A 1 520 ? 34.899 -3.519 -64.164 1.00 92.50 520 VAL A O 1
ATOM 3957 N N . THR A 1 521 ? 32.939 -2.712 -63.422 1.00 91.31 521 THR A N 1
ATOM 3958 C CA . THR A 1 521 ? 32.833 -1.600 -64.383 1.00 91.31 521 THR A CA 1
ATOM 3959 C C . THR A 1 521 ? 34.068 -0.695 -64.357 1.00 91.31 521 THR A C 1
ATOM 3961 O O . THR A 1 521 ? 34.636 -0.392 -65.408 1.00 91.31 521 THR A O 1
ATOM 3964 N N . ILE A 1 522 ? 34.533 -0.300 -63.165 1.00 92.06 522 ILE A N 1
ATOM 3965 C CA . ILE A 1 522 ? 35.743 0.520 -63.007 1.00 92.06 522 ILE A CA 1
ATOM 3966 C C . ILE A 1 522 ? 36.976 -0.239 -63.501 1.00 92.06 522 ILE A C 1
ATOM 3968 O O . ILE A 1 522 ? 37.744 0.314 -64.283 1.00 92.06 522 ILE A O 1
ATOM 3972 N N . ASN A 1 523 ? 37.163 -1.499 -63.102 1.00 93.00 523 ASN A N 1
ATOM 3973 C CA . ASN A 1 523 ? 38.327 -2.281 -63.521 1.00 93.00 523 ASN A CA 1
ATOM 3974 C C . ASN A 1 523 ? 38.360 -2.484 -65.048 1.00 93.00 523 ASN A C 1
ATOM 3976 O O . ASN A 1 523 ? 39.407 -2.273 -65.654 1.00 93.00 523 ASN A O 1
ATOM 3980 N N . THR A 1 524 ? 37.218 -2.775 -65.683 1.00 91.00 524 THR A N 1
ATOM 3981 C CA . THR A 1 524 ? 37.091 -2.860 -67.149 1.00 91.00 524 THR A CA 1
ATOM 3982 C C . THR A 1 524 ? 37.384 -1.524 -67.839 1.00 91.00 524 THR A C 1
ATOM 3984 O O . THR A 1 524 ? 37.978 -1.510 -68.917 1.00 91.00 524 THR A O 1
ATOM 3987 N N . MET A 1 525 ? 37.023 -0.390 -67.227 1.00 90.69 525 MET A N 1
ATOM 3988 C CA . MET A 1 525 ? 37.416 0.933 -67.722 1.00 90.69 525 MET A CA 1
ATOM 3989 C C . MET A 1 525 ? 38.939 1.133 -67.646 1.00 90.69 525 MET A C 1
ATOM 3991 O O . MET A 1 525 ? 39.517 1.614 -68.618 1.00 90.69 525 MET A O 1
ATOM 3995 N N . VAL A 1 526 ? 39.600 0.741 -66.545 1.00 92.25 526 VAL A N 1
ATOM 3996 C CA . VAL A 1 526 ? 41.072 0.819 -66.435 1.00 92.25 526 VAL A CA 1
ATOM 3997 C C . VAL A 1 526 ? 41.753 -0.060 -67.484 1.00 92.25 526 VAL A C 1
ATOM 3999 O O . VAL A 1 526 ? 42.689 0.395 -68.132 1.00 92.25 526 VAL A O 1
ATOM 4002 N N . ASP A 1 527 ? 41.261 -1.282 -67.700 1.00 89.94 527 ASP A N 1
ATOM 4003 C CA . ASP A 1 527 ? 41.804 -2.193 -68.714 1.00 89.94 527 ASP A CA 1
ATOM 4004 C C . ASP A 1 527 ? 41.693 -1.607 -70.130 1.00 89.94 527 ASP A C 1
ATOM 4006 O O . ASP A 1 527 ? 42.697 -1.517 -70.835 1.00 89.94 527 ASP A O 1
ATOM 4010 N N . ARG A 1 528 ? 40.509 -1.111 -70.519 1.00 87.50 528 ARG A N 1
ATOM 4011 C CA . ARG A 1 528 ? 40.297 -0.447 -71.821 1.00 87.50 528 ARG A CA 1
ATOM 4012 C C . ARG A 1 528 ? 41.197 0.779 -72.005 1.00 87.50 528 ARG A C 1
ATOM 4014 O O . ARG A 1 528 ? 41.773 0.956 -73.076 1.00 87.50 528 ARG A O 1
ATOM 4021 N N . LEU A 1 529 ? 41.349 1.598 -70.961 1.00 88.31 529 LEU A N 1
ATOM 4022 C CA . LEU A 1 529 ? 42.266 2.741 -70.957 1.00 88.31 529 LEU A CA 1
ATOM 4023 C C . LEU A 1 529 ? 43.727 2.306 -71.128 1.00 88.31 529 LEU A C 1
ATOM 4025 O O . LEU A 1 529 ? 44.469 2.963 -71.853 1.00 88.31 529 LEU A O 1
ATOM 4029 N N . SER A 1 530 ? 44.138 1.217 -70.472 1.00 89.62 530 SER A N 1
ATOM 4030 C CA . SER A 1 530 ? 45.514 0.711 -70.500 1.00 89.62 530 SER A CA 1
ATOM 4031 C C . SER A 1 530 ? 45.897 0.204 -71.891 1.00 89.62 530 SER A C 1
ATOM 4033 O O . SER A 1 530 ? 46.908 0.638 -72.443 1.00 89.62 530 SER A O 1
ATOM 4035 N N . THR A 1 531 ? 45.046 -0.622 -72.514 1.00 88.00 531 THR A N 1
ATOM 4036 C CA . THR A 1 531 ? 45.260 -1.104 -73.889 1.00 88.00 531 THR A CA 1
ATOM 4037 C C . THR A 1 531 ? 45.270 0.047 -74.895 1.00 88.00 531 THR A C 1
ATOM 4039 O O . THR A 1 531 ? 46.163 0.113 -75.736 1.00 88.00 531 THR A O 1
ATOM 4042 N N . PHE A 1 532 ? 44.338 1.002 -74.782 1.00 86.12 532 PHE A N 1
ATOM 4043 C CA . PHE A 1 532 ? 44.314 2.179 -75.655 1.00 86.12 532 PHE A CA 1
ATOM 4044 C C . PHE A 1 532 ? 45.582 3.037 -75.502 1.00 86.12 532 PHE A C 1
ATOM 4046 O O . PHE A 1 532 ? 46.202 3.408 -76.497 1.00 86.12 532 PHE A O 1
ATOM 4053 N N . ALA A 1 533 ? 46.013 3.319 -74.268 1.00 87.12 533 ALA A N 1
ATOM 4054 C CA . ALA A 1 533 ? 47.230 4.087 -74.012 1.00 87.12 533 ALA A CA 1
ATOM 4055 C C . ALA A 1 533 ? 48.489 3.377 -74.542 1.00 87.12 533 ALA A C 1
ATOM 4057 O O . ALA A 1 533 ? 49.383 4.041 -75.071 1.00 87.12 533 ALA A O 1
ATOM 4058 N N . PHE A 1 534 ? 48.549 2.045 -74.449 1.00 88.62 534 PHE A N 1
ATOM 4059 C CA . PHE A 1 534 ? 49.628 1.242 -75.022 1.00 88.62 534 PHE A CA 1
ATOM 4060 C C . PHE A 1 534 ? 49.653 1.327 -76.555 1.00 88.62 534 PHE A C 1
ATOM 4062 O O . PHE A 1 534 ? 50.676 1.710 -77.120 1.00 88.62 534 PHE A O 1
ATOM 4069 N N . GLU A 1 535 ? 48.534 1.048 -77.228 1.00 88.75 535 GLU A N 1
ATOM 4070 C CA . GLU A 1 535 ? 48.462 1.030 -78.696 1.00 88.75 535 GLU A CA 1
ATOM 4071 C C . GLU A 1 535 ? 48.693 2.414 -79.322 1.00 88.75 535 GLU A C 1
ATOM 4073 O O . GLU A 1 535 ? 49.426 2.531 -80.304 1.00 88.75 535 GLU A O 1
ATOM 4078 N N . VAL A 1 536 ? 48.179 3.493 -78.720 1.00 87.75 536 VAL A N 1
ATOM 4079 C CA . VAL A 1 536 ? 48.486 4.860 -79.178 1.00 87.75 536 VAL A CA 1
ATOM 4080 C C . VAL A 1 536 ? 49.969 5.194 -78.982 1.00 87.75 536 VAL A C 1
ATOM 4082 O O . VAL A 1 536 ? 50.580 5.780 -79.876 1.00 87.75 536 VAL A O 1
ATOM 4085 N N . SER A 1 537 ? 50.578 4.786 -77.862 1.00 87.31 537 SER A N 1
ATOM 4086 C CA . SER A 1 537 ? 52.017 4.992 -77.623 1.00 87.31 537 SER A CA 1
ATOM 4087 C C . SER A 1 537 ? 52.883 4.203 -78.609 1.00 87.31 537 SER A C 1
ATOM 4089 O O . SER A 1 537 ? 53.893 4.715 -79.088 1.00 87.31 537 SER A O 1
ATOM 4091 N N . LYS A 1 538 ? 52.474 2.973 -78.937 1.00 90.00 538 LYS A N 1
ATOM 4092 C CA . LYS A 1 538 ? 53.102 2.097 -79.930 1.00 90.00 538 LYS A CA 1
ATOM 4093 C C . LYS A 1 538 ? 53.056 2.724 -81.323 1.00 90.00 538 LYS A C 1
ATOM 4095 O O . LYS A 1 538 ? 54.116 2.950 -81.892 1.00 90.00 538 LYS A O 1
ATOM 4100 N N . VAL A 1 539 ? 51.879 3.102 -81.831 1.00 89.44 539 VAL A N 1
ATOM 4101 C CA . VAL A 1 539 ? 51.740 3.729 -83.163 1.00 89.44 539 VAL A CA 1
ATOM 4102 C C . VAL A 1 539 ? 52.494 5.054 -83.254 1.00 89.44 539 VAL A C 1
ATOM 4104 O O . VAL A 1 539 ? 53.169 5.311 -84.251 1.00 89.44 539 VAL A O 1
ATOM 4107 N N . ALA A 1 540 ? 52.427 5.886 -82.209 1.00 86.19 540 ALA A N 1
ATOM 4108 C CA . ALA A 1 540 ? 53.179 7.136 -82.154 1.00 86.19 540 ALA A CA 1
ATOM 4109 C C . ALA A 1 540 ? 54.699 6.899 -82.210 1.00 86.19 540 ALA A C 1
ATOM 4111 O O . ALA A 1 540 ? 55.413 7.685 -82.835 1.00 86.19 540 ALA A O 1
ATOM 4112 N N . ARG A 1 541 ? 55.198 5.808 -81.610 1.00 87.94 541 ARG A N 1
ATOM 4113 C CA . ARG A 1 541 ? 56.612 5.427 -81.685 1.00 87.94 541 ARG A CA 1
ATOM 4114 C C . ARG A 1 541 ? 56.967 4.847 -83.055 1.00 87.94 541 ARG A C 1
ATOM 4116 O O . ARG A 1 541 ? 57.852 5.392 -83.712 1.00 87.94 541 ARG A O 1
ATOM 4123 N N . GLU A 1 542 ? 56.242 3.825 -83.505 1.00 88.06 542 GLU A N 1
ATOM 4124 C CA . GLU A 1 542 ? 56.446 3.113 -84.773 1.00 88.06 542 GLU A CA 1
ATOM 4125 C C . GLU A 1 542 ? 56.435 4.078 -85.967 1.00 88.06 542 GLU A C 1
ATOM 4127 O O . GLU A 1 542 ? 57.437 4.219 -86.668 1.00 88.06 542 GLU A O 1
ATOM 4132 N N . VAL A 1 543 ? 55.330 4.804 -86.164 1.00 85.44 543 VAL A N 1
ATOM 4133 C CA . VAL A 1 543 ? 55.121 5.669 -87.338 1.00 85.44 543 VAL A CA 1
ATOM 4134 C C . VAL A 1 543 ? 55.768 7.045 -87.158 1.00 85.44 543 VAL A C 1
ATOM 4136 O O . VAL A 1 543 ? 56.235 7.635 -88.130 1.00 85.44 543 VAL A O 1
ATOM 4139 N N . GLY A 1 544 ? 55.803 7.569 -85.927 1.00 80.00 544 GLY A N 1
ATOM 4140 C CA . GLY A 1 544 ? 56.267 8.930 -85.638 1.00 80.00 544 GLY A CA 1
ATOM 4141 C C . GLY A 1 544 ? 57.754 9.074 -85.297 1.00 80.00 544 GLY A C 1
ATOM 4142 O O . GLY A 1 544 ? 58.283 10.176 -85.428 1.00 80.00 544 GLY A O 1
ATOM 4143 N N . THR A 1 545 ? 58.440 8.005 -84.865 1.00 81.69 545 THR A N 1
ATOM 4144 C CA . THR A 1 545 ? 59.856 8.080 -84.432 1.00 81.69 545 THR A CA 1
ATOM 4145 C C . THR A 1 545 ? 60.760 6.970 -84.970 1.00 81.69 545 THR A C 1
ATOM 4147 O O . THR A 1 545 ? 61.930 7.232 -85.233 1.00 81.69 545 THR A O 1
ATOM 4150 N N . GLU A 1 546 ? 60.245 5.754 -85.172 1.00 83.50 546 GLU A N 1
ATOM 4151 C CA . GLU A 1 546 ? 61.016 4.597 -85.660 1.00 83.50 546 GLU A CA 1
ATOM 4152 C C . GLU A 1 546 ? 60.953 4.451 -87.193 1.00 83.50 546 GLU A C 1
ATOM 4154 O O . GLU A 1 546 ? 61.708 3.674 -87.771 1.00 83.50 546 GLU A O 1
ATOM 4159 N N . GLY A 1 547 ? 60.085 5.218 -87.866 1.00 78.12 547 GLY A N 1
ATOM 4160 C CA . GLY A 1 547 ? 59.951 5.227 -89.328 1.00 78.12 547 GLY A CA 1
ATOM 4161 C C . GLY A 1 547 ? 59.245 3.996 -89.908 1.00 78.12 547 GLY A C 1
ATOM 4162 O O . GLY A 1 547 ? 59.343 3.737 -91.106 1.00 78.12 547 GLY A O 1
ATOM 4163 N N . VAL A 1 548 ? 58.527 3.229 -89.084 1.00 81.62 548 VAL A N 1
ATOM 4164 C CA . VAL A 1 548 ? 57.800 2.016 -89.482 1.00 81.62 548 VAL A CA 1
ATOM 4165 C C . VAL A 1 548 ? 56.479 2.413 -90.151 1.00 81.62 548 VAL A C 1
ATOM 4167 O O . VAL A 1 548 ? 55.443 2.593 -89.514 1.00 81.62 548 VAL A O 1
ATOM 4170 N N . LEU A 1 549 ? 56.530 2.600 -91.470 1.00 81.12 549 LEU A N 1
ATOM 4171 C CA . LEU A 1 549 ? 55.430 3.163 -92.258 1.00 81.12 549 LEU A CA 1
ATOM 4172 C C . LEU A 1 549 ? 54.272 2.167 -92.445 1.00 81.12 549 LEU A C 1
ATOM 4174 O O . LEU A 1 549 ? 54.373 1.236 -93.249 1.00 81.12 549 LEU A O 1
ATOM 4178 N N . GLY A 1 550 ? 53.145 2.426 -91.778 1.00 79.31 550 GLY A N 1
ATOM 4179 C CA . GLY A 1 550 ? 51.909 1.638 -91.863 1.00 79.31 550 GLY A CA 1
ATOM 4180 C C . GLY A 1 550 ? 51.418 1.034 -90.542 1.00 79.31 550 GLY A C 1
ATOM 4181 O O . GLY A 1 550 ? 50.435 0.298 -90.573 1.00 79.31 550 GLY A O 1
ATOM 4182 N N . GLY A 1 551 ? 52.067 1.325 -89.408 1.00 83.69 551 GLY A N 1
ATOM 4183 C CA . GLY A 1 551 ? 51.592 0.907 -88.082 1.00 83.69 551 GLY A CA 1
ATOM 4184 C C . GLY A 1 551 ? 50.193 1.450 -87.757 1.00 83.69 551 GLY A C 1
ATOM 4185 O O . GLY A 1 551 ? 49.874 2.598 -88.074 1.00 83.69 551 GLY A O 1
ATOM 4186 N N . GLN A 1 552 ? 49.354 0.619 -87.136 1.00 83.69 552 GLN A N 1
ATOM 4187 C CA . GLN A 1 552 ? 47.980 0.943 -86.735 1.00 83.69 552 GLN A CA 1
ATOM 4188 C C . GLN A 1 552 ? 47.692 0.401 -85.327 1.00 83.69 552 GLN A C 1
ATOM 4190 O O . GLN A 1 552 ? 48.264 -0.603 -84.901 1.00 83.69 552 GLN A O 1
ATOM 4195 N N . ALA A 1 553 ? 46.818 1.104 -84.609 1.00 85.75 553 ALA A N 1
ATOM 4196 C CA . ALA A 1 553 ? 46.367 0.802 -83.263 1.00 85.75 553 ALA A CA 1
ATOM 4197 C C . ALA A 1 553 ? 45.175 -0.149 -83.351 1.00 85.75 553 ALA A C 1
ATOM 4199 O O . ALA A 1 553 ? 44.137 0.202 -83.925 1.00 85.75 553 ALA A O 1
ATOM 4200 N N . GLU A 1 554 ? 45.320 -1.331 -82.761 1.00 83.94 554 GLU A N 1
ATOM 4201 C CA . GLU A 1 554 ? 44.279 -2.356 -82.719 1.00 83.94 554 GLU A CA 1
ATOM 4202 C C . GLU A 1 554 ? 43.815 -2.542 -81.272 1.00 83.94 554 GLU A C 1
ATOM 4204 O O . GLU A 1 554 ? 44.484 -3.167 -80.453 1.00 83.94 554 GLU A O 1
ATOM 4209 N N . VAL A 1 555 ? 42.670 -1.940 -80.936 1.00 82.00 555 VAL A N 1
ATOM 4210 C CA . VAL A 1 555 ? 42.111 -1.964 -79.577 1.00 82.00 555 VAL A CA 1
ATOM 4211 C C . VAL A 1 555 ? 40.787 -2.720 -79.600 1.00 82.00 555 VAL A C 1
ATOM 4213 O O . VAL A 1 555 ? 39.793 -2.246 -80.149 1.00 82.00 555 VAL A O 1
ATOM 4216 N N . GLU A 1 556 ? 40.764 -3.911 -79.006 1.00 79.12 556 GLU A N 1
ATOM 4217 C CA . GLU A 1 556 ? 39.563 -4.745 -78.969 1.00 79.12 556 GLU A CA 1
ATOM 4218 C C . GLU A 1 556 ? 38.410 -4.096 -78.182 1.00 79.12 556 GLU A C 1
ATOM 4220 O O . GLU A 1 556 ? 38.610 -3.438 -77.159 1.00 79.12 556 GLU A O 1
ATOM 4225 N N . ASN A 1 557 ? 37.172 -4.371 -78.608 1.00 75.38 557 ASN A N 1
ATOM 4226 C CA . ASN A 1 557 ? 35.943 -4.046 -77.870 1.00 75.38 557 ASN A CA 1
ATOM 4227 C C . ASN A 1 557 ? 35.784 -2.552 -77.491 1.00 75.38 557 ASN A C 1
ATOM 4229 O O . ASN A 1 557 ? 35.199 -2.229 -76.449 1.00 75.38 557 ASN A O 1
ATOM 4233 N N . VAL A 1 558 ? 36.292 -1.639 -78.332 1.00 77.81 558 VAL A N 1
ATOM 4234 C CA . VAL A 1 558 ? 36.080 -0.186 -78.205 1.00 77.81 558 VAL A CA 1
ATOM 4235 C C . VAL A 1 558 ? 34.788 0.274 -78.879 1.00 77.81 558 VAL A C 1
ATOM 4237 O O . VAL A 1 558 ? 34.480 -0.085 -80.014 1.00 77.81 558 VAL A O 1
ATOM 4240 N N . GLU A 1 559 ? 34.051 1.136 -78.183 1.00 80.69 559 GLU A N 1
ATOM 4241 C CA . GLU A 1 559 ? 32.775 1.695 -78.631 1.00 80.69 559 GLU A CA 1
ATOM 4242 C C . GLU A 1 559 ? 32.709 3.202 -78.349 1.00 80.69 559 GLU A C 1
ATOM 4244 O O . GLU A 1 559 ? 33.423 3.732 -77.487 1.00 80.69 559 GLU A O 1
ATOM 4249 N N . GLY A 1 560 ? 31.846 3.905 -79.088 1.00 86.69 560 GLY A N 1
ATOM 4250 C CA . GLY A 1 560 ? 31.680 5.355 -78.979 1.00 86.69 560 GLY A CA 1
ATOM 4251 C C . GLY A 1 560 ? 33.010 6.102 -79.120 1.00 86.69 560 GLY A C 1
ATOM 4252 O O . GLY A 1 560 ? 33.812 5.809 -80.004 1.00 86.69 560 GLY A O 1
ATOM 4253 N N . LYS A 1 561 ? 33.276 7.042 -78.203 1.00 85.06 561 LYS A N 1
ATOM 4254 C CA . LYS A 1 561 ? 34.460 7.917 -78.262 1.00 85.06 561 LYS A CA 1
ATOM 4255 C C . LYS A 1 561 ? 35.805 7.178 -78.245 1.00 85.06 561 LYS A C 1
ATOM 4257 O O . LYS A 1 561 ? 36.772 7.720 -78.768 1.00 85.06 561 LYS A O 1
ATOM 4262 N N . TRP A 1 562 ? 35.882 5.958 -77.710 1.00 83.62 562 TRP A N 1
ATOM 4263 C CA . TRP A 1 562 ? 37.112 5.155 -77.765 1.00 83.62 562 TRP A CA 1
ATOM 4264 C C . TRP A 1 562 ? 37.409 4.645 -79.172 1.00 83.62 562 TRP A C 1
ATOM 4266 O O . TRP A 1 562 ? 38.562 4.665 -79.609 1.00 83.62 562 TRP A O 1
ATOM 4276 N N . LYS A 1 563 ? 36.361 4.261 -79.908 1.00 85.50 563 LYS A N 1
ATOM 4277 C CA . LYS A 1 563 ? 36.485 3.903 -81.317 1.00 85.50 563 LYS A CA 1
ATOM 4278 C C . LYS A 1 563 ? 36.830 5.128 -82.160 1.00 85.50 563 LYS A C 1
ATOM 4280 O O . LYS A 1 563 ? 37.826 5.083 -82.873 1.00 85.50 563 LYS A O 1
ATOM 4285 N N . ASP A 1 564 ? 36.102 6.237 -81.982 1.00 86.75 564 ASP A N 1
ATOM 4286 C CA . ASP A 1 564 ? 36.386 7.502 -82.677 1.00 86.75 564 ASP A CA 1
ATOM 4287 C C . ASP A 1 564 ? 37.869 7.898 -82.550 1.00 86.75 564 ASP A C 1
ATOM 4289 O O . ASP A 1 564 ? 38.491 8.314 -83.524 1.00 86.75 564 ASP A O 1
ATOM 4293 N N . LEU A 1 565 ? 38.453 7.780 -81.352 1.00 85.38 565 LEU A N 1
ATOM 4294 C CA . LEU A 1 565 ? 39.855 8.129 -81.112 1.00 85.38 565 LEU A CA 1
ATOM 4295 C C . LEU A 1 565 ? 40.835 7.145 -81.768 1.00 85.38 565 LEU A C 1
ATOM 4297 O O . LEU A 1 565 ? 41.824 7.591 -82.347 1.00 85.38 565 LEU A O 1
ATOM 4301 N N . THR A 1 566 ? 40.555 5.840 -81.729 1.00 86.50 566 THR A N 1
ATOM 4302 C CA . THR A 1 566 ? 41.384 4.812 -82.389 1.00 86.50 566 THR A CA 1
ATOM 4303 C C . THR A 1 566 ? 41.390 5.011 -83.910 1.00 86.50 566 THR A C 1
ATOM 4305 O O . THR A 1 566 ? 42.455 5.081 -84.525 1.00 86.50 566 THR A O 1
ATOM 4308 N N . ASP A 1 567 ? 40.216 5.230 -84.508 1.00 88.06 567 ASP A N 1
ATOM 4309 C CA . ASP A 1 567 ? 40.059 5.479 -85.946 1.00 88.06 567 ASP A CA 1
ATOM 4310 C C . ASP A 1 567 ? 40.761 6.788 -86.379 1.00 88.06 567 ASP A C 1
ATOM 4312 O O . ASP A 1 567 ? 41.372 6.851 -87.451 1.00 88.06 567 ASP A O 1
ATOM 4316 N N . ASN A 1 568 ? 40.764 7.826 -85.530 1.00 87.69 568 ASN A N 1
ATOM 4317 C CA . ASN A 1 568 ? 41.516 9.066 -85.772 1.00 87.69 568 ASN A CA 1
ATOM 4318 C C . ASN A 1 568 ? 43.042 8.879 -85.673 1.00 87.69 568 ASN A C 1
ATOM 4320 O O . ASN A 1 568 ? 43.770 9.430 -86.502 1.00 87.69 568 ASN A O 1
ATOM 4324 N N . VAL A 1 569 ? 43.542 8.094 -84.711 1.00 88.31 569 VAL A N 1
ATOM 4325 C CA . VAL A 1 569 ? 44.978 7.761 -84.609 1.00 88.31 569 VAL A CA 1
ATOM 4326 C C . VAL A 1 569 ? 45.431 6.963 -85.833 1.00 88.31 569 VAL A C 1
ATOM 4328 O O . VAL A 1 569 ? 46.439 7.310 -86.446 1.00 88.31 569 VAL A O 1
ATOM 4331 N N . ASN A 1 570 ? 44.636 5.985 -86.273 1.00 89.25 570 ASN A N 1
ATOM 4332 C CA . ASN A 1 570 ? 44.901 5.215 -87.491 1.00 89.25 570 ASN A CA 1
ATOM 4333 C C . ASN A 1 570 ? 44.863 6.096 -88.749 1.00 89.25 570 ASN A C 1
ATOM 4335 O O . ASN A 1 570 ? 45.715 5.972 -89.628 1.00 89.25 570 ASN A O 1
ATOM 4339 N N . THR A 1 571 ? 43.941 7.060 -88.817 1.00 90.19 571 THR A N 1
ATOM 4340 C CA . THR A 1 571 ? 43.899 8.057 -89.899 1.00 90.19 571 THR A CA 1
ATOM 4341 C C . THR A 1 571 ? 45.155 8.940 -89.908 1.00 90.19 571 THR A C 1
ATOM 4343 O O . THR A 1 571 ? 45.736 9.171 -90.969 1.00 90.19 571 THR A O 1
ATOM 4346 N N . MET A 1 572 ? 45.631 9.393 -88.743 1.00 88.06 572 MET A N 1
ATOM 4347 C CA . MET A 1 572 ? 46.866 10.177 -88.623 1.00 88.06 572 MET A CA 1
ATOM 4348 C C . MET A 1 572 ? 48.105 9.367 -89.037 1.00 88.06 572 MET A C 1
ATOM 4350 O O . MET A 1 572 ? 48.925 9.859 -89.812 1.00 88.06 572 MET A O 1
ATOM 4354 N N . ALA A 1 573 ? 48.204 8.116 -88.585 1.00 89.06 573 ALA A N 1
ATOM 4355 C CA . ALA A 1 573 ? 49.284 7.194 -88.923 1.00 89.06 573 ALA A CA 1
ATOM 4356 C C . ALA A 1 573 ? 49.351 6.886 -90.429 1.00 89.06 573 ALA A C 1
ATOM 4358 O O . ALA A 1 573 ? 50.428 6.932 -91.032 1.00 89.06 573 ALA A O 1
ATOM 4359 N N . ASN A 1 574 ? 48.198 6.655 -91.064 1.00 90.06 574 ASN A N 1
ATOM 4360 C CA . ASN A 1 574 ? 48.091 6.464 -92.512 1.00 90.06 574 ASN A CA 1
ATOM 4361 C C . ASN A 1 574 ? 48.475 7.739 -93.290 1.00 90.06 574 ASN A C 1
ATOM 4363 O O . ASN A 1 574 ? 49.182 7.658 -94.295 1.00 90.06 574 ASN A O 1
ATOM 4367 N N . ASN A 1 575 ? 48.078 8.924 -92.815 1.00 88.56 575 ASN A N 1
ATOM 4368 C CA . ASN A 1 575 ? 48.447 10.197 -93.443 1.00 88.56 575 ASN A CA 1
ATOM 4369 C C . ASN A 1 575 ? 49.958 10.472 -93.367 1.00 88.56 575 ASN A C 1
ATOM 4371 O O . ASN A 1 575 ? 50.559 10.804 -94.388 1.00 88.56 575 ASN A O 1
ATOM 4375 N N . LEU A 1 576 ? 50.584 10.279 -92.199 1.00 86.44 576 LEU A N 1
ATOM 4376 C CA . LEU A 1 576 ? 52.041 10.379 -92.027 1.00 86.44 576 LEU A CA 1
ATOM 4377 C C . LEU A 1 576 ? 52.778 9.369 -92.917 1.00 86.44 576 LEU A C 1
ATOM 4379 O O . LEU A 1 576 ? 53.694 9.737 -93.648 1.00 86.44 576 LEU A O 1
ATOM 4383 N N . THR A 1 577 ? 52.317 8.117 -92.925 1.00 86.81 577 THR A N 1
ATOM 4384 C CA . THR A 1 577 ? 52.833 7.040 -93.784 1.00 86.81 577 THR A CA 1
ATOM 4385 C C . THR A 1 577 ? 52.845 7.438 -95.261 1.00 86.81 577 THR A C 1
ATOM 4387 O O . THR A 1 577 ? 53.866 7.287 -95.934 1.00 86.81 577 THR A O 1
ATOM 4390 N N . ASN A 1 578 ? 51.739 7.986 -95.766 1.00 88.88 578 ASN A N 1
ATOM 4391 C CA . ASN A 1 578 ? 51.630 8.408 -97.161 1.00 88.88 578 ASN A CA 1
ATOM 4392 C C . ASN A 1 578 ? 52.487 9.648 -97.463 1.00 88.88 578 ASN A C 1
ATOM 4394 O O . ASN A 1 578 ? 53.098 9.716 -98.526 1.00 88.88 578 ASN A O 1
ATOM 4398 N N . GLN A 1 579 ? 52.593 10.604 -96.534 1.00 87.56 579 GLN A N 1
ATOM 4399 C CA . GLN A 1 579 ? 53.470 11.769 -96.694 1.00 87.56 579 GLN A CA 1
ATOM 4400 C C . GLN A 1 579 ? 54.948 11.367 -96.778 1.00 87.56 579 GLN A C 1
ATOM 4402 O O . GLN A 1 579 ? 55.642 11.822 -97.684 1.00 87.56 579 GLN A O 1
ATOM 4407 N N . VAL A 1 580 ? 55.425 10.483 -95.894 1.00 86.62 580 VAL A N 1
ATOM 4408 C CA . VAL A 1 580 ? 56.826 10.026 -95.908 1.00 86.62 580 VAL A CA 1
ATOM 4409 C C . VAL A 1 580 ? 57.135 9.199 -97.160 1.00 86.62 580 VAL A C 1
ATOM 4411 O O . VAL A 1 580 ? 58.189 9.405 -97.757 1.00 86.62 580 VAL A O 1
ATOM 4414 N N . ARG A 1 581 ? 56.215 8.332 -97.618 1.00 86.38 581 ARG A N 1
ATOM 4415 C CA . ARG A 1 581 ? 56.369 7.615 -98.902 1.00 86.38 581 ARG A CA 1
ATOM 4416 C C . ARG A 1 581 ? 56.469 8.585 -100.078 1.00 86.38 581 ARG A C 1
ATOM 4418 O O . ARG A 1 581 ? 57.473 8.561 -100.775 1.00 86.38 581 ARG A O 1
ATOM 4425 N N . ASN A 1 582 ? 55.530 9.524 -100.209 1.00 86.50 582 ASN A N 1
ATOM 4426 C CA . ASN A 1 582 ? 55.561 10.526 -101.280 1.00 86.50 582 ASN A CA 1
ATOM 4427 C C . ASN A 1 582 ? 56.856 11.367 -101.268 1.00 86.50 582 ASN A C 1
ATOM 4429 O O . ASN A 1 582 ? 57.383 11.694 -102.328 1.00 86.50 582 ASN A O 1
ATOM 4433 N N . ILE A 1 583 ? 57.388 11.716 -100.088 1.00 85.19 583 ILE A N 1
ATOM 4434 C CA . ILE A 1 583 ? 58.675 12.424 -99.961 1.00 85.19 583 ILE A CA 1
ATOM 4435 C C . ILE A 1 583 ? 59.844 11.526 -100.387 1.00 85.19 583 ILE A C 1
ATOM 4437 O O . ILE A 1 583 ? 60.741 12.000 -101.084 1.00 85.19 583 ILE A O 1
ATOM 4441 N N . SER A 1 584 ? 59.834 10.244 -100.011 1.00 84.12 584 SER A N 1
ATOM 4442 C CA . SER A 1 584 ? 60.831 9.260 -100.450 1.00 84.12 584 SER A CA 1
ATOM 4443 C C . SER A 1 584 ? 60.822 9.109 -101.973 1.00 84.12 584 SER A C 1
ATOM 4445 O O . SER A 1 584 ? 61.867 9.261 -102.598 1.00 84.12 584 SER A O 1
ATOM 4447 N N . ASP A 1 585 ? 59.647 8.904 -102.573 1.00 84.31 585 ASP A N 1
ATOM 4448 C CA . ASP A 1 585 ? 59.469 8.717 -104.017 1.00 84.31 585 ASP A CA 1
ATOM 4449 C C . ASP A 1 585 ? 59.925 9.957 -104.808 1.00 84.31 585 ASP A C 1
ATOM 4451 O O . ASP A 1 585 ? 60.636 9.842 -105.805 1.00 84.31 585 ASP A O 1
ATOM 4455 N N . VAL A 1 586 ? 59.583 11.163 -104.333 1.00 81.62 586 VAL A N 1
ATOM 4456 C CA . VAL A 1 586 ? 60.039 12.430 -104.932 1.00 81.62 586 VAL A CA 1
ATOM 4457 C C . VAL A 1 586 ? 61.548 12.625 -104.763 1.00 81.62 586 VAL A C 1
ATOM 4459 O O . VAL A 1 586 ? 62.206 13.063 -105.701 1.00 81.62 586 VAL A O 1
ATOM 4462 N N . THR A 1 587 ? 62.124 12.268 -103.613 1.00 78.50 587 THR A N 1
ATOM 4463 C CA . THR A 1 587 ? 63.580 12.356 -103.392 1.00 78.50 587 THR A CA 1
ATOM 4464 C C . THR A 1 587 ? 64.328 11.377 -104.300 1.00 78.50 587 THR A C 1
ATOM 4466 O O . THR A 1 587 ? 65.330 11.745 -104.906 1.00 78.50 587 THR A O 1
ATOM 4469 N N . GLN A 1 588 ? 63.804 10.160 -104.466 1.00 77.56 588 GLN A N 1
ATOM 4470 C CA . GLN A 1 588 ? 64.339 9.129 -105.359 1.00 77.56 588 GLN A CA 1
ATOM 4471 C C . GLN A 1 588 ? 64.153 9.459 -106.854 1.00 77.56 588 GLN A C 1
ATOM 4473 O O . GLN A 1 588 ? 64.847 8.891 -107.689 1.00 77.56 588 GLN A O 1
ATOM 4478 N N . ALA A 1 589 ? 63.257 10.390 -107.196 1.00 73.06 589 ALA A N 1
ATOM 4479 C CA . ALA A 1 589 ? 63.105 10.945 -108.544 1.00 73.06 589 ALA A CA 1
ATOM 4480 C C . ALA A 1 589 ? 63.950 12.216 -108.800 1.00 73.06 589 ALA A C 1
ATOM 4482 O O . ALA A 1 589 ? 63.953 12.729 -109.920 1.00 73.06 589 ALA A O 1
ATOM 4483 N N . ILE A 1 590 ? 64.632 12.742 -107.774 1.00 72.50 590 ILE A N 1
ATOM 4484 C CA . ILE A 1 590 ? 65.524 13.918 -107.842 1.00 72.50 590 ILE A CA 1
ATOM 4485 C C . ILE A 1 590 ? 67.012 13.511 -107.780 1.00 72.50 590 ILE A C 1
ATOM 4487 O O . ILE A 1 590 ? 67.866 14.283 -108.225 1.00 72.50 590 ILE A O 1
ATOM 4491 N N . ALA A 1 591 ? 67.312 12.328 -107.233 1.00 55.69 591 ALA A N 1
ATOM 4492 C CA . ALA A 1 591 ? 68.651 11.743 -107.100 1.00 55.69 591 ALA A CA 1
ATOM 4493 C C . ALA A 1 591 ? 69.089 10.919 -108.328 1.00 55.69 591 ALA A C 1
ATOM 4495 O O . ALA A 1 591 ? 70.312 10.925 -108.597 1.00 55.69 591 ALA A O 1
#